Protein AF-A0AAV1YXC9-F1 (afdb_monomer)

Solvent-accessible surface area (backbone atoms only — not comparable to full-atom values): 40290 Å² total; per-residue (Å²): 141,86,80,90,84,81,92,79,85,85,76,87,76,83,91,83,85,81,88,80,83,85,85,86,80,89,83,86,85,90,82,73,91,76,80,86,77,79,91,76,76,95,73,79,88,74,97,60,88,80,79,68,82,55,47,56,93,70,79,67,68,50,72,67,57,46,52,45,28,68,54,31,28,42,50,77,43,78,61,60,42,55,67,70,59,43,52,52,42,51,50,53,51,48,34,41,44,71,62,78,40,84,56,78,81,46,45,76,41,62,84,47,91,71,96,72,81,98,55,52,64,77,33,44,38,33,38,31,47,34,85,58,34,71,75,59,32,44,66,78,66,34,63,71,54,47,55,54,46,30,27,37,32,36,93,47,73,35,86,73,46,35,38,39,39,30,40,45,49,29,97,76,64,65,63,43,42,43,55,50,25,38,64,44,63,79,46,56,55,34,63,61,59,27,30,36,34,41,39,31,28,58,38,80,34,32,75,56,54,25,19,46,34,35,30,64,35,39,39,77,54,72,87,74,57,61,36,76,66,91,70,84,79,61,78,59,88,93,62,50,14,46,73,83,73,49,69,82,56,60,71,58,50,45,75,54,64,39,48,54,16,18,29,37,39,32,36,34,44,25,39,27,29,27,43,54,10,72,39,93,59,65,44,48,32,43,36,38,33,34,30,20,64,85,48,44,68,46,82,38,80,98,42,82,37,30,65,57,50,50,52,53,39,54,52,35,41,76,71,75,41,84,66,97,48,73,81,35,49,57,61,41,62,66,42,62,73,45,53,65,56,54,35,60,79,70,72,56,71,81,65,96,84,64,98,77,86,88,89,87,82,86,83,88,89,85,86,85,89,87,85,90,86,80,90,82,86,88,89,83,89,78,93,76,87,80,84,83,76,93,79,82,87,79,95,65,88,79,81,67,82,52,49,54,94,74,82,68,66,51,72,66,55,46,52,46,28,69,53,31,26,41,48,77,44,76,61,61,44,56,66,70,58,42,53,52,43,50,51,52,50,49,34,42,33,61,63,78,45,86,53,70,84,47,42,76,42,64,49,82,87,43,79,89,50,99,55,35,70,87,20,43,38,32,38,30,46,43,77,66,30,74,73,62,34,42,66,71,55,34,63,69,54,49,55,54,48,28,29,39,33,37,78,21,30,22,43,49,47,36,39,40,38,32,42,46,51,34,96,77,65,64,72,49,45,44,55,51,26,41,62,45,60,79,47,60,53,35,63,60,60,26,32,38,34,41,40,29,30,60,37,77,34,32,76,55,52,26,21,44,33,36,30,67,35,38,38,77,55,72,88,75,55,57,38,78,69,97,61,101,59,72,81,67,85,91,61,50,16,50,72,84,73,50,67,78,58,61,69,59,50,44,75,53,64,39,48,54,17,18,30,38,38,33,36,32,43,24,37,29,30,28,47,53,11,72,38,95,59,65,44,47,33,44,36,39,32,32,30,18,14,80,26,40,74,54,87,40,79,95,43,80,34,30,69,55,40,51,53,53,35,52,55,35,39,76,72,59,45,83,64,95,51,54,63,59,61,48,60,74,49,45,41,82,59,40,74,57,88,59,66,86

Nearest PDB structures (foldseek):
  2a1x-assembly1_A  TM=9.509E-01  e=2.275E-35  Homo sapiens
  3obz-assembly1_A  TM=8.109E-01  e=1.148E-14  Homo sapiens
  5ep9-assembly1_A  TM=8.074E-01  e=1.434E-14  Streptomyces nogalater
  5ep9-assembly2_B  TM=7.914E-01  e=2.003E-14  Streptomyces nogalater
  2rdq-assembly1_A  TM=7.215E-01  e=1.691E-11  Streptomyces avermitilis

pLDDT: mean 76.31, std 25.02, range [21.92, 98.94]

Radius of gyration: 32.12 Å; Cα contacts (8 Å, |Δi|>4): 1220; chains: 1; bounding box: 125×82×90 Å

Structure (mmCIF, N/CA/C/O backbone):
data_AF-A0AAV1YXC9-F1
#
_entry.id   AF-A0AAV1YXC9-F1
#
loop_
_atom_site.group_PDB
_atom_site.id
_atom_site.type_symbol
_atom_site.label_atom_id
_atom_site.label_alt_id
_atom_site.label_comp_id
_atom_site.label_asym_id
_atom_site.label_entity_id
_atom_site.label_seq_id
_atom_site.pdbx_PDB_ins_code
_atom_site.Cartn_x
_atom_site.Cartn_y
_atom_site.Cartn_z
_atom_site.occupancy
_atom_site.B_iso_or_equiv
_atom_site.auth_seq_id
_atom_site.auth_comp_id
_atom_site.auth_asym_id
_atom_site.auth_atom_id
_atom_site.pdbx_PDB_model_num
ATOM 1 N N . MET A 1 1 ? 74.792 -11.830 -0.789 1.00 38.28 1 MET A N 1
ATOM 2 C CA . MET A 1 1 ? 74.998 -11.248 -2.130 1.00 38.28 1 MET A CA 1
ATOM 3 C C . MET A 1 1 ? 74.380 -12.228 -3.098 1.00 38.28 1 MET A C 1
ATOM 5 O O . MET A 1 1 ? 74.903 -13.326 -3.223 1.00 38.28 1 MET A O 1
ATOM 9 N N . ALA A 1 2 ? 73.184 -11.912 -3.584 1.00 28.58 2 ALA A N 1
ATOM 10 C CA . ALA A 1 2 ? 72.322 -12.851 -4.289 1.00 28.58 2 ALA A CA 1
ATOM 11 C C . ALA A 1 2 ? 71.839 -12.239 -5.603 1.00 28.58 2 ALA A C 1
ATOM 13 O O . ALA A 1 2 ? 71.661 -11.029 -5.717 1.00 28.58 2 ALA A O 1
ATOM 14 N N . ASP A 1 3 ? 71.699 -13.148 -6.550 1.00 28.62 3 ASP A N 1
ATOM 15 C CA . ASP A 1 3 ? 71.598 -13.027 -7.991 1.00 28.62 3 ASP A CA 1
ATOM 16 C C . ASP A 1 3 ? 70.153 -13.335 -8.447 1.00 28.62 3 ASP A C 1
ATOM 18 O O . ASP A 1 3 ? 69.369 -13.902 -7.681 1.00 28.62 3 ASP A O 1
ATOM 22 N N . SER A 1 4 ? 69.864 -13.070 -9.724 1.00 30.73 4 SER A N 1
ATOM 23 C CA . SER A 1 4 ? 68.711 -13.519 -10.539 1.00 30.73 4 SER A CA 1
ATOM 24 C C . SER A 1 4 ? 67.318 -12.875 -10.347 1.00 30.73 4 SER A C 1
ATOM 26 O O . SER A 1 4 ? 66.783 -12.771 -9.248 1.00 30.73 4 SER A O 1
ATOM 28 N N . GLY A 1 5 ? 66.681 -12.506 -11.472 1.00 26.11 5 GLY A N 1
ATOM 29 C CA . GLY A 1 5 ? 65.276 -12.075 -11.524 1.00 26.11 5 GLY A CA 1
ATOM 30 C C . GLY A 1 5 ? 64.877 -11.386 -12.833 1.00 26.11 5 GLY A C 1
ATOM 31 O O . GLY A 1 5 ? 64.682 -10.179 -12.874 1.00 26.11 5 GLY A O 1
ATOM 32 N N . SER A 1 6 ? 64.798 -12.159 -13.912 1.00 29.72 6 SER A N 1
ATOM 33 C CA . SER A 1 6 ? 64.455 -11.762 -15.282 1.00 29.72 6 SER A CA 1
ATOM 34 C C . SER A 1 6 ? 63.043 -11.179 -15.466 1.00 29.72 6 SER A C 1
ATOM 36 O O . SER A 1 6 ? 62.068 -11.705 -14.934 1.00 29.72 6 SER A O 1
ATOM 38 N N . ASN A 1 7 ? 62.958 -10.159 -16.330 1.00 31.06 7 ASN A N 1
ATOM 39 C CA . ASN A 1 7 ? 61.752 -9.596 -16.945 1.00 31.06 7 ASN A CA 1
ATOM 40 C C . ASN A 1 7 ? 60.759 -10.667 -17.430 1.00 31.06 7 ASN A C 1
ATOM 42 O O . ASN A 1 7 ? 61.108 -11.465 -18.295 1.00 31.06 7 ASN A O 1
ATOM 46 N N . ASN A 1 8 ? 59.504 -10.595 -16.978 1.00 25.41 8 ASN A N 1
ATOM 47 C CA . ASN A 1 8 ? 58.367 -11.226 -17.650 1.00 25.41 8 ASN A CA 1
ATOM 48 C C . ASN A 1 8 ? 57.171 -10.265 -17.669 1.00 25.41 8 ASN A C 1
ATOM 50 O O . ASN A 1 8 ? 56.487 -10.053 -16.672 1.00 25.41 8 ASN A O 1
ATOM 54 N N . ILE A 1 9 ? 56.951 -9.680 -18.846 1.00 26.52 9 ILE A N 1
ATOM 55 C CA . ILE A 1 9 ? 55.772 -8.900 -19.220 1.00 26.52 9 ILE A CA 1
ATOM 56 C C . ILE A 1 9 ? 54.695 -9.909 -19.632 1.00 26.52 9 ILE A C 1
ATOM 58 O O . ILE A 1 9 ? 54.799 -10.525 -20.693 1.00 26.52 9 ILE A O 1
ATOM 62 N N . TYR A 1 10 ? 53.657 -10.087 -18.816 1.00 24.52 10 TYR A N 1
ATOM 63 C CA . TYR A 1 10 ? 52.496 -10.894 -19.194 1.00 24.52 10 TYR A CA 1
ATOM 64 C C . TYR A 1 10 ? 51.593 -10.088 -20.138 1.00 24.52 10 TYR A C 1
ATOM 66 O O . TYR A 1 10 ? 50.759 -9.293 -19.714 1.00 24.52 10 TYR A O 1
ATOM 74 N N . ARG A 1 11 ? 51.774 -10.292 -21.449 1.00 23.64 11 ARG A N 1
ATOM 75 C CA . ARG A 1 11 ? 50.761 -9.985 -22.468 1.00 23.64 11 ARG A CA 1
ATOM 76 C C . ARG A 1 11 ? 49.676 -11.059 -22.396 1.00 23.64 11 ARG A C 1
ATOM 78 O O . ARG A 1 11 ? 49.941 -12.205 -22.748 1.00 23.64 11 ARG A O 1
ATOM 85 N N . PHE A 1 12 ? 48.462 -10.696 -21.997 1.00 25.00 12 PHE A N 1
ATOM 86 C CA . PHE A 1 12 ? 47.294 -11.547 -22.214 1.00 25.00 12 PHE A CA 1
ATOM 87 C C . PHE A 1 12 ? 46.841 -11.404 -23.673 1.00 25.00 12 PHE A C 1
ATOM 89 O O . PHE A 1 12 ? 46.356 -10.353 -24.088 1.00 25.00 12 PHE A O 1
ATOM 96 N N . GLN A 1 13 ? 47.077 -12.454 -24.461 1.00 25.27 13 GLN A N 1
ATOM 97 C CA . GLN A 1 13 ? 46.478 -12.655 -25.779 1.00 25.27 13 GLN A CA 1
ATOM 98 C C . GLN A 1 13 ? 45.119 -13.341 -25.613 1.00 25.27 13 GLN A C 1
ATOM 100 O O . GLN A 1 13 ? 45.007 -14.362 -24.938 1.00 25.27 13 GLN A O 1
ATOM 105 N N . ASP A 1 14 ? 44.111 -12.757 -26.250 1.00 27.61 14 ASP A N 1
ATOM 106 C CA . ASP A 1 14 ? 42.764 -13.293 -26.444 1.00 27.61 14 ASP A CA 1
ATOM 107 C C . ASP A 1 14 ? 42.839 -14.536 -27.363 1.00 27.61 14 ASP A C 1
ATOM 109 O O . ASP A 1 14 ? 43.364 -14.419 -28.478 1.00 27.61 14 ASP A O 1
ATOM 113 N N . PRO A 1 15 ? 42.401 -15.742 -26.951 1.00 28.28 15 PRO A N 1
ATOM 114 C CA . PRO A 1 15 ? 42.546 -16.932 -27.778 1.00 28.28 15 PRO A CA 1
ATOM 115 C C . PRO A 1 15 ? 41.291 -17.179 -28.627 1.00 28.28 15 PRO A C 1
ATOM 117 O O . PRO A 1 15 ? 40.537 -18.103 -28.356 1.00 28.28 15 PRO A O 1
ATOM 120 N N . GLU A 1 16 ? 41.099 -16.420 -29.709 1.00 31.78 16 GLU A N 1
ATOM 121 C CA . GLU A 1 16 ? 40.197 -16.820 -30.807 1.00 31.78 16 GLU A CA 1
ATOM 122 C C . GLU A 1 16 ? 40.777 -16.455 -32.182 1.00 31.78 16 GLU A C 1
ATOM 124 O O . GLU A 1 16 ? 40.248 -15.632 -32.916 1.00 31.78 16 GLU A O 1
ATOM 129 N N . THR A 1 17 ? 41.879 -17.101 -32.572 1.00 35.53 17 THR A N 1
ATOM 130 C CA . THR A 1 17 ? 42.237 -17.266 -33.994 1.00 35.53 17 THR A CA 1
ATOM 131 C C . THR A 1 17 ? 42.974 -18.588 -34.216 1.00 35.53 17 THR A C 1
ATOM 133 O O . THR A 1 17 ? 44.197 -18.652 -34.237 1.00 35.53 17 THR A O 1
ATOM 136 N N . SER A 1 18 ? 42.242 -19.685 -34.415 1.00 29.17 18 SER A N 1
ATOM 137 C CA . SER A 1 18 ? 42.755 -20.800 -35.225 1.00 29.17 18 SER A CA 1
ATOM 138 C C . SER A 1 18 ? 41.609 -21.651 -35.767 1.00 29.17 18 SER A C 1
ATOM 140 O O . SER A 1 18 ? 40.855 -22.277 -35.031 1.00 29.17 18 SER A O 1
ATOM 142 N N . SER A 1 19 ? 41.470 -21.658 -37.092 1.00 26.23 19 SER A N 1
ATOM 143 C CA . SER A 1 19 ? 40.637 -22.620 -37.807 1.00 26.23 19 SER A CA 1
ATOM 144 C C . SER A 1 19 ? 41.353 -23.969 -37.898 1.00 26.23 19 SER A C 1
ATOM 146 O O . SER A 1 19 ? 42.519 -23.994 -38.309 1.00 26.23 19 SER A O 1
ATOM 148 N N . PRO A 1 20 ? 40.640 -25.087 -37.719 1.00 27.39 20 PRO A N 1
ATOM 149 C CA . PRO A 1 20 ? 40.917 -26.291 -38.487 1.00 27.39 20 PRO A CA 1
ATOM 150 C C . PRO A 1 20 ? 39.785 -26.573 -39.481 1.00 27.39 20 PRO A C 1
ATOM 152 O O . PRO A 1 20 ? 38.606 -26.346 -39.229 1.00 27.39 20 PRO A O 1
ATOM 155 N N . LYS A 1 21 ? 40.208 -27.048 -40.649 1.00 27.53 21 LYS A N 1
ATOM 156 C CA . LYS A 1 21 ? 39.455 -27.291 -41.881 1.00 27.53 21 LYS A CA 1
ATOM 157 C C . LYS A 1 21 ? 38.197 -28.159 -41.709 1.00 27.53 21 LYS A C 1
ATOM 159 O O . LYS A 1 21 ? 38.192 -29.147 -40.983 1.00 27.53 21 LYS A O 1
ATOM 164 N N . MET A 1 22 ? 37.179 -27.796 -42.494 1.00 24.11 22 MET A N 1
ATOM 165 C CA . MET A 1 22 ? 35.937 -28.527 -42.766 1.00 24.11 22 MET A CA 1
ATOM 166 C C . MET A 1 22 ? 36.152 -29.991 -43.188 1.00 24.11 22 MET A C 1
ATOM 168 O O . MET A 1 22 ? 36.938 -30.262 -44.094 1.00 24.11 22 MET A O 1
ATOM 172 N N . HIS A 1 23 ? 35.292 -30.880 -42.684 1.00 25.22 23 HIS A N 1
ATOM 173 C CA . HIS A 1 23 ? 34.609 -31.858 -43.533 1.00 25.22 23 HIS A CA 1
ATOM 174 C C . HIS A 1 23 ? 33.138 -31.441 -43.643 1.00 25.22 23 HIS A C 1
ATOM 176 O O . HIS A 1 23 ? 32.448 -31.255 -42.644 1.00 25.22 23 HIS A O 1
ATOM 182 N N . ALA A 1 24 ? 32.708 -31.207 -44.879 1.00 24.28 24 ALA A N 1
ATOM 183 C CA . ALA A 1 24 ? 31.420 -30.646 -45.241 1.00 24.28 24 ALA A CA 1
ATOM 184 C C . ALA A 1 24 ? 30.301 -31.695 -45.199 1.00 24.28 24 ALA A C 1
ATOM 186 O O . ALA A 1 24 ? 30.458 -32.766 -45.775 1.00 24.28 24 ALA A O 1
ATOM 187 N N . PHE A 1 25 ? 29.141 -31.329 -44.652 1.00 24.20 25 PHE A N 1
ATOM 188 C CA . PHE A 1 25 ? 27.852 -31.681 -45.249 1.00 24.20 25 PHE A CA 1
ATOM 189 C C . PHE A 1 25 ? 26.960 -30.434 -45.228 1.00 24.20 25 PHE A C 1
ATOM 191 O O . PHE A 1 25 ? 26.894 -29.718 -44.232 1.00 24.20 25 PHE A O 1
ATOM 198 N N . GLY A 1 26 ? 26.421 -30.107 -46.402 1.00 25.06 26 GLY A N 1
ATOM 199 C CA . GLY A 1 26 ? 26.014 -28.760 -46.790 1.00 25.06 26 GLY A CA 1
ATOM 200 C C . GLY A 1 26 ? 24.781 -28.189 -46.096 1.00 25.06 26 GLY A C 1
ATOM 201 O O . GLY A 1 26 ? 23.864 -28.907 -45.712 1.00 25.06 26 GLY A O 1
ATOM 202 N N . LEU A 1 27 ? 24.738 -26.857 -46.057 1.00 25.16 27 LEU A N 1
ATOM 203 C CA . LEU A 1 27 ? 23.521 -26.075 -45.871 1.00 25.16 27 LEU A CA 1
ATOM 204 C C . LEU A 1 27 ? 23.536 -24.898 -46.855 1.00 25.16 27 LEU A C 1
ATOM 206 O O . LEU A 1 27 ? 24.333 -23.971 -46.731 1.00 25.16 27 LEU A O 1
ATOM 210 N N . GLN A 1 28 ? 22.644 -24.960 -47.843 1.00 23.95 28 GLN A N 1
ATOM 211 C CA . GLN A 1 28 ? 22.114 -23.784 -48.525 1.00 23.95 28 GLN A CA 1
ATOM 212 C C . GLN A 1 28 ? 20.887 -23.277 -47.741 1.00 23.95 28 GLN A C 1
ATOM 214 O O . GLN A 1 28 ? 20.047 -24.076 -47.332 1.00 23.95 28 GLN A O 1
ATOM 219 N N . ASN A 1 29 ? 20.776 -21.947 -47.652 1.00 26.81 29 ASN A N 1
ATOM 220 C CA . ASN A 1 29 ? 19.623 -21.101 -47.294 1.00 26.81 29 ASN A C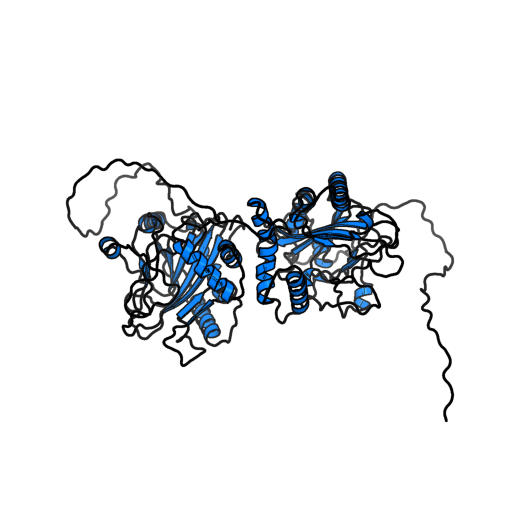A 1
ATOM 221 C C . ASN A 1 29 ? 19.316 -20.728 -45.819 1.00 26.81 29 ASN A C 1
ATOM 223 O O . ASN A 1 29 ? 19.537 -21.514 -44.900 1.00 26.81 29 ASN A O 1
ATOM 227 N N . PRO A 1 30 ? 18.816 -19.484 -45.596 1.00 28.11 30 PRO A N 1
ATOM 228 C CA . PRO A 1 30 ? 18.836 -18.787 -44.308 1.00 28.11 30 PRO A CA 1
ATOM 229 C C . PRO A 1 30 ? 17.620 -19.143 -43.440 1.00 28.11 30 PRO A C 1
ATOM 231 O O . PRO A 1 30 ? 16.480 -19.118 -43.909 1.00 28.11 30 PRO A O 1
ATOM 234 N N . MET A 1 31 ? 17.845 -19.462 -42.160 1.00 25.59 31 MET A N 1
ATOM 235 C CA . MET A 1 31 ? 16.776 -19.820 -41.221 1.00 25.59 31 MET A CA 1
ATOM 236 C C . MET A 1 31 ? 16.293 -18.635 -40.374 1.00 25.59 31 MET A C 1
ATOM 238 O O . MET A 1 31 ? 17.069 -17.862 -39.823 1.00 25.59 31 MET A O 1
ATOM 242 N N . LYS A 1 32 ? 14.961 -18.551 -40.301 1.00 26.06 32 LYS A N 1
ATOM 243 C CA . LYS A 1 32 ? 14.110 -17.623 -39.551 1.00 26.06 32 LYS A CA 1
ATOM 244 C C . LYS A 1 32 ? 14.312 -17.721 -38.031 1.00 26.06 32 LYS A C 1
ATOM 246 O O . LYS A 1 32 ? 14.656 -18.782 -37.520 1.00 26.06 32 LYS A O 1
ATOM 251 N N . ALA A 1 33 ? 13.992 -16.618 -37.345 1.00 30.31 33 ALA A N 1
ATOM 252 C CA . ALA A 1 33 ? 13.934 -16.443 -35.892 1.00 30.31 33 ALA A CA 1
ATOM 253 C C . ALA A 1 33 ? 13.413 -17.690 -35.150 1.00 30.31 33 ALA A C 1
ATOM 255 O O . ALA A 1 33 ? 12.266 -18.112 -35.324 1.00 30.31 33 ALA A O 1
ATOM 256 N N . GLY A 1 34 ? 14.289 -18.291 -34.344 1.00 25.78 34 GLY A N 1
ATOM 257 C CA . GLY A 1 34 ? 14.024 -19.518 -33.606 1.00 25.78 34 GLY A CA 1
ATOM 258 C C . GLY A 1 34 ? 13.244 -19.260 -32.321 1.00 25.78 34 GLY A C 1
ATOM 259 O O . GLY A 1 34 ? 13.749 -18.655 -31.382 1.00 25.78 34 GLY A O 1
ATOM 260 N N . VAL A 1 35 ? 12.033 -19.810 -32.258 1.00 27.66 35 VAL A N 1
ATOM 261 C CA . VAL A 1 35 ? 11.397 -20.217 -31.002 1.00 27.66 35 VAL A CA 1
ATOM 262 C C . VAL A 1 35 ? 12.300 -21.279 -30.367 1.00 27.66 35 VAL A C 1
ATOM 264 O O . VAL A 1 35 ? 12.480 -22.353 -30.944 1.00 27.66 35 VAL A O 1
ATOM 267 N N . TYR A 1 36 ? 12.881 -20.994 -29.200 1.00 31.14 36 TYR A N 1
ATOM 268 C CA . TYR A 1 36 ? 13.608 -21.990 -28.409 1.00 31.14 36 TYR A CA 1
ATOM 269 C C . TYR A 1 36 ? 12.624 -23.089 -27.970 1.00 31.14 36 TYR A C 1
ATOM 271 O O . TYR A 1 36 ? 11.836 -22.901 -27.046 1.00 31.14 36 TYR A O 1
ATOM 279 N N . LYS A 1 37 ? 12.635 -24.239 -28.654 1.00 26.91 37 LYS A N 1
ATOM 280 C CA . LYS A 1 37 ? 11.905 -25.441 -28.229 1.00 26.91 37 LYS A CA 1
ATOM 281 C C . LYS A 1 37 ? 12.734 -26.185 -27.183 1.00 26.91 37 LYS A C 1
ATOM 283 O O . LYS A 1 37 ? 13.867 -26.571 -27.461 1.00 26.91 37 LYS A O 1
ATOM 288 N N . SER A 1 38 ? 12.171 -26.405 -25.996 1.00 29.89 38 SER A N 1
ATOM 289 C CA . SER A 1 38 ? 12.748 -27.310 -25.002 1.00 29.89 38 SER A CA 1
ATOM 290 C C . SER A 1 38 ? 12.470 -28.766 -25.396 1.00 29.89 38 SER A C 1
ATOM 292 O O . SER A 1 38 ? 11.358 -29.126 -25.781 1.00 29.89 38 SER A O 1
ATOM 294 N N . ASN A 1 39 ? 13.492 -29.621 -25.314 1.00 26.80 39 ASN A N 1
ATOM 295 C CA . ASN A 1 39 ? 13.342 -31.066 -25.481 1.00 26.80 39 ASN A CA 1
ATOM 296 C C . ASN A 1 39 ? 12.759 -31.658 -24.189 1.00 26.80 39 ASN A C 1
ATOM 298 O O . ASN A 1 39 ? 13.508 -32.028 -23.286 1.00 26.80 39 ASN A O 1
ATOM 302 N N . TYR A 1 40 ? 11.432 -31.735 -24.082 1.00 32.56 40 TYR A N 1
ATOM 303 C CA . TYR A 1 40 ? 10.770 -32.505 -23.026 1.00 32.56 40 TYR A CA 1
ATOM 304 C C . TYR A 1 40 ? 10.566 -33.945 -23.507 1.00 32.56 40 TYR A C 1
ATOM 306 O O . TYR A 1 40 ? 9.833 -34.181 -24.466 1.00 32.56 40 TYR A O 1
ATOM 314 N N . SER A 1 41 ? 11.212 -34.914 -22.854 1.00 31.39 41 SER A N 1
ATOM 315 C CA . SER A 1 41 ? 10.867 -36.324 -23.024 1.00 31.39 41 SER A CA 1
ATOM 316 C C . SER A 1 41 ? 9.578 -36.622 -22.253 1.00 31.39 41 SER A C 1
ATOM 318 O O . SER A 1 41 ? 9.443 -36.314 -21.066 1.00 31.39 41 SER A O 1
ATOM 320 N N . GLU A 1 42 ? 8.598 -37.211 -22.936 1.00 35.97 42 GLU A N 1
ATOM 321 C CA . GLU A 1 42 ? 7.350 -37.675 -22.334 1.00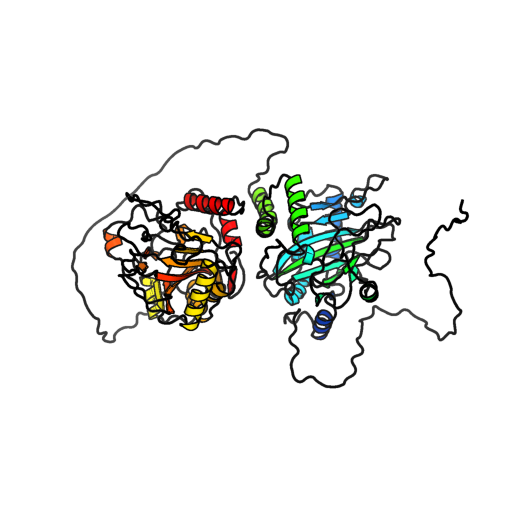 35.97 42 GLU A CA 1
ATOM 322 C C . GLU A 1 42 ? 7.613 -38.867 -21.408 1.00 35.97 42 GLU A C 1
ATOM 324 O O . GLU A 1 42 ? 7.492 -40.021 -21.806 1.00 35.97 42 GLU A O 1
ATOM 329 N N . THR A 1 43 ? 7.931 -38.615 -20.138 1.00 37.72 43 THR A N 1
ATOM 330 C CA . THR A 1 43 ? 7.746 -39.633 -19.098 1.00 37.72 43 THR A CA 1
ATOM 331 C C . THR A 1 43 ? 7.162 -39.025 -17.820 1.00 37.72 43 THR A C 1
ATOM 333 O O . THR A 1 43 ? 7.776 -38.185 -17.174 1.00 37.72 43 THR A O 1
ATOM 336 N N . ARG A 1 44 ? 5.966 -39.527 -17.464 1.00 35.03 44 ARG A N 1
ATOM 337 C CA . ARG A 1 44 ? 5.165 -39.333 -16.233 1.00 35.03 44 ARG A CA 1
ATOM 338 C C . ARG A 1 44 ? 4.445 -37.983 -16.055 1.00 35.03 44 ARG A C 1
ATOM 340 O O . ARG A 1 44 ? 5.031 -36.977 -15.680 1.00 35.03 44 ARG A O 1
ATOM 347 N N . LYS A 1 45 ? 3.109 -38.020 -16.195 1.00 32.47 45 LYS A N 1
ATOM 348 C CA . LYS A 1 45 ? 2.179 -36.980 -15.715 1.00 32.47 45 LYS A CA 1
ATOM 349 C C . LYS A 1 45 ? 2.275 -36.865 -14.179 1.00 32.47 45 LYS A C 1
ATOM 351 O O . LYS A 1 45 ? 1.941 -37.841 -13.507 1.00 32.47 45 LYS A O 1
ATOM 356 N N . PRO A 1 46 ? 2.682 -35.718 -13.604 1.00 37.59 46 PRO A N 1
ATOM 357 C CA . PRO A 1 46 ? 2.598 -35.496 -12.164 1.00 37.59 46 PRO A CA 1
ATOM 358 C C . PRO A 1 46 ? 1.140 -35.239 -11.763 1.00 37.59 46 PRO A C 1
ATOM 360 O O . PRO A 1 46 ? 0.444 -34.442 -12.390 1.00 37.59 46 PRO A O 1
ATOM 363 N N . THR A 1 47 ? 0.685 -35.898 -10.703 1.00 39.97 47 THR A N 1
ATOM 364 C CA . THR A 1 47 ? -0.697 -35.920 -10.195 1.00 39.97 47 THR A CA 1
ATOM 365 C C . THR A 1 47 ? -1.075 -34.714 -9.320 1.00 39.97 47 THR A C 1
ATOM 367 O O . THR A 1 47 ? -1.967 -34.816 -8.486 1.00 39.97 47 THR A O 1
ATOM 370 N N . ASN A 1 48 ? -0.434 -33.554 -9.500 1.00 43.97 48 ASN A N 1
ATOM 371 C CA . ASN A 1 48 ? -0.786 -32.328 -8.773 1.00 43.97 48 ASN A CA 1
ATOM 372 C C . ASN A 1 48 ? -0.555 -31.097 -9.674 1.00 43.97 48 ASN A C 1
ATOM 374 O O . ASN A 1 48 ? 0.536 -30.986 -10.247 1.00 43.97 48 ASN A O 1
ATOM 378 N N . PRO A 1 49 ? -1.521 -30.170 -9.847 1.00 51.12 49 PRO A N 1
ATOM 379 C CA . PRO A 1 49 ? -1.289 -28.963 -10.633 1.00 51.12 49 PRO A CA 1
ATOM 380 C C . PRO A 1 49 ? -0.202 -28.126 -9.948 1.00 51.12 49 PRO A C 1
ATOM 382 O O . PRO A 1 49 ? -0.387 -27.605 -8.851 1.00 51.12 49 PRO A O 1
ATOM 385 N N . ARG A 1 50 ? 0.972 -28.040 -10.581 1.00 56.66 50 ARG A N 1
ATOM 386 C CA . ARG A 1 50 ? 2.114 -27.256 -10.094 1.00 56.66 50 ARG A CA 1
ATOM 387 C C . ARG A 1 50 ? 1.661 -25.800 -9.922 1.00 56.66 50 ARG A C 1
ATOM 389 O O . ARG A 1 50 ? 1.316 -25.152 -10.907 1.00 56.66 50 ARG A O 1
ATOM 396 N N . LYS A 1 51 ? 1.619 -25.307 -8.682 1.00 75.75 51 LYS A N 1
ATOM 397 C CA . LYS A 1 51 ? 1.274 -23.911 -8.380 1.00 75.75 51 LYS A CA 1
ATOM 398 C C . LYS A 1 51 ? 2.424 -23.014 -8.851 1.00 75.75 51 LYS A C 1
ATOM 400 O O . LYS A 1 51 ? 3.555 -23.206 -8.415 1.00 75.75 51 LYS A O 1
ATOM 405 N N . PHE A 1 52 ? 2.134 -22.084 -9.759 1.00 90.50 52 PHE A N 1
ATOM 406 C CA . PHE A 1 52 ? 3.074 -21.061 -10.226 1.00 90.50 52 PHE A CA 1
ATOM 407 C C . PHE A 1 52 ? 3.382 -20.082 -9.083 1.00 90.50 52 PHE A C 1
ATOM 409 O O . PHE A 1 52 ? 2.457 -19.659 -8.383 1.00 90.50 52 PHE A O 1
ATOM 416 N N . LYS A 1 53 ? 4.662 -19.767 -8.856 1.00 94.12 53 LYS A N 1
ATOM 417 C CA . LYS A 1 53 ? 5.111 -18.857 -7.790 1.00 94.12 53 LYS A CA 1
ATOM 418 C C . LYS A 1 53 ? 5.241 -17.424 -8.303 1.00 94.12 53 LYS A C 1
ATOM 420 O O . LYS A 1 53 ? 4.778 -16.498 -7.643 1.00 94.12 53 LYS A O 1
ATOM 425 N N . TYR A 1 54 ? 5.836 -17.259 -9.479 1.00 96.12 54 TYR A N 1
ATOM 426 C CA . TYR A 1 54 ? 6.245 -15.969 -10.034 1.00 96.12 54 TYR A CA 1
ATOM 427 C C . TYR A 1 54 ? 5.239 -15.392 -11.040 1.00 96.12 54 TYR A C 1
ATOM 429 O O . TYR A 1 54 ? 5.403 -14.260 -11.486 1.00 96.12 54 TYR A O 1
ATOM 437 N N . THR A 1 55 ? 4.201 -16.152 -11.414 1.00 95.44 55 THR A N 1
ATOM 438 C CA . THR A 1 55 ? 3.156 -15.698 -12.348 1.00 95.44 55 THR A CA 1
ATOM 439 C C . THR A 1 55 ? 1.734 -15.996 -11.861 1.00 95.44 55 THR A C 1
ATOM 441 O O . THR A 1 55 ? 1.412 -17.107 -11.433 1.00 95.44 55 THR A O 1
ATOM 444 N N . ASN A 1 56 ? 0.853 -15.007 -11.989 1.00 89.50 56 ASN A N 1
ATOM 445 C CA . ASN A 1 56 ? -0.588 -15.078 -11.765 1.00 89.50 56 ASN A CA 1
ATOM 446 C C . ASN A 1 56 ? -1.324 -15.606 -13.009 1.00 89.50 56 ASN A C 1
ATOM 448 O O . ASN A 1 56 ? -0.768 -15.678 -14.104 1.00 89.50 56 ASN A O 1
ATOM 452 N N . ASP A 1 57 ? -2.593 -15.970 -12.835 1.00 84.31 57 ASP A N 1
ATOM 453 C CA . ASP A 1 57 ? -3.424 -16.547 -13.891 1.00 84.31 57 ASP A CA 1
ATOM 454 C C . ASP A 1 57 ? -4.347 -15.492 -14.525 1.00 84.31 57 ASP A C 1
ATOM 456 O O . ASP A 1 57 ? -5.439 -15.240 -14.025 1.00 84.31 57 ASP A O 1
ATOM 460 N N . PHE A 1 58 ? -3.878 -14.837 -15.595 1.00 82.19 58 PHE A N 1
ATOM 461 C CA . PHE A 1 58 ? -4.609 -13.786 -16.333 1.00 82.19 58 PHE A CA 1
ATOM 462 C C . PHE A 1 58 ? -4.804 -14.102 -17.827 1.00 82.19 58 PHE A C 1
ATOM 464 O O . PHE A 1 58 ? -5.217 -13.238 -18.590 1.00 82.19 58 PHE A O 1
ATOM 471 N N . ASN A 1 59 ? -4.519 -15.334 -18.264 1.00 79.06 59 ASN A N 1
ATOM 472 C CA . ASN A 1 59 ? -4.633 -15.805 -19.656 1.00 79.06 59 ASN A CA 1
ATOM 473 C C . ASN A 1 59 ? -3.782 -15.077 -20.724 1.00 79.06 59 ASN A C 1
ATOM 475 O O . ASN A 1 59 ? -3.775 -15.531 -21.865 1.00 79.06 59 ASN A O 1
ATOM 479 N N . THR A 1 60 ? -3.025 -14.023 -20.392 1.00 92.69 60 THR A N 1
ATOM 480 C CA . THR A 1 60 ? -2.092 -13.370 -21.336 1.00 92.69 60 THR A CA 1
ATOM 481 C C . THR A 1 60 ? -0.862 -14.235 -21.616 1.00 92.69 60 THR A C 1
ATOM 483 O O . THR A 1 60 ? -0.486 -14.445 -22.767 1.00 92.69 60 THR A O 1
ATOM 486 N N . LEU A 1 61 ? -0.230 -14.771 -20.564 1.00 92.75 61 LEU A N 1
ATOM 487 C CA . LEU A 1 61 ? 0.861 -15.735 -20.703 1.00 92.75 61 LEU A CA 1
ATOM 488 C C . LEU A 1 61 ? 0.296 -17.149 -20.840 1.00 92.75 61 LEU A C 1
ATOM 490 O O . LEU A 1 61 ? -0.418 -17.635 -19.957 1.00 92.75 61 LEU A O 1
ATOM 494 N N . SER A 1 62 ? 0.696 -17.851 -21.898 1.00 93.81 62 SER A N 1
ATOM 495 C CA . SER A 1 62 ? 0.435 -19.286 -22.021 1.00 93.81 62 SER A CA 1
ATOM 496 C C . SER A 1 62 ? 1.107 -20.070 -20.889 1.00 93.81 62 SER A C 1
ATOM 498 O O . SER A 1 62 ? 2.091 -19.640 -20.279 1.00 93.81 62 SER A O 1
ATOM 500 N N . ARG A 1 63 ? 0.615 -21.282 -20.624 1.00 92.62 63 ARG A N 1
ATOM 501 C CA . ARG A 1 63 ? 1.193 -22.164 -19.601 1.00 92.62 63 ARG A CA 1
ATOM 502 C C . ARG A 1 63 ? 2.681 -22.450 -19.838 1.00 92.62 63 ARG A C 1
ATOM 504 O O . ARG A 1 63 ? 3.442 -22.524 -18.879 1.00 92.62 63 ARG A O 1
ATOM 511 N N . GLU A 1 64 ? 3.093 -22.609 -21.092 1.00 95.31 64 GLU A N 1
ATOM 512 C CA . GLU A 1 64 ? 4.489 -22.856 -21.483 1.00 95.31 64 GLU A CA 1
ATOM 513 C C . GLU A 1 64 ? 5.374 -21.642 -21.205 1.00 95.31 64 GLU A C 1
ATOM 515 O O . GLU A 1 64 ? 6.442 -21.780 -20.616 1.00 95.31 64 GLU A O 1
ATOM 520 N N . GLN A 1 65 ? 4.891 -20.444 -21.535 1.00 97.00 65 GLN A N 1
ATOM 521 C CA . GLN A 1 65 ? 5.574 -19.189 -21.220 1.00 97.00 65 GLN A CA 1
ATOM 522 C C . GLN A 1 65 ? 5.704 -18.970 -19.708 1.00 97.00 65 GLN A C 1
ATOM 524 O O . GLN A 1 65 ? 6.763 -18.565 -19.232 1.00 97.00 65 GLN A O 1
ATOM 529 N N . ARG A 1 66 ? 4.665 -19.300 -18.929 1.00 96.44 66 ARG A N 1
ATOM 530 C CA . ARG A 1 66 ? 4.736 -19.266 -17.460 1.00 96.44 66 ARG A CA 1
ATOM 531 C C . ARG A 1 66 ? 5.770 -20.252 -16.933 1.00 96.44 66 ARG A C 1
ATOM 533 O O . ARG A 1 66 ? 6.588 -19.871 -16.109 1.00 96.44 66 ARG A O 1
ATOM 540 N N . LEU A 1 67 ? 5.783 -21.492 -17.429 1.00 97.00 67 LEU A N 1
ATOM 541 C CA . LEU A 1 67 ? 6.793 -22.486 -17.046 1.00 97.00 67 LEU A CA 1
ATOM 542 C C . LEU A 1 67 ? 8.212 -22.016 -17.385 1.00 97.00 67 LEU A C 1
ATOM 544 O O . LEU A 1 67 ? 9.105 -22.163 -16.555 1.00 97.00 67 LEU A O 1
ATOM 548 N N . PHE A 1 68 ? 8.402 -21.406 -18.557 1.00 97.81 68 PHE A N 1
ATOM 549 C CA . PHE A 1 68 ? 9.677 -20.807 -18.938 1.00 97.81 68 PHE A CA 1
ATOM 550 C C . PHE A 1 68 ? 10.090 -19.706 -17.958 1.00 97.81 68 PHE A C 1
ATOM 552 O O . PHE A 1 68 ? 11.229 -19.708 -17.493 1.00 97.81 68 PHE A O 1
ATOM 559 N N . TYR A 1 69 ? 9.176 -18.805 -17.593 1.00 98.25 69 TYR A N 1
ATOM 560 C CA . TYR A 1 69 ? 9.466 -17.739 -16.635 1.00 98.25 69 TYR A CA 1
ATOM 561 C C . TYR A 1 69 ? 9.782 -18.287 -15.238 1.00 98.25 69 TYR A C 1
ATOM 563 O O . TYR A 1 69 ? 10.764 -17.871 -14.635 1.00 98.25 69 TYR A O 1
ATOM 571 N N . GLU A 1 70 ? 9.027 -19.270 -14.737 1.00 97.50 70 GLU A N 1
ATOM 572 C CA . GLU A 1 70 ? 9.328 -19.938 -13.459 1.00 97.50 70 GLU A CA 1
ATOM 573 C C . GLU A 1 70 ? 10.697 -20.621 -13.467 1.00 97.50 70 GLU A C 1
ATOM 575 O O . GLU A 1 70 ? 11.336 -20.773 -12.429 1.00 97.50 70 GLU A O 1
ATOM 580 N N . GLU A 1 71 ? 11.147 -21.115 -14.618 1.00 98.00 71 GLU A N 1
ATOM 581 C CA . GLU A 1 71 ? 12.448 -21.755 -14.735 1.00 98.00 71 GLU A CA 1
ATOM 582 C C . GLU A 1 71 ? 13.577 -20.725 -14.797 1.00 98.00 71 GLU A C 1
ATOM 584 O O . GLU A 1 71 ? 14.548 -20.851 -14.044 1.00 98.00 71 GLU A O 1
ATOM 589 N N . ASN A 1 72 ? 13.405 -19.686 -15.616 1.00 98.44 72 ASN A N 1
ATOM 590 C CA . ASN A 1 72 ? 14.479 -18.811 -16.077 1.00 98.44 72 ASN A CA 1
ATOM 591 C C . ASN A 1 72 ? 14.471 -17.413 -15.436 1.00 98.44 72 ASN A C 1
ATOM 593 O O . ASN A 1 72 ? 15.538 -16.825 -15.279 1.00 98.44 72 ASN A O 1
ATOM 597 N N . GLY A 1 73 ? 13.319 -16.902 -15.001 1.00 98.19 73 GLY A N 1
ATOM 598 C CA . GLY A 1 73 ? 13.158 -15.586 -14.363 1.00 98.19 73 GLY A CA 1
ATOM 599 C C . GLY A 1 73 ? 13.031 -14.412 -15.324 1.00 98.19 73 GLY A C 1
ATOM 600 O O . GLY A 1 73 ? 13.025 -13.265 -14.880 1.00 98.19 73 GLY A O 1
ATOM 601 N N . PHE A 1 74 ? 12.956 -14.692 -16.623 1.00 98.81 74 PHE A N 1
ATOM 602 C CA . PHE A 1 74 ? 12.683 -13.717 -17.668 1.00 98.81 74 PHE A CA 1
ATOM 603 C C . PHE A 1 74 ? 11.863 -14.344 -18.793 1.00 98.81 74 PHE A C 1
ATOM 605 O O . PHE A 1 74 ? 11.777 -15.569 -18.903 1.00 98.81 74 PHE A O 1
ATOM 612 N N . ILE A 1 75 ? 11.282 -13.504 -19.645 1.00 98.69 75 ILE A N 1
ATOM 613 C CA . ILE A 1 75 ? 10.643 -13.901 -20.898 1.00 98.69 75 ILE A CA 1
ATOM 614 C C . ILE A 1 75 ? 10.673 -12.749 -21.906 1.00 98.69 75 ILE A C 1
ATOM 616 O O . ILE A 1 75 ? 10.405 -11.610 -21.539 1.00 98.69 75 ILE A O 1
ATOM 620 N N . ILE A 1 76 ? 10.981 -13.045 -23.171 1.00 98.75 76 ILE A N 1
ATOM 621 C CA . ILE A 1 76 ? 10.913 -12.077 -24.274 1.00 98.75 76 ILE A CA 1
ATOM 622 C C . ILE A 1 76 ? 9.586 -12.254 -25.009 1.00 98.75 76 ILE A C 1
ATOM 624 O O . ILE A 1 76 ? 9.244 -13.364 -25.423 1.00 98.75 76 ILE A O 1
ATOM 628 N N . ILE A 1 77 ? 8.863 -11.153 -25.188 1.00 98.50 77 ILE A N 1
ATOM 629 C CA . ILE A 1 77 ? 7.645 -11.061 -25.986 1.00 98.50 77 ILE A CA 1
ATOM 630 C C . ILE A 1 77 ? 7.970 -10.266 -27.256 1.00 98.50 77 ILE A C 1
ATOM 632 O O . ILE A 1 77 ? 8.256 -9.068 -27.163 1.00 98.50 77 ILE A O 1
ATOM 636 N N . PRO A 1 78 ? 7.958 -10.912 -28.436 1.00 98.06 78 PRO A N 1
ATOM 637 C CA . PRO A 1 78 ? 8.316 -10.241 -29.676 1.00 98.06 78 PRO A CA 1
ATOM 638 C C . PRO A 1 78 ? 7.300 -9.172 -30.084 1.00 98.06 78 PRO A C 1
ATOM 640 O O . PRO A 1 78 ? 6.094 -9.409 -29.986 1.00 98.06 78 PRO A O 1
ATOM 643 N N . LYS A 1 79 ? 7.785 -8.048 -30.623 1.00 97.19 79 LYS A N 1
ATOM 644 C CA . LYS A 1 79 ? 6.980 -6.977 -31.245 1.00 97.19 79 LYS A CA 1
ATOM 645 C C . LYS A 1 79 ? 5.807 -6.496 -30.381 1.00 97.19 79 LYS A C 1
ATOM 647 O O . LYS A 1 79 ? 4.723 -6.222 -30.900 1.00 97.19 79 LYS A O 1
ATOM 652 N N . LEU A 1 80 ? 6.007 -6.426 -29.067 1.00 97.81 80 LEU A N 1
ATOM 653 C CA . LEU A 1 80 ? 4.968 -6.031 -28.122 1.00 97.81 80 LEU A CA 1
ATOM 654 C C . LEU A 1 80 ? 4.653 -4.532 -28.211 1.00 97.81 80 LEU A C 1
ATOM 656 O O . LEU A 1 80 ? 3.494 -4.133 -28.090 1.00 97.81 80 LEU A O 1
ATOM 660 N N . VAL A 1 81 ? 5.675 -3.710 -28.456 1.00 98.19 81 VAL A N 1
ATOM 661 C CA . VAL A 1 81 ? 5.534 -2.261 -28.640 1.00 98.19 81 VAL A CA 1
ATOM 662 C C . VAL A 1 81 ? 5.645 -1.914 -30.121 1.00 98.19 81 VAL A C 1
ATOM 664 O O . VAL A 1 81 ? 6.579 -2.327 -30.805 1.00 98.19 81 VAL A O 1
ATOM 667 N N . SER A 1 82 ? 4.678 -1.142 -30.622 1.00 97.81 82 SER A N 1
ATOM 668 C CA . SER A 1 82 ? 4.639 -0.737 -32.031 1.00 97.81 82 SER A CA 1
ATOM 669 C C . SER A 1 82 ? 5.808 0.179 -32.401 1.00 97.81 82 SER A C 1
ATOM 671 O O . SER A 1 82 ? 6.242 0.999 -31.590 1.00 97.81 82 SER A O 1
ATOM 673 N N . LEU A 1 83 ? 6.272 0.091 -33.651 1.00 97.75 83 LEU A N 1
ATOM 674 C CA . LEU A 1 83 ? 7.329 0.967 -34.162 1.00 97.75 83 LEU A CA 1
ATOM 675 C C . LEU A 1 83 ? 6.938 2.451 -34.076 1.00 97.75 83 LEU A C 1
ATOM 677 O O . LEU A 1 83 ? 7.782 3.268 -33.727 1.00 97.75 83 LEU A O 1
ATOM 681 N N . ASP A 1 84 ? 5.661 2.785 -34.284 1.00 97.50 84 ASP A N 1
ATOM 682 C CA . ASP A 1 84 ? 5.157 4.159 -34.161 1.00 97.50 84 ASP A CA 1
ATOM 683 C C . ASP A 1 84 ? 5.340 4.711 -32.740 1.00 97.50 84 ASP A C 1
ATOM 685 O O . ASP A 1 84 ? 5.771 5.850 -32.560 1.00 97.50 84 ASP A O 1
ATOM 689 N N . CYS A 1 85 ? 5.071 3.901 -31.707 1.00 97.19 85 CYS A N 1
ATOM 690 C CA . CYS A 1 85 ? 5.376 4.281 -30.326 1.00 97.19 85 CYS A CA 1
ATOM 691 C C . CYS A 1 85 ? 6.879 4.508 -30.127 1.00 97.19 85 CYS A C 1
ATOM 693 O O . CYS A 1 85 ? 7.267 5.516 -29.540 1.00 97.19 85 CYS A O 1
ATOM 695 N N . LEU A 1 86 ? 7.727 3.605 -30.632 1.00 98.00 86 LEU A N 1
ATOM 696 C CA . LEU A 1 86 ? 9.180 3.727 -30.481 1.00 98.00 86 LEU A CA 1
ATOM 697 C C . LEU A 1 86 ? 9.720 4.994 -31.147 1.00 98.00 86 LEU A C 1
ATOM 699 O O . LEU A 1 86 ? 10.555 5.670 -30.550 1.00 98.00 86 LEU A O 1
ATOM 703 N N . GLU A 1 87 ? 9.246 5.337 -32.345 1.00 97.75 87 GLU A N 1
ATOM 704 C CA . GLU A 1 87 ? 9.663 6.555 -33.044 1.00 97.75 87 GLU A CA 1
ATOM 705 C C . GLU A 1 87 ? 9.242 7.818 -32.290 1.00 97.75 87 GLU A C 1
ATOM 707 O O . GLU A 1 87 ? 10.056 8.733 -32.141 1.00 97.75 87 GLU A O 1
ATOM 712 N N . ARG A 1 88 ? 8.036 7.848 -31.706 1.00 98.12 88 ARG A N 1
ATOM 713 C CA . ARG A 1 88 ? 7.636 8.957 -30.826 1.00 98.12 88 ARG A CA 1
ATOM 714 C C . ARG A 1 88 ? 8.555 9.094 -29.614 1.00 98.12 88 ARG A C 1
ATOM 716 O O . ARG A 1 88 ? 9.031 10.192 -29.335 1.00 98.12 88 ARG A O 1
ATOM 723 N N . TYR A 1 89 ? 8.873 7.992 -28.932 1.00 98.06 89 TYR A N 1
ATOM 724 C CA . TYR A 1 89 ? 9.760 8.021 -27.763 1.00 98.06 89 TYR A CA 1
ATOM 725 C C . TYR A 1 89 ? 11.188 8.443 -28.131 1.00 98.06 89 TYR A C 1
ATOM 727 O O . TYR A 1 89 ? 11.807 9.220 -27.403 1.00 98.06 89 TYR A O 1
ATOM 735 N N . LYS A 1 90 ? 11.712 7.985 -29.278 1.00 96.81 90 LYS A N 1
ATOM 736 C CA . LYS A 1 90 ? 13.015 8.429 -29.806 1.00 96.81 90 LYS A CA 1
ATOM 737 C C . LYS A 1 90 ? 13.013 9.919 -30.109 1.00 96.81 90 LYS A C 1
ATOM 739 O O . LYS A 1 90 ? 13.955 10.610 -29.723 1.00 96.81 90 LYS A O 1
ATOM 744 N N . GLN A 1 91 ? 11.973 10.411 -30.779 1.00 97.25 91 GLN A N 1
ATOM 745 C CA . GLN A 1 91 ? 11.862 11.821 -31.129 1.00 97.25 91 GLN A CA 1
ATOM 746 C C . GLN A 1 91 ? 11.745 12.686 -29.870 1.00 97.25 91 GLN A C 1
ATOM 748 O O . GLN A 1 91 ? 12.483 13.658 -29.737 1.00 97.25 91 GLN A O 1
ATOM 753 N N . ARG A 1 92 ? 10.924 12.279 -28.893 1.00 97.00 92 ARG A N 1
ATOM 754 C CA . ARG A 1 92 ? 10.805 12.968 -27.603 1.00 97.00 92 ARG A CA 1
ATOM 755 C C . ARG A 1 92 ? 12.129 13.009 -26.845 1.00 97.00 92 ARG A C 1
ATOM 757 O O . ARG A 1 92 ? 12.519 14.065 -26.357 1.00 97.00 92 ARG A O 1
ATOM 764 N N . PHE A 1 93 ? 12.849 11.887 -26.787 1.00 95.38 93 PHE A N 1
ATOM 765 C CA . PHE A 1 93 ? 14.184 11.828 -26.189 1.00 95.38 93 PHE A CA 1
ATOM 766 C C . PHE A 1 93 ? 15.165 12.772 -26.893 1.00 95.38 93 PHE A C 1
ATOM 768 O O . PHE A 1 93 ? 15.871 13.530 -26.231 1.00 95.38 93 PHE A O 1
ATOM 775 N N . LYS A 1 94 ? 15.168 12.781 -28.229 1.00 93.19 94 LYS A N 1
ATOM 776 C CA . LYS A 1 94 ? 15.991 13.693 -29.028 1.00 93.19 94 LYS A CA 1
ATOM 777 C C . LYS A 1 94 ? 15.659 15.158 -28.742 1.00 93.19 94 LYS A C 1
ATOM 779 O O . LYS A 1 94 ? 16.576 15.948 -28.542 1.00 93.19 94 LYS A O 1
ATOM 784 N N . ASP A 1 95 ? 14.380 15.515 -28.662 1.00 93.88 95 ASP A N 1
ATOM 785 C CA . ASP A 1 95 ? 13.951 16.882 -28.351 1.00 93.88 95 ASP A CA 1
ATOM 786 C C . ASP A 1 95 ? 14.383 17.317 -26.939 1.00 93.88 95 ASP A C 1
ATOM 788 O O . ASP A 1 95 ? 14.772 18.472 -26.748 1.00 93.88 95 ASP A O 1
ATOM 792 N N . ILE A 1 96 ? 14.394 16.397 -25.965 1.00 90.62 96 ILE A N 1
ATOM 793 C CA . ILE A 1 96 ? 14.968 16.631 -24.628 1.00 90.62 96 ILE A CA 1
ATOM 794 C C . ILE A 1 96 ? 16.483 16.844 -24.725 1.00 90.62 96 ILE A C 1
ATOM 796 O O . ILE A 1 96 ? 17.011 17.804 -24.161 1.00 90.62 96 ILE A O 1
ATOM 800 N N . CYS A 1 97 ? 17.200 15.992 -25.464 1.00 87.62 97 CYS A N 1
ATOM 801 C CA . CYS A 1 97 ? 18.643 16.142 -25.656 1.00 87.62 97 CYS A CA 1
ATOM 802 C C . CYS A 1 97 ? 19.008 17.468 -26.334 1.00 87.62 97 CYS A C 1
ATOM 804 O O . CYS A 1 97 ? 19.999 18.096 -25.969 1.00 87.62 97 CYS A O 1
ATOM 806 N N . GLU A 1 98 ? 18.231 17.908 -27.318 1.00 87.50 98 GLU A N 1
ATOM 807 C CA . GLU A 1 98 ? 18.435 19.167 -28.045 1.00 87.50 98 GLU A CA 1
ATOM 808 C C . GLU A 1 98 ? 17.958 20.401 -27.258 1.00 87.50 98 GLU A C 1
ATOM 810 O O . GLU A 1 98 ? 18.137 21.525 -27.722 1.00 87.50 98 GLU A O 1
ATOM 815 N N . GLY A 1 99 ? 17.366 20.215 -26.072 1.00 87.31 99 GLY A N 1
ATOM 816 C CA . GLY A 1 99 ? 16.836 21.299 -25.242 1.00 87.31 99 GLY A CA 1
ATOM 817 C C . GLY A 1 99 ? 15.559 21.941 -25.793 1.00 87.31 99 GLY A C 1
ATOM 818 O O . GLY A 1 99 ? 15.125 22.967 -25.278 1.00 87.31 99 GLY A O 1
ATOM 819 N N . LYS A 1 100 ? 14.940 21.345 -26.821 1.00 91.00 100 LYS A N 1
ATOM 820 C CA . LYS A 1 100 ? 13.640 21.770 -27.370 1.00 91.00 100 LYS A CA 1
ATOM 821 C C . LYS A 1 100 ? 12.498 21.482 -26.404 1.00 91.00 100 LYS A C 1
ATOM 823 O O . LYS A 1 100 ? 11.491 22.183 -26.404 1.00 91.00 100 LYS A O 1
ATOM 828 N N . VAL A 1 101 ? 12.661 20.440 -25.594 1.00 89.56 101 VAL A N 1
ATOM 829 C CA . VAL A 1 101 ? 11.741 20.058 -24.529 1.00 89.56 101 VAL A CA 1
ATOM 830 C C . VAL A 1 101 ? 12.495 20.120 -23.211 1.00 89.56 101 VAL A C 1
ATOM 832 O O . VAL A 1 101 ? 13.484 19.417 -23.013 1.00 89.56 101 VAL A O 1
ATOM 835 N N . HIS A 1 102 ? 11.999 20.939 -22.290 1.00 87.69 102 HIS A N 1
ATOM 836 C CA . HIS A 1 102 ? 12.458 20.946 -20.910 1.00 87.69 102 HIS A CA 1
ATOM 837 C C . HIS A 1 102 ? 11.427 20.236 -20.035 1.00 87.69 102 HIS A C 1
ATOM 839 O O . HIS A 1 102 ? 10.256 20.609 -20.037 1.00 87.69 102 HIS A O 1
ATOM 845 N N . VAL A 1 103 ? 11.869 19.218 -19.295 1.00 78.56 103 VAL A N 1
ATOM 846 C CA . VAL A 1 103 ? 11.021 18.448 -18.378 1.00 78.56 103 VAL A CA 1
ATOM 847 C C . VAL A 1 103 ? 11.531 18.655 -16.953 1.00 78.56 103 VAL A C 1
ATOM 849 O O . VAL A 1 103 ? 12.492 17.994 -16.544 1.00 78.56 103 VAL A O 1
ATOM 852 N N . PRO A 1 104 ? 10.926 19.573 -16.181 1.00 71.00 104 PRO A N 1
ATOM 853 C CA . PRO A 1 104 ? 11.261 19.741 -14.777 1.00 71.00 104 PRO A CA 1
ATOM 854 C C . PRO A 1 104 ? 11.080 18.428 -14.012 1.00 71.00 104 PRO A C 1
ATOM 856 O O . PRO A 1 104 ? 10.051 17.768 -14.115 1.00 71.00 104 PRO A O 1
ATOM 859 N N . GLY A 1 105 ? 12.085 18.051 -13.225 1.00 68.50 105 GLY A N 1
ATOM 860 C CA . GLY A 1 105 ? 12.031 16.858 -12.384 1.00 68.50 105 GLY A CA 1
ATOM 861 C C . GLY A 1 105 ? 12.601 15.585 -13.007 1.00 68.50 105 GLY A C 1
ATOM 862 O O . GLY A 1 105 ? 12.894 14.673 -12.234 1.00 68.50 105 GLY A O 1
ATOM 863 N N . LEU A 1 106 ? 12.837 15.555 -14.322 1.00 78.06 106 LEU A N 1
ATOM 864 C CA . LEU A 1 106 ? 13.539 14.468 -15.004 1.00 78.06 106 LEU A CA 1
ATOM 865 C C . LEU A 1 106 ? 15.000 14.393 -14.532 1.00 78.06 106 LEU A C 1
ATOM 867 O O . LEU A 1 106 ? 15.714 15.400 -14.530 1.00 78.06 106 LEU A O 1
ATOM 871 N N . THR A 1 107 ? 15.468 13.200 -14.173 1.00 79.38 107 THR A N 1
ATOM 872 C CA . THR A 1 107 ? 16.877 12.984 -13.823 1.00 79.38 107 THR A CA 1
ATOM 873 C C . THR A 1 107 ? 17.670 12.703 -15.098 1.00 79.38 107 THR A C 1
ATOM 875 O O . THR A 1 107 ? 17.427 11.708 -15.778 1.00 79.38 107 THR A O 1
ATOM 878 N N . ILE A 1 108 ? 18.618 13.582 -15.440 1.00 82.25 108 ILE A N 1
ATOM 879 C CA . ILE A 1 108 ? 19.440 13.481 -16.656 1.00 82.25 108 ILE A CA 1
ATOM 880 C C . ILE A 1 108 ? 20.868 13.096 -16.272 1.00 82.25 108 ILE A C 1
ATOM 882 O O . ILE A 1 108 ? 21.571 13.876 -15.630 1.00 82.25 108 ILE A O 1
ATOM 886 N N . MET A 1 109 ? 21.311 11.919 -16.713 1.00 78.38 109 MET A N 1
ATOM 887 C CA . MET A 1 109 ? 22.680 11.444 -16.516 1.00 78.38 109 MET A CA 1
ATOM 888 C C . MET A 1 109 ? 23.544 11.804 -17.730 1.00 78.38 109 MET A C 1
ATOM 890 O O . MET A 1 109 ? 23.097 11.693 -18.878 1.00 78.38 109 MET A O 1
ATOM 894 N N . LYS A 1 110 ? 24.769 12.272 -17.465 1.00 76.88 110 LYS A N 1
ATOM 895 C CA . LYS A 1 110 ? 25.738 12.758 -18.464 1.00 76.88 110 LYS A CA 1
ATOM 896 C C . LYS A 1 110 ? 27.128 12.189 -18.191 1.00 76.88 110 LYS A C 1
ATOM 898 O O . LYS A 1 110 ? 28.114 12.919 -18.129 1.00 76.88 110 LYS A O 1
ATOM 903 N N . ASP A 1 111 ? 27.200 10.886 -17.971 1.00 62.47 111 ASP A N 1
ATOM 904 C CA . ASP A 1 111 ? 28.385 10.264 -17.373 1.00 62.47 111 ASP A CA 1
ATOM 905 C C . ASP A 1 111 ? 29.482 9.931 -18.401 1.00 62.47 111 ASP A C 1
ATOM 907 O O . ASP A 1 111 ? 30.419 9.194 -18.107 1.00 62.47 111 ASP A O 1
ATOM 911 N N . VAL A 1 112 ? 29.382 10.453 -19.630 1.00 60.03 112 VAL A N 1
ATOM 912 C CA . VAL A 1 112 ? 30.359 10.191 -20.692 1.00 60.03 112 VAL A CA 1
ATOM 913 C C . VAL A 1 112 ? 30.905 11.495 -21.255 1.00 60.03 112 VAL A C 1
ATOM 915 O O . VAL A 1 112 ? 30.201 12.262 -21.912 1.00 60.03 112 VAL A O 1
ATOM 918 N N . THR A 1 113 ? 32.196 11.728 -21.031 1.00 51.84 113 THR A N 1
ATOM 919 C CA . THR A 1 113 ? 32.917 12.875 -21.585 1.00 51.84 113 THR A CA 1
ATOM 920 C C . THR A 1 113 ? 33.495 12.499 -22.949 1.00 51.84 113 THR A C 1
ATOM 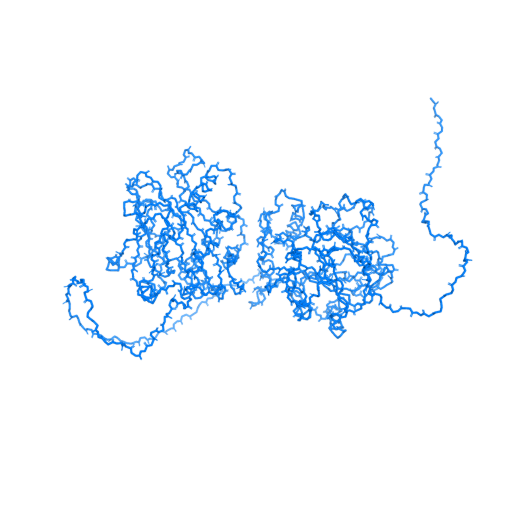922 O O . THR A 1 113 ? 34.549 11.871 -23.031 1.00 51.84 113 THR A O 1
ATOM 925 N N . PHE A 1 114 ? 32.829 12.882 -24.041 1.00 52.69 114 PHE A N 1
ATOM 926 C CA . PHE A 1 114 ? 33.390 12.754 -25.390 1.00 52.69 114 PHE A CA 1
ATOM 927 C C . PHE A 1 114 ? 34.046 14.069 -25.827 1.00 52.69 114 PHE A C 1
ATOM 929 O O . PHE A 1 114 ? 33.374 15.075 -26.046 1.00 52.69 114 PHE A O 1
ATOM 936 N N . ASN A 1 115 ? 35.368 14.057 -26.018 1.00 47.38 115 ASN A N 1
ATOM 937 C CA . ASN A 1 115 ? 36.086 15.148 -26.680 1.00 47.38 115 ASN A CA 1
ATOM 938 C C . ASN A 1 115 ? 35.896 15.041 -28.204 1.00 47.38 115 ASN A C 1
ATOM 940 O O . ASN A 1 115 ? 36.752 14.470 -28.878 1.00 47.38 115 ASN A O 1
ATOM 944 N N . LYS A 1 116 ? 34.761 15.537 -28.730 1.00 40.03 116 LYS A N 1
ATOM 945 C CA . LYS A 1 116 ? 34.585 16.081 -30.102 1.00 40.03 116 LYS A CA 1
ATOM 946 C C . LYS A 1 116 ? 33.126 16.495 -30.395 1.00 40.03 116 LYS A C 1
ATOM 948 O O . LYS A 1 116 ? 32.211 15.685 -30.302 1.00 40.03 116 LYS A O 1
ATOM 953 N N . ASP A 1 117 ? 32.976 17.757 -30.804 1.00 44.19 117 ASP A N 1
ATOM 954 C CA . ASP A 1 117 ? 31.881 18.425 -31.536 1.00 44.19 117 ASP A CA 1
ATOM 955 C C . ASP A 1 117 ? 30.394 18.182 -31.158 1.00 44.19 117 ASP A C 1
ATOM 957 O O . ASP A 1 117 ? 29.777 17.173 -31.494 1.00 44.19 117 ASP A O 1
ATOM 961 N N . LYS A 1 118 ? 29.815 19.232 -30.544 1.00 42.31 118 LYS A N 1
ATOM 962 C CA . LYS A 1 118 ? 28.467 19.855 -30.674 1.00 42.31 118 LYS A CA 1
ATOM 963 C C . LYS A 1 118 ? 27.160 19.031 -30.786 1.00 42.31 118 LYS A C 1
ATOM 965 O O . LYS A 1 118 ? 26.111 19.658 -30.903 1.00 42.31 118 LYS A O 1
ATOM 970 N N . HIS A 1 119 ? 27.136 17.703 -30.675 1.00 56.19 119 HIS A N 1
ATOM 971 C CA . HIS A 1 119 ? 25.870 16.941 -30.625 1.00 56.19 119 HIS A CA 1
ATOM 972 C C . HIS A 1 119 ? 25.487 16.541 -29.192 1.00 56.19 119 HIS A C 1
ATOM 974 O O . HIS A 1 119 ? 26.123 15.679 -28.592 1.00 56.19 119 HIS A O 1
ATOM 980 N N . THR A 1 120 ? 24.425 17.140 -28.648 1.00 54.19 120 THR A N 1
ATOM 981 C CA . THR A 1 120 ? 23.973 16.945 -27.256 1.00 54.19 120 THR A CA 1
ATOM 982 C C . THR A 1 120 ? 23.484 15.526 -26.940 1.00 54.19 120 THR A C 1
ATOM 984 O O . THR A 1 120 ? 23.686 15.055 -25.821 1.00 54.19 120 THR A O 1
ATOM 987 N N . GLU A 1 121 ? 22.925 14.802 -27.919 1.00 55.41 121 GLU A N 1
ATOM 988 C CA . GLU A 1 121 ? 22.537 13.384 -27.773 1.00 55.41 121 GLU A CA 1
ATOM 989 C C . GLU A 1 121 ? 23.737 12.482 -27.419 1.00 55.41 121 GLU A C 1
ATOM 991 O O . GLU A 1 121 ? 23.569 11.471 -26.741 1.00 55.41 121 GLU A O 1
ATOM 996 N N . ARG A 1 122 ? 24.965 12.872 -27.802 1.00 59.00 122 ARG A N 1
ATOM 997 C CA . ARG A 1 122 ? 26.197 12.111 -27.516 1.00 59.00 122 ARG A CA 1
ATOM 998 C C . ARG A 1 122 ? 26.651 12.192 -26.054 1.00 59.00 122 ARG A C 1
ATOM 1000 O O . ARG A 1 122 ? 27.603 11.515 -25.687 1.00 59.00 122 ARG A O 1
ATOM 1007 N N . VAL A 1 123 ? 26.018 13.029 -25.232 1.00 68.75 123 VAL A N 1
ATOM 1008 C CA . VAL A 1 123 ? 26.437 13.272 -23.840 1.00 68.75 123 VAL A CA 1
ATOM 1009 C C . VAL A 1 123 ? 25.467 12.647 -22.838 1.00 68.75 123 VAL A C 1
ATOM 1011 O O . VAL A 1 123 ? 25.882 12.255 -21.753 1.00 68.75 123 VAL A O 1
ATOM 1014 N N . ILE A 1 124 ? 24.181 12.527 -23.185 1.00 84.12 124 ILE A N 1
ATOM 1015 C CA . ILE A 1 124 ? 23.159 11.984 -22.282 1.00 84.12 124 ILE A CA 1
ATOM 1016 C C . ILE A 1 124 ? 23.105 10.466 -22.441 1.00 84.12 124 ILE A C 1
ATOM 1018 O O . ILE A 1 124 ? 22.627 9.962 -23.455 1.00 84.12 124 ILE A O 1
ATOM 1022 N N . ASN A 1 125 ? 23.577 9.729 -21.437 1.00 85.38 125 ASN A N 1
ATOM 1023 C CA . ASN A 1 125 ? 23.636 8.262 -21.450 1.00 85.38 125 ASN A CA 1
ATOM 1024 C C . ASN A 1 125 ? 22.401 7.594 -20.819 1.00 85.38 125 ASN A C 1
ATOM 1026 O O . ASN A 1 125 ? 22.131 6.415 -21.067 1.00 85.38 125 ASN A O 1
ATOM 1030 N N . LYS A 1 126 ? 21.641 8.323 -19.998 1.00 88.06 126 LYS A N 1
ATOM 1031 C CA . LYS A 1 126 ? 20.398 7.837 -19.387 1.00 88.06 126 LYS A CA 1
ATOM 1032 C C . LYS A 1 126 ? 19.524 9.010 -18.955 1.00 88.06 126 LYS A C 1
ATOM 1034 O O . LYS A 1 126 ? 20.038 10.028 -18.494 1.00 88.06 126 LYS A O 1
ATOM 1039 N N . ILE A 1 127 ? 18.212 8.836 -19.049 1.00 90.50 127 ILE A N 1
ATOM 1040 C CA . ILE A 1 127 ? 17.242 9.643 -18.306 1.00 90.50 127 ILE A CA 1
ATOM 1041 C C . ILE A 1 127 ? 16.391 8.734 -17.420 1.00 90.50 127 ILE A C 1
ATOM 1043 O O . ILE A 1 127 ? 16.089 7.597 -17.797 1.00 90.50 127 ILE A O 1
ATOM 1047 N N . GLN A 1 128 ? 16.034 9.224 -16.239 1.00 87.31 128 GLN A N 1
ATOM 1048 C CA . GLN A 1 128 ? 15.159 8.549 -15.281 1.00 87.31 128 GLN A CA 1
ATOM 1049 C C . GLN A 1 128 ? 14.019 9.481 -14.868 1.00 87.31 128 GLN A C 1
ATOM 1051 O O . GLN A 1 128 ? 14.048 10.673 -15.174 1.00 87.31 128 GLN A O 1
ATOM 1056 N N . ASP A 1 129 ? 13.035 8.931 -14.161 1.00 81.62 129 ASP A N 1
ATOM 1057 C CA . ASP A 1 129 ? 11.845 9.649 -13.694 1.00 81.62 129 ASP A CA 1
ATOM 1058 C C . ASP A 1 129 ? 10.973 10.145 -14.857 1.00 81.62 129 ASP A C 1
ATOM 1060 O O . ASP A 1 129 ? 10.474 11.270 -14.880 1.00 81.62 129 ASP A O 1
ATOM 1064 N N . LEU A 1 130 ? 10.754 9.260 -15.834 1.00 89.81 130 LEU A N 1
ATOM 1065 C CA . LEU A 1 130 ? 9.908 9.511 -17.005 1.00 89.81 130 LEU A CA 1
ATOM 1066 C C . LEU A 1 130 ? 8.464 9.866 -16.625 1.00 89.81 130 LEU A C 1
ATOM 1068 O O . LEU A 1 130 ? 7.747 10.392 -17.459 1.00 89.81 130 LEU A O 1
ATOM 1072 N N . ILE A 1 131 ? 8.044 9.626 -15.376 1.00 83.31 131 ILE A N 1
ATOM 1073 C CA . ILE A 1 131 ? 6.745 10.040 -14.820 1.00 83.31 131 ILE A CA 1
ATOM 1074 C C . ILE A 1 131 ? 6.459 11.547 -14.948 1.00 83.31 131 ILE A C 1
ATOM 1076 O O . ILE A 1 131 ? 5.296 11.950 -14.862 1.00 83.31 131 ILE A O 1
ATOM 1080 N N . TYR A 1 132 ? 7.494 12.369 -15.142 1.00 78.62 132 TYR A N 1
ATOM 1081 C CA . TYR A 1 132 ? 7.368 13.811 -15.372 1.00 78.62 132 TYR A CA 1
ATOM 1082 C C . TYR A 1 132 ? 7.194 14.192 -16.851 1.00 78.62 132 TYR A C 1
ATOM 1084 O O . TYR A 1 132 ? 6.901 15.350 -17.137 1.00 78.62 132 TYR A O 1
ATOM 1092 N N . ASP A 1 133 ? 7.348 13.252 -17.787 1.00 88.25 133 ASP A N 1
ATOM 1093 C CA . ASP A 1 133 ? 7.155 13.474 -19.220 1.00 88.25 133 ASP A CA 1
ATOM 1094 C C . ASP A 1 133 ? 5.990 12.628 -19.742 1.00 88.25 133 ASP A C 1
ATOM 1096 O O . ASP A 1 133 ? 6.107 11.410 -19.839 1.00 88.25 133 ASP A O 1
ATOM 1100 N N . ASP A 1 134 ? 4.868 13.258 -20.099 1.00 85.56 134 ASP A N 1
ATOM 1101 C CA . ASP A 1 134 ? 3.656 12.533 -20.507 1.00 85.56 134 ASP A CA 1
ATOM 1102 C C . ASP A 1 134 ? 3.897 11.580 -21.688 1.00 85.56 134 ASP A C 1
ATOM 1104 O O . ASP A 1 134 ? 3.423 10.445 -21.664 1.00 85.56 134 ASP A O 1
ATOM 1108 N N . GLU A 1 135 ? 4.676 12.008 -22.688 1.00 92.69 1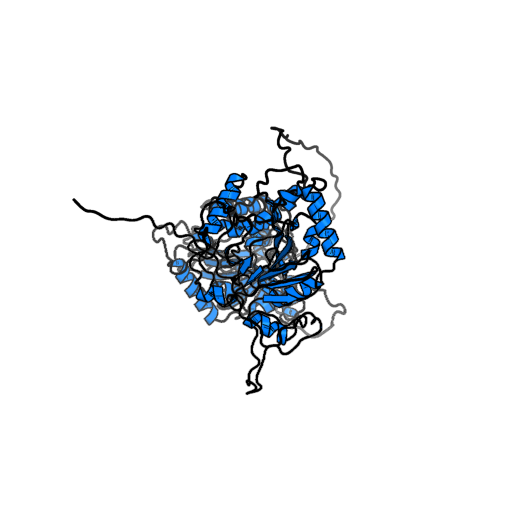35 GLU A N 1
ATOM 1109 C CA . GLU A 1 135 ? 4.947 11.240 -23.907 1.00 92.69 135 GLU A CA 1
ATOM 1110 C C . GLU A 1 135 ? 5.796 9.995 -23.613 1.00 92.69 135 GLU A C 1
ATOM 1112 O O . GLU A 1 135 ? 5.461 8.902 -24.066 1.00 92.69 135 GLU A O 1
ATOM 1117 N N . LEU A 1 136 ? 6.862 10.115 -22.817 1.00 95.50 136 LEU A N 1
ATOM 1118 C CA . LEU A 1 136 ? 7.667 8.961 -22.403 1.00 95.50 136 LEU A CA 1
ATOM 1119 C C . LEU A 1 136 ? 6.938 8.089 -21.369 1.00 95.50 136 LEU A C 1
ATOM 1121 O O . LEU A 1 136 ? 7.087 6.865 -21.387 1.00 95.50 136 LEU A O 1
ATOM 1125 N N . PHE A 1 137 ? 6.117 8.679 -20.494 1.00 94.88 137 PHE A N 1
ATOM 1126 C CA . PHE A 1 137 ? 5.321 7.937 -19.515 1.00 94.88 137 PHE A CA 1
ATOM 1127 C C . PHE A 1 137 ? 4.179 7.138 -20.154 1.00 94.88 137 PHE A C 1
ATOM 1129 O O . PHE A 1 137 ? 3.714 6.171 -19.546 1.00 94.88 137 PHE A O 1
ATOM 1136 N N . GLU A 1 138 ? 3.755 7.454 -21.385 1.00 94.75 138 GLU A N 1
ATOM 1137 C CA . GLU A 1 138 ? 2.815 6.613 -22.143 1.00 94.75 138 GLU A CA 1
ATOM 1138 C C . GLU A 1 138 ? 3.283 5.159 -22.234 1.00 94.75 138 GLU A C 1
ATOM 1140 O O . GLU A 1 138 ? 2.454 4.259 -22.118 1.00 94.75 138 GLU A O 1
ATOM 1145 N N . TYR A 1 139 ? 4.596 4.905 -22.345 1.00 97.50 139 TYR A N 1
ATOM 1146 C CA . TYR A 1 139 ? 5.149 3.545 -22.304 1.00 97.50 139 TYR A CA 1
ATOM 1147 C C . TYR A 1 139 ? 4.632 2.756 -21.095 1.00 97.50 139 TYR A C 1
ATOM 1149 O O . TYR A 1 139 ? 4.244 1.595 -21.218 1.00 97.50 139 TYR A O 1
ATOM 1157 N N . CYS A 1 140 ? 4.559 3.417 -19.935 1.00 94.31 140 CYS A N 1
ATOM 1158 C CA . CYS A 1 140 ? 4.165 2.790 -18.682 1.00 94.31 140 CYS A CA 1
ATOM 1159 C C . CYS A 1 140 ? 2.671 2.427 -18.640 1.00 94.31 140 CYS A C 1
ATOM 1161 O O . CYS A 1 140 ? 2.272 1.594 -17.824 1.00 94.31 140 CYS A O 1
ATOM 1163 N N . LYS A 1 141 ? 1.861 3.060 -19.499 1.00 91.38 141 LYS A N 1
ATOM 1164 C CA . LYS A 1 141 ? 0.397 2.956 -19.563 1.00 91.38 141 LYS A CA 1
ATOM 1165 C C . LYS A 1 141 ? -0.099 2.135 -20.759 1.00 91.38 141 LYS A C 1
ATOM 1167 O O . LYS A 1 141 ? -1.305 1.925 -20.872 1.00 91.38 141 LYS A O 1
ATOM 1172 N N . LEU A 1 142 ? 0.796 1.677 -21.642 1.00 92.25 142 LEU A N 1
ATOM 1173 C CA . LEU A 1 142 ? 0.425 0.895 -22.822 1.00 92.25 142 LEU A CA 1
ATOM 1174 C C . LEU A 1 142 ? -0.349 -0.370 -22.411 1.00 92.25 142 LEU A C 1
ATOM 1176 O O . LEU A 1 142 ? 0.212 -1.195 -21.682 1.00 92.25 142 LEU A O 1
ATOM 1180 N N . PRO A 1 143 ? -1.588 -0.581 -22.905 1.00 91.12 143 PRO A N 1
ATOM 1181 C CA . PRO A 1 143 ? -2.374 -1.769 -22.574 1.00 91.12 143 PRO A CA 1
ATOM 1182 C C . PRO A 1 143 ? -1.625 -3.071 -22.865 1.00 91.12 143 PRO A C 1
ATOM 1184 O O . PRO A 1 143 ? -1.617 -3.974 -22.038 1.00 91.12 143 PRO A O 1
ATOM 1187 N N . GLN A 1 144 ? -0.889 -3.122 -23.980 1.00 93.31 144 GLN A N 1
ATOM 1188 C CA . GLN A 1 144 ? -0.099 -4.288 -24.372 1.00 93.31 144 GLN A CA 1
ATOM 1189 C C . GLN A 1 144 ? 1.003 -4.615 -23.359 1.00 93.31 144 GLN A C 1
ATOM 1191 O O . GLN A 1 144 ? 1.298 -5.782 -23.147 1.00 93.31 144 GLN A O 1
ATOM 1196 N N . ILE A 1 145 ? 1.612 -3.614 -22.713 1.00 97.19 145 ILE A N 1
ATOM 1197 C CA . ILE A 1 145 ? 2.581 -3.847 -21.634 1.00 97.19 145 ILE A CA 1
ATOM 1198 C C . ILE A 1 145 ? 1.841 -4.287 -20.369 1.00 97.19 145 ILE A C 1
ATOM 1200 O O . ILE A 1 145 ? 2.207 -5.295 -19.760 1.00 97.19 145 ILE A O 1
ATOM 1204 N N . LEU A 1 146 ? 0.779 -3.569 -19.991 1.00 95.19 146 LEU A N 1
ATOM 1205 C CA . LEU A 1 146 ? 0.030 -3.819 -18.759 1.00 95.19 146 LEU A CA 1
ATOM 1206 C C . LEU A 1 146 ? -0.621 -5.211 -18.722 1.00 95.19 146 LEU A C 1
ATOM 1208 O O . LEU A 1 146 ? -0.621 -5.839 -17.663 1.00 95.19 146 LEU A O 1
ATOM 1212 N N . ASP A 1 147 ? -1.072 -5.739 -19.861 1.00 93.50 147 ASP A N 1
ATOM 1213 C CA . ASP A 1 147 ? -1.623 -7.097 -19.981 1.00 93.50 147 ASP A CA 1
ATOM 1214 C C . ASP A 1 147 ? -0.627 -8.179 -19.539 1.00 93.50 147 ASP A C 1
ATOM 1216 O O . ASP A 1 147 ? -1.004 -9.164 -18.891 1.00 93.50 147 ASP A O 1
ATOM 1220 N N . TYR A 1 148 ? 0.661 -7.993 -19.844 1.00 98.19 148 TYR A N 1
ATOM 1221 C CA . TYR A 1 148 ? 1.726 -8.877 -19.374 1.00 98.19 148 TYR A CA 1
ATOM 1222 C C . TYR A 1 148 ? 2.144 -8.541 -17.941 1.00 98.19 148 TYR A C 1
ATOM 1224 O O . TYR A 1 148 ? 2.326 -9.458 -17.143 1.00 98.19 148 TYR A O 1
ATOM 1232 N N . VAL A 1 149 ? 2.233 -7.261 -17.565 1.00 97.75 149 VAL A N 1
ATOM 1233 C CA . VAL A 1 149 ? 2.578 -6.844 -16.189 1.00 97.75 149 VAL A CA 1
ATOM 1234 C C . VAL A 1 149 ? 1.599 -7.420 -15.160 1.00 97.75 149 VAL A C 1
ATOM 1236 O O . VAL A 1 149 ? 2.034 -7.901 -14.109 1.00 97.75 149 VAL A O 1
ATOM 1239 N N . MET A 1 150 ? 0.296 -7.464 -15.465 1.00 93.00 150 MET A N 1
ATOM 1240 C CA . MET A 1 150 ? -0.721 -8.083 -14.601 1.00 93.00 150 MET A CA 1
ATOM 1241 C C . MET A 1 150 ? -0.413 -9.554 -14.289 1.00 93.00 150 MET A C 1
ATOM 1243 O O . MET A 1 150 ? -0.661 -10.024 -13.171 1.00 93.00 150 MET A O 1
ATOM 1247 N N . CYS A 1 151 ? 0.206 -10.280 -15.225 1.00 96.12 151 CYS A N 1
ATOM 1248 C CA . CYS A 1 151 ? 0.623 -11.662 -14.999 1.00 96.12 151 CYS A CA 1
ATOM 1249 C C . CYS A 1 151 ? 1.681 -11.794 -13.897 1.00 96.12 151 CYS A C 1
ATOM 1251 O O . CYS A 1 151 ? 1.835 -12.887 -13.369 1.00 96.12 151 CYS A O 1
ATOM 1253 N N . PHE A 1 152 ? 2.359 -10.723 -13.488 1.00 96.88 152 PHE A N 1
ATOM 1254 C CA . PHE A 1 152 ? 3.359 -10.742 -12.414 1.00 96.88 152 PHE A CA 1
ATOM 1255 C C . PHE A 1 152 ? 2.852 -9.994 -11.170 1.00 96.88 152 PHE A C 1
ATOM 1257 O O . PHE A 1 152 ? 2.756 -10.561 -10.076 1.00 96.88 152 PHE A O 1
ATOM 1264 N N . CYS A 1 153 ? 2.405 -8.749 -11.342 1.00 89.19 153 CYS A N 1
ATOM 1265 C CA . CYS A 1 153 ? 1.984 -7.866 -10.250 1.00 89.19 153 CYS A CA 1
ATOM 1266 C C . CYS A 1 153 ? 0.542 -8.120 -9.771 1.00 89.19 153 CYS A C 1
ATOM 1268 O O . CYS A 1 153 ? 0.202 -7.826 -8.627 1.00 89.19 153 CYS A O 1
ATOM 1270 N N . GLY A 1 154 ? -0.315 -8.702 -10.608 1.00 86.06 154 GLY A N 1
ATOM 1271 C CA . GLY A 1 154 ? -1.761 -8.710 -10.385 1.00 86.06 154 GLY A CA 1
ATOM 1272 C C . GLY A 1 154 ? -2.423 -7.436 -10.926 1.00 86.06 154 GLY A C 1
ATOM 1273 O O . GLY A 1 154 ? -1.773 -6.656 -11.619 1.00 86.06 154 GLY A O 1
ATOM 1274 N N . PRO A 1 155 ? -3.713 -7.207 -10.634 1.00 82.19 155 PRO A N 1
ATOM 1275 C CA . PRO A 1 155 ? -4.507 -6.188 -11.325 1.00 82.19 155 PRO A CA 1
ATOM 1276 C C . PRO A 1 155 ? -4.198 -4.757 -10.862 1.00 82.19 155 PRO A C 1
ATOM 1278 O O . PRO A 1 155 ? -4.521 -3.798 -11.554 1.00 82.19 155 PRO A O 1
ATOM 1281 N N . ASN A 1 156 ? -3.570 -4.603 -9.693 1.00 79.88 156 ASN A N 1
ATOM 1282 C CA . ASN A 1 156 ? -3.285 -3.304 -9.095 1.00 79.88 156 ASN A CA 1
ATOM 1283 C C . ASN A 1 156 ? -1.797 -3.017 -9.267 1.00 79.88 156 ASN A C 1
ATOM 1285 O O . ASN A 1 156 ? -0.976 -3.606 -8.564 1.00 79.88 156 ASN A O 1
ATOM 1289 N N . ILE A 1 157 ? -1.455 -2.140 -10.204 1.00 82.56 157 ILE A N 1
ATOM 1290 C CA . ILE A 1 157 ? -0.083 -1.940 -10.674 1.00 82.56 157 ILE A CA 1
ATOM 1291 C C . ILE A 1 157 ? 0.389 -0.531 -10.308 1.00 82.56 157 ILE A C 1
ATOM 1293 O O . ILE A 1 157 ? -0.327 0.446 -10.522 1.00 82.56 157 ILE A O 1
ATOM 1297 N N . LYS A 1 158 ? 1.615 -0.421 -9.794 1.00 82.25 158 LYS A N 1
ATOM 1298 C CA . LYS A 1 158 ? 2.356 0.837 -9.642 1.00 82.25 158 LYS A CA 1
ATOM 1299 C C . LYS A 1 158 ? 3.575 0.810 -10.560 1.00 82.25 158 LYS A C 1
ATOM 1301 O O . LYS A 1 158 ? 4.326 -0.161 -10.533 1.00 82.25 158 LYS A O 1
ATOM 1306 N N . ALA A 1 159 ? 3.778 1.862 -11.351 1.00 88.69 159 ALA A N 1
ATOM 1307 C CA . ALA A 1 159 ? 5.053 2.117 -12.021 1.00 88.69 159 ALA A CA 1
ATOM 1308 C C . ALA A 1 159 ? 6.007 2.733 -10.988 1.00 88.69 159 ALA A C 1
ATOM 1310 O O . ALA A 1 159 ? 5.727 3.814 -10.480 1.00 88.69 159 ALA A O 1
ATOM 1311 N N . MET A 1 160 ? 7.072 2.017 -10.632 1.00 87.06 160 MET A N 1
ATOM 1312 C CA . MET A 1 160 ? 7.947 2.351 -9.499 1.00 87.06 160 MET A CA 1
ATOM 1313 C C . MET A 1 160 ? 9.244 3.028 -9.926 1.00 87.06 160 MET A C 1
ATOM 1315 O O . MET A 1 160 ? 9.758 3.889 -9.224 1.00 87.06 160 MET A O 1
ATOM 1319 N N . HIS A 1 161 ? 9.808 2.606 -11.055 1.00 86.62 161 HIS A N 1
ATOM 1320 C CA . HIS A 1 161 ? 11.041 3.173 -11.583 1.00 86.62 161 HIS A CA 1
ATOM 1321 C C . HIS A 1 161 ? 10.974 3.189 -13.103 1.00 86.62 161 HIS A C 1
ATOM 1323 O O . HIS A 1 161 ? 10.498 2.233 -13.715 1.00 86.62 161 HIS A O 1
ATOM 1329 N N . THR A 1 162 ? 11.400 4.286 -13.722 1.00 90.56 162 THR A N 1
ATOM 1330 C CA . THR A 1 162 ? 11.278 4.496 -15.169 1.00 90.56 162 THR A CA 1
ATOM 1331 C C . THR A 1 162 ? 12.590 5.011 -15.726 1.00 90.56 162 THR A C 1
ATOM 1333 O O . THR A 1 162 ? 13.216 5.894 -15.138 1.00 90.56 162 THR A O 1
ATOM 1336 N N . MET A 1 163 ? 13.027 4.440 -16.848 1.00 93.50 163 MET A N 1
ATOM 1337 C CA . MET A 1 163 ? 14.307 4.785 -17.460 1.00 93.50 163 MET A CA 1
ATOM 1338 C C . MET A 1 163 ? 14.227 4.738 -18.980 1.00 93.50 163 MET A C 1
ATOM 1340 O O . MET A 1 163 ? 13.638 3.816 -19.547 1.00 93.50 163 MET A O 1
ATOM 1344 N N . LEU A 1 164 ? 14.927 5.662 -19.632 1.00 97.00 164 LEU A N 1
ATOM 1345 C CA . LEU A 1 164 ? 15.360 5.514 -21.017 1.00 97.00 164 LEU A CA 1
ATOM 1346 C C . LEU A 1 164 ? 16.889 5.506 -21.031 1.00 97.00 164 LEU A C 1
ATOM 1348 O O . LEU A 1 164 ? 17.552 6.428 -20.557 1.00 97.00 164 LEU A O 1
ATOM 1352 N N . ILE A 1 165 ? 17.444 4.410 -21.533 1.00 93.62 165 ILE A N 1
ATOM 1353 C CA . ILE A 1 165 ? 18.870 4.102 -21.531 1.00 93.62 165 ILE A CA 1
ATOM 1354 C C . ILE A 1 165 ? 19.412 4.388 -22.928 1.00 93.62 165 ILE A C 1
ATOM 1356 O O . ILE A 1 165 ? 18.979 3.749 -23.883 1.00 93.62 165 ILE A O 1
ATOM 1360 N N . ASN A 1 166 ? 20.374 5.303 -23.037 1.00 92.88 166 ASN A N 1
ATOM 1361 C CA . ASN A 1 166 ? 21.060 5.674 -24.275 1.00 92.88 166 ASN A CA 1
ATOM 1362 C C . ASN A 1 166 ? 22.527 5.229 -24.175 1.00 92.88 166 ASN A C 1
ATOM 1364 O O . ASN A 1 166 ? 23.421 6.000 -23.832 1.00 92.88 166 ASN A O 1
ATOM 1368 N N . LYS A 1 167 ? 22.772 3.935 -24.383 1.00 89.19 167 LYS A N 1
ATOM 1369 C CA . LYS A 1 167 ? 24.061 3.306 -24.083 1.00 89.19 167 LYS A CA 1
ATOM 1370 C C . LYS A 1 167 ? 25.153 3.799 -25.047 1.00 89.19 167 LYS A C 1
ATOM 1372 O O . LYS A 1 167 ? 25.034 3.531 -26.243 1.00 89.19 167 LYS A O 1
ATOM 1377 N N . PRO A 1 168 ? 26.231 4.437 -24.559 1.00 87.44 168 PRO A N 1
ATOM 1378 C CA . PRO A 1 168 ? 27.289 4.995 -25.403 1.00 87.44 168 PRO A CA 1
ATOM 1379 C C . PRO A 1 168 ? 28.153 3.903 -26.056 1.00 87.44 168 PRO A C 1
ATOM 1381 O O . PRO A 1 168 ? 28.209 2.788 -25.522 1.00 87.44 168 PRO A O 1
ATOM 1384 N N . PRO A 1 169 ? 28.855 4.218 -27.160 1.00 86.12 169 PRO A N 1
ATOM 1385 C CA . PRO A 1 169 ? 30.003 3.453 -27.646 1.00 86.12 169 PRO A CA 1
ATOM 1386 C C . PRO A 1 169 ? 31.069 3.234 -26.567 1.00 86.12 169 PRO A C 1
ATOM 1388 O O . PRO A 1 169 ? 31.293 4.093 -25.712 1.00 86.12 169 PRO A O 1
ATOM 1391 N N . ASP A 1 170 ? 31.751 2.096 -26.631 1.00 78.81 170 ASP A N 1
ATOM 1392 C CA . ASP A 1 170 ? 32.816 1.678 -25.720 1.00 78.81 170 ASP A CA 1
ATOM 1393 C C . ASP A 1 170 ? 34.121 1.491 -26.501 1.00 78.81 170 ASP A C 1
ATOM 1395 O O . ASP A 1 170 ? 34.349 0.418 -27.071 1.00 78.81 170 ASP A O 1
ATOM 1399 N N . PRO A 1 171 ? 35.003 2.503 -26.544 1.00 67.19 171 PRO A N 1
ATOM 1400 C CA . PRO A 1 171 ? 36.265 2.429 -27.281 1.00 67.19 171 PRO A CA 1
ATOM 1401 C C . PRO A 1 171 ? 37.309 1.510 -26.613 1.00 67.19 171 PRO A C 1
ATOM 1403 O O . PRO A 1 171 ? 38.494 1.602 -26.922 1.00 67.19 171 PRO A O 1
ATOM 1406 N N . GLY A 1 172 ? 36.898 0.629 -25.694 1.00 63.91 172 GLY A N 1
ATOM 1407 C CA . GLY A 1 172 ? 37.781 -0.243 -24.917 1.00 63.91 172 GLY A CA 1
ATOM 1408 C C . GLY A 1 172 ? 38.055 0.262 -23.502 1.00 63.91 172 GLY A C 1
ATOM 1409 O O . GLY A 1 172 ? 38.883 -0.318 -22.808 1.00 63.91 172 GLY A O 1
ATOM 1410 N N . THR A 1 173 ? 37.351 1.308 -23.063 1.00 62.50 173 THR A N 1
ATOM 1411 C CA . THR A 1 173 ? 37.460 1.891 -21.718 1.00 62.50 173 THR A CA 1
ATOM 1412 C C . THR A 1 173 ? 36.558 1.203 -20.694 1.00 62.50 173 THR A C 1
ATOM 1414 O O . THR A 1 173 ? 36.587 1.568 -19.527 1.00 62.50 173 THR A O 1
ATOM 1417 N N . LEU A 1 174 ? 35.731 0.233 -21.111 1.00 61.78 174 LEU A N 1
ATOM 1418 C CA . LEU A 1 174 ? 34.785 -0.519 -20.268 1.00 61.78 174 LEU A CA 1
ATOM 1419 C C . LEU A 1 174 ? 33.699 0.344 -19.598 1.00 61.78 174 LEU A C 1
ATOM 1421 O O . LEU A 1 174 ? 32.864 -0.175 -18.860 1.00 61.78 174 LEU A O 1
ATOM 1425 N N . THR A 1 175 ? 33.645 1.636 -19.919 1.00 59.34 175 THR A N 1
ATOM 1426 C CA . THR A 1 175 ? 32.756 2.651 -19.329 1.00 59.34 175 THR A CA 1
ATOM 1427 C C . THR A 1 175 ? 31.285 2.469 -19.701 1.00 59.34 175 THR A C 1
ATOM 1429 O O . THR A 1 175 ? 30.407 3.054 -19.070 1.00 59.34 175 THR A O 1
ATOM 1432 N N . SER A 1 176 ? 30.984 1.661 -20.723 1.00 58.59 176 SER A N 1
ATOM 1433 C CA . SER A 1 176 ? 29.607 1.400 -21.157 1.00 58.59 176 SER A CA 1
ATOM 1434 C C . SER A 1 176 ? 29.001 0.133 -20.545 1.00 58.59 176 SER A C 1
ATOM 1436 O O . SER A 1 176 ? 27.825 -0.153 -20.793 1.00 58.59 176 SER A O 1
ATOM 1438 N N . ARG A 1 177 ? 29.791 -0.696 -19.850 1.00 68.38 177 ARG A N 1
ATOM 1439 C CA . ARG A 1 177 ? 29.309 -1.968 -19.298 1.00 68.38 177 ARG A CA 1
ATOM 1440 C C . ARG A 1 177 ? 28.460 -1.700 -18.064 1.00 68.38 177 ARG A C 1
ATOM 1442 O O . ARG A 1 177 ? 28.862 -0.951 -17.183 1.00 68.38 177 ARG A O 1
ATOM 1449 N N . HIS A 1 178 ? 27.312 -2.364 -17.983 1.00 77.12 178 HIS A N 1
ATOM 1450 C CA . HIS A 1 178 ? 26.589 -2.456 -16.719 1.00 77.12 178 HIS A CA 1
ATOM 1451 C C . HIS A 1 178 ? 27.037 -3.762 -16.055 1.00 77.12 178 HIS A C 1
ATOM 1453 O O . HIS A 1 178 ? 26.804 -4.817 -16.664 1.00 77.12 178 HIS A O 1
ATOM 1459 N N . PRO A 1 179 ? 27.711 -3.727 -14.887 1.00 86.00 179 PRO A N 1
ATOM 1460 C CA . PRO A 1 179 ? 28.095 -4.944 -14.185 1.00 86.00 179 PRO A CA 1
ATOM 1461 C C . PRO A 1 179 ? 26.892 -5.854 -13.914 1.00 86.00 179 PRO A C 1
ATOM 1463 O O . PRO A 1 179 ? 25.732 -5.435 -13.942 1.00 86.00 179 PRO A O 1
ATOM 1466 N N . MET A 1 180 ? 27.188 -7.128 -13.674 1.00 91.19 180 MET A N 1
ATOM 1467 C CA . MET A 1 180 ? 26.168 -8.104 -13.314 1.00 91.19 180 MET A CA 1
ATOM 1468 C C . MET A 1 180 ? 25.614 -7.751 -11.931 1.00 91.19 180 MET A C 1
ATOM 1470 O O . MET A 1 180 ? 26.371 -7.669 -10.965 1.00 91.19 180 MET A O 1
ATOM 1474 N N . HIS A 1 181 ? 24.310 -7.522 -11.846 1.00 92.75 181 HIS A N 1
ATOM 1475 C CA . HIS A 1 181 ? 23.621 -7.014 -10.666 1.00 92.75 181 HIS A CA 1
ATOM 1476 C C . HIS A 1 181 ? 22.207 -7.603 -10.557 1.00 92.75 181 HIS A C 1
ATOM 1478 O O . HIS A 1 181 ? 21.773 -8.405 -11.387 1.00 92.75 181 HIS A O 1
ATOM 1484 N N . GLN A 1 182 ? 21.501 -7.209 -9.497 1.00 95.31 182 GLN A N 1
ATOM 1485 C CA . GLN A 1 182 ? 20.087 -7.492 -9.270 1.00 95.31 182 GLN A CA 1
ATOM 1486 C C . GLN A 1 182 ? 19.414 -6.148 -9.009 1.00 95.31 182 GLN A C 1
ATOM 1488 O O . GLN A 1 182 ? 19.829 -5.433 -8.097 1.00 95.31 182 GLN A O 1
ATOM 1493 N N . ASP A 1 183 ? 18.369 -5.812 -9.765 1.00 93.88 183 ASP A N 1
ATOM 1494 C CA . ASP A 1 183 ? 17.640 -4.547 -9.581 1.00 93.88 183 ASP A CA 1
ATOM 1495 C C . ASP A 1 183 ? 17.083 -4.412 -8.163 1.00 93.88 183 ASP A C 1
ATOM 1497 O O . ASP A 1 183 ? 17.004 -3.315 -7.613 1.00 93.88 183 ASP A O 1
ATOM 1501 N N . MET A 1 184 ? 16.749 -5.545 -7.535 1.00 94.06 184 MET A N 1
ATOM 1502 C CA . MET A 1 184 ? 16.231 -5.582 -6.172 1.00 94.06 184 MET A CA 1
ATOM 1503 C C . MET A 1 184 ? 17.152 -4.902 -5.153 1.00 94.06 184 MET A C 1
ATOM 1505 O O . MET A 1 184 ? 16.651 -4.436 -4.133 1.00 94.06 184 MET A O 1
ATOM 1509 N N . HIS A 1 185 ? 18.459 -4.808 -5.426 1.00 89.19 185 HIS A N 1
ATOM 1510 C CA . HIS A 1 185 ? 19.417 -4.089 -4.584 1.00 89.19 185 HIS A CA 1
ATOM 1511 C C . HIS A 1 185 ? 19.017 -2.620 -4.377 1.00 89.19 185 HIS A C 1
ATOM 1513 O O . HIS A 1 185 ? 19.162 -2.082 -3.280 1.00 89.19 185 HIS A O 1
ATOM 1519 N N . TYR A 1 186 ? 18.403 -2.007 -5.388 1.00 83.19 186 TYR A N 1
ATOM 1520 C CA . TYR A 1 186 ? 17.945 -0.619 -5.361 1.00 83.19 186 TYR A CA 1
ATOM 1521 C C . TYR A 1 186 ? 16.516 -0.455 -4.822 1.00 83.19 186 TYR A C 1
ATOM 1523 O O . TYR A 1 186 ? 16.073 0.669 -4.593 1.00 83.19 186 TYR A O 1
ATOM 1531 N N . PHE A 1 187 ? 15.767 -1.546 -4.621 1.00 87.56 187 PHE A N 1
ATOM 1532 C CA . PHE A 1 187 ? 14.345 -1.493 -4.271 1.00 87.56 187 PHE A CA 1
ATOM 1533 C C . PHE A 1 187 ? 14.101 -1.855 -2.798 1.00 87.56 187 PHE A C 1
ATOM 1535 O O . PHE A 1 187 ? 14.188 -3.032 -2.425 1.00 87.56 187 PHE A O 1
ATOM 1542 N N . PRO A 1 188 ? 13.714 -0.887 -1.943 1.00 85.50 188 PRO A N 1
ATOM 1543 C CA . PRO A 1 188 ? 13.372 -1.143 -0.546 1.00 85.50 188 PRO A CA 1
ATOM 1544 C C . PRO A 1 188 ? 11.889 -1.511 -0.377 1.00 85.50 188 PRO A C 1
ATOM 1546 O O . PRO A 1 188 ? 11.253 -1.098 0.586 1.00 85.50 188 PRO A O 1
ATOM 1549 N N . PHE A 1 189 ? 11.304 -2.264 -1.316 1.00 82.94 189 PHE A N 1
ATOM 1550 C CA . PHE A 1 189 ? 9.917 -2.741 -1.246 1.00 82.94 189 PHE A CA 1
ATOM 1551 C C . PHE A 1 189 ? 9.792 -4.221 -1.618 1.00 82.94 189 PHE A C 1
ATOM 1553 O O . PHE A 1 189 ? 10.657 -4.787 -2.286 1.00 82.94 189 PHE A O 1
ATOM 1560 N N . ARG A 1 190 ? 8.759 -4.888 -1.096 1.00 89.19 190 ARG A N 1
ATOM 1561 C CA . ARG A 1 190 ? 8.556 -6.348 -1.105 1.00 89.19 190 ARG A CA 1
ATOM 1562 C C . ARG A 1 190 ? 7.069 -6.705 -1.271 1.00 89.19 190 ARG A C 1
ATOM 1564 O O . ARG A 1 190 ? 6.224 -5.849 -1.022 1.00 89.19 190 ARG A O 1
ATOM 1571 N N . PRO A 1 191 ? 6.718 -7.952 -1.650 1.00 93.38 191 PRO A N 1
ATOM 1572 C CA . PRO A 1 191 ? 7.608 -9.066 -2.013 1.00 93.38 191 PRO A CA 1
ATOM 1573 C C . PRO A 1 191 ? 8.187 -8.937 -3.433 1.00 93.38 191 PRO A C 1
ATOM 1575 O O . PRO A 1 191 ? 7.538 -8.389 -4.319 1.00 93.38 191 PRO A O 1
ATOM 1578 N N . ALA A 1 192 ? 9.395 -9.476 -3.649 1.00 95.31 192 ALA A N 1
ATOM 1579 C CA . ALA A 1 192 ? 10.094 -9.434 -4.943 1.00 95.31 192 ALA A CA 1
ATOM 1580 C C . ALA A 1 192 ? 9.292 -10.099 -6.076 1.00 95.31 192 ALA A C 1
ATOM 1582 O O . ALA A 1 192 ? 9.199 -9.549 -7.168 1.00 95.31 192 ALA A O 1
ATOM 1583 N N . ASP A 1 193 ? 8.615 -11.210 -5.771 1.00 96.88 193 ASP A N 1
ATOM 1584 C CA . ASP A 1 193 ? 7.799 -11.987 -6.716 1.00 96.88 193 ASP A CA 1
ATOM 1585 C C . ASP A 1 193 ? 6.596 -11.209 -7.290 1.00 96.88 193 ASP A C 1
ATOM 1587 O O . ASP A 1 193 ? 5.909 -11.691 -8.189 1.00 96.88 193 ASP A O 1
ATOM 1591 N N . LYS A 1 194 ? 6.301 -10.019 -6.750 1.00 95.50 194 LYS A N 1
ATOM 1592 C CA . LYS A 1 194 ? 5.233 -9.116 -7.206 1.00 95.50 194 LYS A CA 1
ATOM 1593 C C . LYS A 1 194 ? 5.766 -7.879 -7.929 1.00 95.50 194 LYS A C 1
ATOM 1595 O O . LYS A 1 194 ? 5.022 -6.918 -8.127 1.00 95.50 194 LYS A O 1
ATOM 1600 N N . ILE A 1 195 ? 7.031 -7.917 -8.332 1.00 97.31 195 ILE A N 1
ATOM 1601 C CA . ILE A 1 195 ? 7.733 -6.858 -9.049 1.00 97.31 195 ILE A CA 1
ATOM 1602 C C . ILE A 1 195 ? 8.239 -7.432 -10.374 1.00 97.31 195 ILE A C 1
ATOM 1604 O O . ILE A 1 195 ? 8.728 -8.562 -10.428 1.00 97.31 195 ILE A O 1
ATOM 1608 N N . VAL A 1 196 ? 8.135 -6.656 -11.448 1.00 98.69 196 VAL A N 1
ATOM 1609 C CA . VAL A 1 196 ? 8.640 -7.046 -12.767 1.00 98.69 196 VAL A CA 1
ATOM 1610 C C . VAL A 1 196 ? 9.223 -5.842 -13.493 1.00 98.69 196 VAL A C 1
ATOM 1612 O O . VAL A 1 196 ? 8.627 -4.765 -13.509 1.00 98.69 196 VAL A O 1
ATOM 1615 N N . CYS A 1 197 ? 10.388 -6.015 -14.106 1.00 98.75 197 CYS A N 1
ATOM 1616 C CA . CYS A 1 197 ? 10.906 -5.063 -15.077 1.00 98.75 197 CYS A CA 1
ATOM 1617 C C . CYS A 1 197 ? 10.293 -5.356 -16.443 1.00 98.75 197 CYS A C 1
ATOM 1619 O O . CYS A 1 197 ? 10.294 -6.507 -16.869 1.00 98.75 197 CYS A O 1
ATOM 1621 N N . SER A 1 198 ? 9.810 -4.328 -17.132 1.00 98.69 198 SER A N 1
ATOM 1622 C CA . SER A 1 198 ? 9.588 -4.342 -18.576 1.00 98.69 198 SER A CA 1
ATOM 1623 C C . SER A 1 198 ? 10.716 -3.557 -19.233 1.00 98.69 198 SER A C 1
ATOM 1625 O O . SER A 1 198 ? 10.951 -2.397 -18.892 1.00 98.69 198 SER A O 1
ATOM 1627 N N . TRP A 1 199 ? 11.416 -4.166 -20.178 1.00 98.81 199 TRP A N 1
ATOM 1628 C CA . TRP A 1 199 ? 12.493 -3.517 -20.913 1.00 98.81 199 TRP A CA 1
ATOM 1629 C C . TRP A 1 199 ? 12.284 -3.752 -22.400 1.00 98.81 199 TRP A C 1
ATOM 1631 O O . TRP A 1 199 ? 12.195 -4.897 -22.839 1.00 98.81 199 TRP A O 1
ATOM 1641 N N . THR A 1 200 ? 12.176 -2.675 -23.170 1.00 98.88 200 THR A N 1
ATOM 1642 C CA . THR A 1 200 ? 11.840 -2.723 -24.594 1.00 98.88 200 THR A CA 1
ATOM 1643 C C . THR A 1 200 ? 12.990 -2.197 -25.437 1.00 98.88 200 THR A C 1
ATOM 1645 O O . THR A 1 200 ? 13.485 -1.083 -25.223 1.00 98.88 200 THR A O 1
ATOM 1648 N N . ALA A 1 201 ? 13.386 -2.993 -26.428 1.00 98.69 201 ALA A N 1
ATOM 1649 C CA . ALA A 1 201 ? 14.370 -2.607 -27.426 1.00 98.69 201 ALA A CA 1
ATOM 1650 C C . ALA A 1 201 ? 13.782 -1.521 -28.342 1.00 98.69 201 ALA A C 1
ATOM 1652 O O . ALA A 1 201 ? 12.753 -1.727 -28.986 1.00 98.69 201 ALA A O 1
ATOM 1653 N N . MET A 1 202 ? 14.420 -0.348 -28.408 1.00 98.50 202 MET A N 1
ATOM 1654 C CA . MET A 1 202 ? 13.975 0.745 -29.292 1.00 98.50 202 MET A CA 1
ATOM 1655 C C . MET A 1 202 ? 14.597 0.648 -30.695 1.00 98.50 202 MET A C 1
ATOM 1657 O O . MET A 1 202 ? 14.183 1.337 -31.622 1.00 98.50 202 MET A O 1
ATOM 1661 N N . GLU A 1 203 ? 15.587 -0.216 -30.859 1.00 97.19 203 GLU A N 1
ATOM 1662 C CA . GLU A 1 203 ? 16.330 -0.505 -32.083 1.00 97.19 203 GLU A CA 1
ATOM 1663 C C . GLU A 1 203 ? 16.770 -1.978 -32.052 1.00 97.19 203 GLU A C 1
ATOM 1665 O O . GLU A 1 203 ? 16.479 -2.672 -31.080 1.00 97.19 203 GLU A O 1
ATOM 1670 N N . THR A 1 204 ? 17.458 -2.478 -33.079 1.00 98.12 204 THR A N 1
ATOM 1671 C CA . THR A 1 204 ? 18.030 -3.830 -33.023 1.00 98.12 204 THR A CA 1
ATOM 1672 C C . THR A 1 204 ? 19.128 -3.878 -31.961 1.00 98.12 204 THR A C 1
ATOM 1674 O O . THR A 1 204 ? 20.102 -3.126 -32.019 1.00 98.12 204 THR A O 1
ATOM 1677 N N . VAL A 1 205 ? 18.984 -4.768 -30.982 1.00 97.56 205 VAL A N 1
ATOM 1678 C CA . VAL A 1 205 ? 19.900 -4.939 -29.851 1.00 97.56 205 VAL A CA 1
ATOM 1679 C C . VAL A 1 205 ? 20.539 -6.316 -29.928 1.00 97.56 205 VAL A C 1
ATOM 1681 O O . VAL A 1 205 ? 19.862 -7.335 -29.854 1.00 97.56 205 VAL A O 1
ATOM 1684 N N . ASN A 1 206 ? 21.861 -6.359 -30.043 1.00 96.56 206 ASN A N 1
ATOM 1685 C CA . ASN A 1 206 ? 22.630 -7.586 -30.217 1.00 96.56 206 ASN A CA 1
ATOM 1686 C C . ASN A 1 206 ? 23.908 -7.565 -29.366 1.00 96.56 206 ASN A C 1
ATOM 1688 O O . ASN A 1 206 ? 24.193 -6.616 -28.625 1.00 96.56 206 ASN A O 1
ATOM 1692 N N . ARG A 1 207 ? 24.709 -8.626 -29.449 1.00 94.50 207 ARG A N 1
ATOM 1693 C CA . ARG A 1 207 ? 25.971 -8.710 -28.697 1.00 94.50 207 ARG A CA 1
ATOM 1694 C C . ARG A 1 207 ? 26.972 -7.613 -29.067 1.00 94.50 207 ARG A C 1
ATOM 1696 O O . ARG A 1 207 ? 27.760 -7.225 -28.206 1.00 94.50 207 ARG A O 1
ATOM 1703 N N . ALA A 1 208 ? 26.948 -7.108 -30.302 1.00 93.62 208 ALA A N 1
ATOM 1704 C CA . ALA A 1 208 ? 27.878 -6.077 -30.755 1.00 93.62 208 ALA A CA 1
ATOM 1705 C C . ALA A 1 208 ? 27.577 -4.709 -30.128 1.00 93.62 208 ALA A C 1
ATOM 1707 O O . ALA A 1 208 ? 28.512 -4.028 -29.713 1.00 93.62 208 ALA A O 1
ATOM 1708 N N . ASN A 1 209 ? 26.302 -4.323 -29.990 1.00 93.06 209 ASN A N 1
ATOM 1709 C CA . ASN A 1 209 ? 25.907 -3.039 -29.386 1.00 93.06 209 ASN A CA 1
ATOM 1710 C C . ASN A 1 209 ? 25.517 -3.122 -27.893 1.00 93.06 209 ASN A C 1
ATOM 1712 O O . ASN A 1 209 ? 24.993 -2.167 -27.313 1.00 93.06 209 ASN A O 1
ATOM 1716 N N . GLY A 1 210 ? 25.839 -4.238 -27.234 1.00 92.31 210 GLY A N 1
ATOM 1717 C CA . GLY A 1 210 ? 25.700 -4.397 -25.787 1.00 92.31 210 GLY A CA 1
ATOM 1718 C C . GLY A 1 210 ? 24.276 -4.725 -25.343 1.00 92.31 210 GLY A C 1
ATOM 1719 O O . GLY A 1 210 ? 23.665 -3.969 -24.575 1.00 92.31 210 GLY A O 1
ATOM 1720 N N . CYS A 1 211 ? 23.750 -5.863 -25.799 1.00 95.56 211 CYS A N 1
ATOM 1721 C CA . CYS A 1 211 ? 22.502 -6.437 -25.301 1.00 95.56 211 CYS A CA 1
ATOM 1722 C C . CYS A 1 211 ? 22.535 -6.741 -23.793 1.00 95.56 211 CYS A C 1
ATOM 1724 O O . CYS A 1 211 ? 23.591 -6.701 -23.143 1.00 95.56 211 CYS A O 1
ATOM 1726 N N . LEU A 1 212 ? 21.359 -7.041 -23.233 1.00 96.88 212 LEU A N 1
ATOM 1727 C CA . LEU A 1 212 ? 21.273 -7.585 -21.882 1.00 96.88 212 LEU A CA 1
ATOM 1728 C C . LEU A 1 212 ? 21.885 -8.990 -21.841 1.00 96.88 212 LEU A C 1
ATOM 1730 O O . LEU A 1 212 ? 21.834 -9.756 -22.808 1.00 96.88 212 LEU A O 1
ATOM 1734 N N . VAL A 1 213 ? 22.471 -9.308 -20.698 1.00 95.75 213 VAL A N 1
ATOM 1735 C CA . VAL A 1 213 ? 23.016 -10.617 -20.350 1.00 95.75 213 VAL A CA 1
ATOM 1736 C C . VAL A 1 213 ? 22.324 -11.052 -19.071 1.00 95.75 213 VAL A C 1
ATOM 1738 O O . VAL A 1 213 ? 22.254 -10.258 -18.142 1.00 95.75 213 VAL A O 1
ATOM 1741 N N . ALA A 1 214 ? 21.827 -12.283 -18.999 1.00 97.38 214 ALA A N 1
ATOM 1742 C CA . ALA A 1 214 ? 21.128 -12.800 -17.822 1.00 97.38 214 ALA A CA 1
ATOM 1743 C C . ALA A 1 214 ? 21.646 -14.185 -17.432 1.00 97.38 214 ALA A C 1
ATOM 1745 O O . ALA A 1 214 ? 22.062 -14.950 -18.300 1.00 97.38 214 ALA A O 1
ATOM 1746 N N . ILE A 1 215 ? 21.588 -14.535 -16.147 1.00 98.00 215 ILE A N 1
ATOM 1747 C CA . ILE A 1 215 ? 21.840 -15.900 -15.661 1.00 98.00 215 ILE A CA 1
ATOM 1748 C C . ILE A 1 215 ? 20.485 -16.569 -15.400 1.00 98.00 215 ILE A C 1
ATOM 1750 O O . ILE A 1 215 ? 19.844 -16.254 -14.388 1.00 98.00 215 ILE A O 1
ATOM 1754 N N . PRO A 1 216 ? 20.020 -17.484 -16.272 1.00 98.44 216 PRO A N 1
ATOM 1755 C CA . PRO A 1 216 ? 18.713 -18.108 -16.112 1.00 98.44 216 PRO A CA 1
ATOM 1756 C C . PRO A 1 216 ? 18.578 -18.833 -14.768 1.00 98.44 216 PRO A C 1
ATOM 1758 O O . PRO A 1 216 ? 19.488 -19.527 -14.314 1.00 98.44 216 PRO A O 1
ATOM 1761 N N . GLY A 1 217 ? 17.432 -18.652 -14.115 1.00 97.75 217 GLY A N 1
ATOM 1762 C CA . GLY A 1 217 ? 17.094 -19.296 -12.843 1.00 97.75 217 GLY A CA 1
ATOM 1763 C C . GLY A 1 217 ? 17.671 -18.622 -11.597 1.00 97.75 217 GLY A C 1
ATOM 1764 O O . GLY A 1 217 ? 17.246 -18.960 -10.494 1.00 97.75 217 GLY A O 1
ATOM 1765 N N . SER A 1 218 ? 18.558 -17.633 -11.746 1.00 97.88 218 SER A N 1
ATOM 1766 C CA . SER A 1 218 ? 19.165 -16.914 -10.610 1.00 97.88 218 SER A CA 1
ATOM 1767 C C . SER A 1 218 ? 18.156 -16.147 -9.747 1.00 97.88 218 SER A C 1
ATOM 1769 O O . SER A 1 218 ? 18.363 -16.017 -8.549 1.00 97.88 218 SER A O 1
ATOM 1771 N N . HIS A 1 219 ? 17.008 -15.756 -10.312 1.00 98.25 219 HIS A N 1
ATOM 1772 C CA . HIS A 1 219 ? 15.891 -15.128 -9.591 1.00 98.25 219 HIS A CA 1
ATOM 1773 C C . HIS A 1 219 ? 15.313 -15.952 -8.422 1.00 98.25 219 HIS A C 1
ATOM 1775 O O . HIS A 1 219 ? 14.520 -15.433 -7.640 1.00 98.25 219 HIS A O 1
ATOM 1781 N N . LYS A 1 220 ? 15.658 -17.243 -8.332 1.00 97.44 220 LYS A N 1
ATOM 1782 C CA . LYS A 1 220 ? 15.262 -18.143 -7.238 1.00 97.44 220 LYS A CA 1
ATOM 1783 C C . LYS A 1 220 ? 16.164 -18.041 -6.013 1.00 97.44 220 LYS A C 1
ATOM 1785 O O . LYS A 1 220 ? 15.787 -18.573 -4.973 1.00 97.44 220 LYS A O 1
ATOM 1790 N N . GLY A 1 221 ? 17.351 -17.462 -6.175 1.00 94.62 221 GLY A N 1
ATOM 1791 C CA . GLY A 1 221 ? 18.293 -17.230 -5.090 1.00 94.62 221 GLY A CA 1
ATOM 1792 C C . GLY A 1 221 ? 17.951 -15.979 -4.291 1.00 94.62 221 GLY A C 1
ATOM 1793 O O . GLY A 1 221 ? 16.965 -15.292 -4.563 1.00 94.62 221 GLY A O 1
ATOM 1794 N N . ASP A 1 222 ? 18.800 -15.692 -3.313 1.00 94.88 222 ASP A N 1
ATOM 1795 C CA . ASP A 1 222 ? 18.679 -14.514 -2.466 1.00 94.88 222 ASP A CA 1
ATOM 1796 C C . ASP A 1 222 ? 19.171 -13.243 -3.178 1.00 94.88 222 ASP A C 1
ATOM 1798 O O . ASP A 1 222 ? 19.752 -13.276 -4.271 1.00 94.88 222 ASP A O 1
ATOM 1802 N N . LEU A 1 223 ? 18.919 -12.095 -2.549 1.00 94.50 223 LEU A N 1
ATOM 1803 C CA . LEU A 1 223 ? 19.600 -10.857 -2.910 1.00 94.50 223 LEU A CA 1
ATOM 1804 C C . LEU A 1 223 ? 21.062 -10.969 -2.458 1.00 94.50 223 LEU A C 1
ATOM 1806 O O . LEU A 1 223 ? 21.323 -11.241 -1.288 1.00 94.50 223 LEU A O 1
ATOM 1810 N N . LEU A 1 224 ? 21.991 -10.799 -3.394 1.00 93.50 224 LEU A N 1
ATOM 1811 C CA . LEU A 1 224 ? 23.429 -10.880 -3.147 1.00 93.50 224 LEU A CA 1
ATOM 1812 C C . LEU A 1 224 ? 23.993 -9.522 -2.722 1.00 93.50 224 LEU A C 1
ATOM 1814 O O . LEU A 1 224 ? 23.330 -8.497 -2.860 1.00 93.50 224 LEU A O 1
ATOM 1818 N N . GLU A 1 225 ? 25.213 -9.524 -2.191 1.00 90.69 225 GLU A N 1
ATOM 1819 C CA . GLU A 1 225 ? 25.926 -8.300 -1.834 1.00 90.69 225 GLU A CA 1
ATOM 1820 C C . GLU A 1 225 ? 26.457 -7.595 -3.088 1.00 90.69 225 GLU A C 1
ATOM 1822 O O . GLU A 1 225 ? 27.069 -8.223 -3.963 1.00 90.69 225 GLU A O 1
ATOM 1827 N N . HIS A 1 226 ? 26.228 -6.282 -3.161 1.00 88.69 226 HIS A N 1
ATOM 1828 C CA . HIS A 1 226 ? 26.699 -5.436 -4.251 1.00 88.69 226 HIS A CA 1
ATOM 1829 C C . HIS A 1 226 ? 27.709 -4.411 -3.748 1.00 88.69 226 HIS A C 1
ATOM 1831 O O . HIS A 1 226 ? 27.599 -3.893 -2.639 1.00 88.69 226 HIS A O 1
ATOM 1837 N N . GLY A 1 227 ? 28.649 -4.056 -4.613 1.00 81.62 227 GLY A N 1
ATOM 1838 C CA . GLY A 1 227 ? 29.599 -2.978 -4.387 1.00 81.62 227 GLY A CA 1
ATOM 1839 C C . GLY A 1 227 ? 30.137 -2.432 -5.702 1.00 81.62 227 GLY A C 1
ATOM 1840 O O . GLY A 1 227 ? 29.708 -2.827 -6.791 1.00 81.62 227 GLY A O 1
ATOM 1841 N N . TYR A 1 228 ? 31.081 -1.502 -5.612 1.00 73.94 228 TYR A N 1
ATOM 1842 C CA . TYR A 1 228 ? 31.797 -1.028 -6.790 1.00 73.94 228 TYR A CA 1
ATOM 1843 C C . TYR A 1 228 ? 32.756 -2.129 -7.268 1.00 73.94 228 TYR A C 1
ATOM 1845 O O . TYR A 1 228 ? 33.540 -2.614 -6.457 1.00 73.94 228 TYR A O 1
ATOM 1853 N N . PRO A 1 229 ? 32.709 -2.557 -8.544 1.00 63.44 229 PRO A N 1
ATOM 1854 C CA . PRO A 1 229 ? 33.617 -3.593 -9.026 1.00 63.44 229 PRO A CA 1
ATOM 1855 C C . PRO A 1 229 ? 35.074 -3.098 -9.021 1.00 63.44 229 PRO A C 1
ATOM 1857 O O . PRO A 1 229 ? 35.329 -1.960 -9.415 1.00 63.44 229 PRO A O 1
ATOM 1860 N N . ASP A 1 230 ? 36.023 -3.972 -8.670 1.00 55.00 230 ASP A N 1
ATOM 1861 C CA . ASP A 1 230 ? 37.466 -3.678 -8.520 1.00 55.00 230 ASP A CA 1
ATOM 1862 C C . ASP A 1 230 ? 38.235 -3.413 -9.837 1.00 55.00 230 ASP A C 1
ATOM 1864 O O . ASP A 1 230 ? 39.466 -3.400 -9.863 1.00 55.00 230 ASP A O 1
ATOM 1868 N N . TRP A 1 231 ? 37.555 -3.204 -10.967 1.00 53.50 231 TRP A N 1
ATOM 1869 C CA . TRP A 1 231 ? 38.235 -2.877 -12.225 1.00 53.50 231 TRP A CA 1
ATOM 1870 C C . TRP A 1 231 ? 38.823 -1.454 -12.234 1.00 53.50 231 TRP A C 1
ATOM 1872 O O . TRP A 1 231 ? 38.182 -0.471 -11.856 1.00 53.50 231 TRP A O 1
ATOM 1882 N N . GLU A 1 232 ? 40.072 -1.367 -12.695 1.00 39.41 232 GLU A N 1
ATOM 1883 C CA . GLU A 1 232 ? 40.861 -0.143 -12.801 1.00 39.41 232 GLU A CA 1
ATOM 1884 C C . GLU A 1 232 ? 40.152 0.927 -13.657 1.00 39.41 232 GLU A C 1
ATOM 1886 O O . GLU A 1 232 ? 39.716 0.669 -14.776 1.00 39.41 232 GLU A O 1
ATOM 1891 N N . SER A 1 233 ? 40.065 2.137 -13.090 1.00 40.88 233 SER A N 1
ATOM 1892 C CA . SER A 1 233 ? 39.853 3.432 -13.759 1.00 40.88 233 SER A CA 1
ATOM 1893 C C . SER A 1 233 ? 38.673 3.561 -14.745 1.00 40.88 233 SER A C 1
ATOM 1895 O O . SER A 1 233 ? 38.833 3.512 -15.960 1.00 40.88 233 SER A O 1
ATOM 1897 N N . GLY A 1 234 ? 37.495 3.943 -14.223 1.00 47.34 234 GLY A N 1
ATOM 1898 C CA . GLY A 1 234 ? 36.486 4.642 -15.043 1.00 47.34 234 GLY A CA 1
ATOM 1899 C C . GLY A 1 234 ? 35.008 4.389 -14.746 1.00 47.34 234 GLY A C 1
ATOM 1900 O O . GLY A 1 234 ? 34.179 4.689 -15.599 1.00 47.34 234 GLY A O 1
ATOM 1901 N N . VAL A 1 235 ? 34.637 3.831 -13.592 1.00 47.00 235 VAL A N 1
ATOM 1902 C CA . VAL A 1 235 ? 33.226 3.497 -13.334 1.00 47.00 235 VAL A CA 1
ATOM 1903 C C . VAL A 1 235 ? 32.401 4.745 -13.018 1.00 47.00 235 VAL A C 1
ATOM 1905 O O . VAL A 1 235 ? 32.757 5.548 -12.152 1.00 47.00 235 VAL A O 1
ATOM 1908 N N . ASN A 1 236 ? 31.257 4.869 -13.690 1.00 52.72 236 ASN A N 1
ATOM 1909 C CA . ASN A 1 236 ? 30.206 5.811 -13.329 1.00 52.72 236 ASN A CA 1
ATOM 1910 C C . ASN A 1 236 ? 29.730 5.506 -11.902 1.00 52.72 236 ASN A C 1
ATOM 1912 O O . ASN A 1 236 ? 29.427 4.358 -11.572 1.00 52.72 236 ASN A O 1
ATOM 1916 N N . LYS A 1 237 ? 29.670 6.526 -11.040 1.00 53.09 237 LYS A N 1
ATOM 1917 C CA . LYS A 1 237 ? 29.110 6.394 -9.684 1.00 53.09 237 LYS A CA 1
ATOM 1918 C C . LYS A 1 237 ? 27.700 5.773 -9.767 1.00 53.09 237 LYS A C 1
ATOM 1920 O O . LYS A 1 237 ? 26.981 6.064 -10.718 1.00 53.09 237 LYS A O 1
ATOM 1925 N N . MET A 1 238 ? 27.316 4.946 -8.786 1.00 58.41 238 MET A N 1
ATOM 1926 C CA . MET A 1 238 ? 26.025 4.221 -8.693 1.00 58.41 238 MET A CA 1
ATOM 1927 C C . MET A 1 238 ? 25.821 2.972 -9.581 1.00 58.41 238 MET A C 1
ATOM 1929 O O . MET A 1 238 ? 24.702 2.462 -9.654 1.00 58.41 238 MET A O 1
ATOM 1933 N N . PHE A 1 239 ? 26.861 2.437 -10.230 1.00 70.38 239 PHE A N 1
ATOM 1934 C CA . PHE A 1 239 ? 26.794 1.150 -10.945 1.00 70.38 239 PHE A CA 1
ATOM 1935 C C . PHE A 1 239 ? 27.381 0.011 -10.097 1.00 70.38 239 PHE A C 1
ATOM 1937 O O . PHE A 1 239 ? 28.549 -0.355 -10.261 1.00 70.38 239 PHE A O 1
ATOM 1944 N N . HIS A 1 240 ? 26.573 -0.555 -9.199 1.00 76.25 240 HIS A N 1
ATOM 1945 C CA . HIS A 1 240 ? 27.014 -1.592 -8.264 1.00 76.25 240 HIS A CA 1
ATOM 1946 C C . HIS A 1 240 ? 26.870 -2.989 -8.873 1.00 76.25 240 HIS A C 1
ATOM 1948 O O . HIS A 1 240 ? 25.806 -3.374 -9.356 1.00 76.25 240 HIS A O 1
ATOM 1954 N N . GLY A 1 241 ? 27.956 -3.758 -8.851 1.00 84.19 241 GLY A N 1
ATOM 1955 C CA . GLY A 1 241 ? 27.989 -5.156 -9.275 1.00 84.19 241 GLY A CA 1
ATOM 1956 C C . GLY A 1 241 ? 27.965 -6.107 -8.086 1.00 84.19 241 GLY A C 1
ATOM 1957 O O . GLY A 1 241 ? 28.320 -5.722 -6.977 1.00 84.19 241 GLY A O 1
ATOM 1958 N N . ILE A 1 242 ? 27.574 -7.357 -8.322 1.00 87.88 242 ILE A N 1
ATOM 1959 C CA . ILE A 1 242 ? 27.690 -8.427 -7.322 1.00 87.88 242 ILE A CA 1
ATOM 1960 C C . ILE A 1 242 ? 29.174 -8.709 -7.062 1.00 87.88 242 ILE A C 1
ATOM 1962 O O . ILE A 1 242 ? 29.907 -8.986 -8.014 1.00 87.88 242 ILE A O 1
ATOM 1966 N N . LEU A 1 243 ? 29.598 -8.665 -5.796 1.00 84.00 243 LEU A N 1
ATOM 1967 C CA . LEU A 1 243 ? 31.012 -8.789 -5.413 1.00 84.00 243 LEU A CA 1
ATOM 1968 C C . LEU A 1 243 ? 31.574 -10.205 -5.634 1.00 84.00 243 LEU A C 1
ATOM 1970 O O . LEU A 1 243 ? 32.649 -10.360 -6.204 1.00 84.00 243 LEU A O 1
ATOM 1974 N N . ASP A 1 244 ? 30.808 -11.239 -5.280 1.00 82.44 244 ASP A N 1
ATOM 1975 C CA . ASP A 1 244 ? 31.281 -12.635 -5.251 1.00 82.44 244 ASP A CA 1
ATOM 1976 C C . ASP A 1 244 ? 30.671 -13.525 -6.350 1.00 82.44 244 ASP A C 1
ATOM 1978 O O . ASP A 1 244 ? 30.373 -14.707 -6.139 1.00 82.44 244 ASP A O 1
ATOM 1982 N N . LEU A 1 245 ? 30.459 -12.979 -7.551 1.00 84.31 245 LEU A N 1
ATOM 1983 C CA . LEU A 1 245 ? 29.861 -13.740 -8.651 1.00 84.31 245 LEU A CA 1
ATOM 1984 C C . LEU A 1 245 ? 30.880 -14.694 -9.292 1.00 84.31 245 LEU A C 1
ATOM 1986 O O . LEU A 1 245 ? 31.836 -14.269 -9.943 1.00 84.31 245 LEU A O 1
ATOM 1990 N N . LYS A 1 246 ? 30.678 -16.007 -9.142 1.00 84.38 246 LYS A N 1
ATOM 1991 C CA . LYS A 1 246 ? 31.678 -17.014 -9.534 1.00 84.38 246 LYS A CA 1
ATOM 1992 C C . LYS A 1 246 ? 31.663 -17.272 -11.040 1.00 84.38 246 LYS A C 1
ATOM 1994 O O . LYS A 1 246 ? 30.607 -17.330 -11.667 1.00 84.38 246 LYS A O 1
ATOM 1999 N N . GLU A 1 247 ? 32.822 -17.601 -11.613 1.00 82.31 247 GLU A N 1
ATOM 2000 C CA . GLU A 1 247 ? 32.946 -17.917 -13.051 1.00 82.31 247 GLU A CA 1
ATOM 2001 C C . GLU A 1 247 ? 32.020 -19.066 -13.495 1.00 82.31 247 GLU A C 1
ATOM 2003 O O . GLU A 1 247 ? 31.435 -19.044 -14.575 1.00 82.31 247 GLU A O 1
ATOM 2008 N N . LYS A 1 248 ? 31.799 -20.058 -12.621 1.00 83.38 248 LYS A N 1
ATOM 2009 C CA . LYS A 1 248 ? 30.855 -21.164 -12.867 1.00 83.38 248 LYS A CA 1
ATOM 2010 C C . LYS A 1 248 ? 29.398 -20.699 -13.011 1.00 83.38 248 LYS A C 1
ATOM 2012 O O . LYS A 1 248 ? 28.595 -21.380 -13.647 1.00 83.38 248 LYS A O 1
ATOM 2017 N N . GLU A 1 249 ? 29.024 -19.600 -12.371 1.00 85.88 249 GLU A N 1
ATOM 2018 C CA . GLU A 1 249 ? 27.698 -18.994 -12.520 1.00 85.88 249 GLU A CA 1
ATOM 2019 C C . GLU A 1 249 ? 27.666 -18.157 -13.795 1.00 85.88 249 GLU A C 1
ATOM 2021 O O . GLU A 1 249 ? 26.739 -18.281 -14.597 1.00 85.88 249 GLU A O 1
ATOM 2026 N N . MET A 1 250 ? 28.737 -17.400 -14.035 1.00 86.12 250 MET A N 1
ATOM 2027 C CA . MET A 1 250 ? 28.914 -16.569 -15.220 1.00 86.12 250 MET A CA 1
ATOM 2028 C C . MET A 1 250 ? 28.912 -17.362 -16.531 1.00 86.12 250 MET A C 1
ATOM 2030 O O . MET A 1 250 ? 28.450 -16.856 -17.555 1.00 86.12 250 MET A O 1
ATOM 2034 N N . SER A 1 251 ? 29.372 -18.614 -16.522 1.00 87.75 251 SER A N 1
ATOM 2035 C CA . SER A 1 251 ? 29.371 -19.494 -17.698 1.00 87.75 251 SER A CA 1
ATOM 2036 C C . SER A 1 251 ? 27.972 -19.933 -18.148 1.00 87.75 251 SER A C 1
ATOM 2038 O O . SER A 1 251 ? 27.809 -20.371 -19.284 1.00 87.75 251 SER A O 1
ATOM 2040 N N . LYS A 1 252 ? 26.945 -19.772 -17.302 1.00 91.81 252 LYS A N 1
ATOM 2041 C CA . LYS A 1 252 ? 25.540 -20.090 -17.624 1.00 91.81 252 LYS A CA 1
ATOM 2042 C C . LYS A 1 252 ? 24.784 -18.930 -18.270 1.00 91.81 252 LYS A C 1
ATOM 2044 O O . LYS A 1 252 ? 23.586 -19.048 -18.523 1.00 91.81 252 LYS A O 1
ATOM 2049 N N . ARG A 1 253 ? 25.445 -17.788 -18.467 1.00 94.75 253 ARG A N 1
ATOM 2050 C CA . ARG A 1 253 ? 24.804 -16.573 -18.965 1.00 94.75 253 ARG A CA 1
ATOM 2051 C C . ARG A 1 253 ? 24.241 -16.758 -20.374 1.00 94.75 253 ARG A C 1
ATOM 2053 O O . ARG A 1 253 ? 24.859 -17.393 -21.226 1.00 94.75 253 ARG A O 1
ATOM 2060 N N . VAL A 1 254 ? 23.110 -16.119 -20.635 1.00 96.94 254 VAL A N 1
ATOM 2061 C CA . VAL A 1 254 ? 22.502 -16.008 -21.963 1.00 96.94 254 VAL A CA 1
ATOM 2062 C C . VAL A 1 254 ? 22.494 -14.552 -22.408 1.00 96.94 254 VAL A C 1
ATOM 2064 O O . VAL A 1 254 ? 22.375 -13.642 -21.587 1.00 96.94 254 VAL A O 1
ATOM 2067 N N . TYR A 1 255 ? 22.636 -14.338 -23.713 1.00 97.31 255 TYR A N 1
ATOM 2068 C CA . TYR A 1 255 ? 22.557 -13.022 -24.339 1.00 97.31 255 TYR A CA 1
ATOM 2069 C C . TYR A 1 255 ? 21.140 -12.813 -24.869 1.00 97.31 255 TYR A C 1
ATOM 2071 O O . TYR A 1 255 ? 20.619 -13.663 -25.589 1.00 97.31 255 TYR A O 1
ATOM 2079 N N . LEU A 1 256 ? 20.518 -11.700 -24.493 1.00 97.62 256 LEU A N 1
ATOM 2080 C CA . LEU A 1 256 ? 19.151 -11.359 -24.875 1.00 97.62 256 LEU A CA 1
ATOM 2081 C C . LEU A 1 256 ? 19.185 -10.425 -26.089 1.00 97.62 256 LEU A C 1
ATOM 2083 O O . LEU A 1 256 ? 19.088 -9.207 -25.944 1.00 97.62 256 LEU A O 1
ATOM 2087 N N . GLU A 1 257 ? 19.404 -10.995 -27.275 1.00 98.06 257 GLU A N 1
ATOM 2088 C CA . GLU A 1 257 ? 19.298 -10.256 -28.539 1.00 98.06 257 GLU A CA 1
ATOM 2089 C C . GLU A 1 257 ? 17.823 -10.043 -28.900 1.00 98.06 257 GLU A C 1
ATOM 2091 O O . GLU A 1 257 ? 17.004 -10.949 -28.741 1.00 98.06 257 GLU A O 1
ATOM 2096 N N . MET A 1 258 ? 17.477 -8.828 -29.321 1.00 98.56 258 MET A N 1
ATOM 2097 C CA . MET A 1 258 ? 16.099 -8.349 -29.439 1.00 98.56 258 MET A CA 1
ATOM 2098 C C . MET A 1 258 ? 15.962 -7.411 -30.641 1.00 98.56 258 MET A C 1
ATOM 2100 O O . MET A 1 258 ? 16.849 -6.595 -30.900 1.00 98.56 258 MET A O 1
ATOM 2104 N N . GLU A 1 259 ? 14.842 -7.496 -31.352 1.00 98.69 259 GLU A N 1
ATOM 2105 C CA . GLU A 1 259 ? 14.488 -6.571 -32.432 1.00 98.69 259 GLU A CA 1
ATOM 2106 C C . GLU A 1 259 ? 13.673 -5.375 -31.905 1.00 98.69 259 GLU A C 1
ATOM 2108 O O . GLU A 1 259 ? 13.118 -5.444 -30.803 1.00 98.69 259 GLU A O 1
ATOM 2113 N N . PRO A 1 260 ? 13.567 -4.262 -32.662 1.00 98.75 260 PRO A N 1
ATOM 2114 C CA . PRO A 1 260 ? 12.773 -3.116 -32.238 1.00 98.75 260 PRO A CA 1
ATOM 2115 C C . PRO A 1 260 ? 11.333 -3.520 -31.888 1.00 98.75 260 PRO A C 1
ATOM 2117 O O . PRO A 1 260 ? 10.626 -4.127 -32.697 1.00 98.75 260 PRO A O 1
ATOM 2120 N N . GLY A 1 261 ? 10.898 -3.150 -30.686 1.00 98.38 261 GLY A N 1
ATOM 2121 C CA . GLY A 1 261 ? 9.558 -3.432 -30.169 1.00 98.38 261 GLY A CA 1
ATOM 2122 C C . GLY A 1 261 ? 9.446 -4.738 -29.390 1.00 98.38 261 GLY A C 1
ATOM 2123 O O . GLY A 1 261 ? 8.427 -4.952 -28.735 1.00 98.38 261 GLY A O 1
ATOM 2124 N N . ASP A 1 262 ? 10.472 -5.590 -29.408 1.00 98.88 262 ASP A N 1
ATOM 2125 C CA . ASP A 1 262 ? 10.549 -6.723 -28.493 1.00 98.88 262 ASP A CA 1
ATOM 2126 C C . ASP A 1 262 ? 10.677 -6.210 -27.052 1.00 98.88 262 ASP A C 1
ATOM 2128 O O . ASP A 1 262 ? 11.434 -5.274 -26.768 1.00 98.88 262 ASP A O 1
ATOM 2132 N N . THR A 1 263 ? 9.965 -6.857 -26.130 1.00 98.88 263 THR A N 1
ATOM 2133 C CA . THR A 1 263 ? 9.988 -6.521 -24.703 1.00 98.88 263 THR A CA 1
ATOM 2134 C C . THR A 1 263 ? 10.392 -7.739 -23.892 1.00 98.88 263 THR A C 1
ATOM 2136 O O . THR A 1 263 ? 9.762 -8.791 -23.988 1.00 98.88 263 THR A O 1
ATOM 2139 N N . VAL A 1 264 ? 11.420 -7.603 -23.057 1.00 98.88 264 VAL A N 1
ATOM 2140 C CA . VAL A 1 264 ? 11.745 -8.593 -22.033 1.00 98.88 264 VAL A CA 1
ATOM 2141 C C . VAL A 1 264 ? 11.085 -8.202 -20.717 1.00 98.88 264 VAL A C 1
ATOM 2143 O O . VAL A 1 264 ? 11.212 -7.067 -20.256 1.00 98.88 264 VAL A O 1
ATOM 2146 N N . PHE A 1 265 ? 10.390 -9.160 -20.113 1.00 98.88 265 PHE A N 1
ATOM 2147 C CA . PHE A 1 265 ? 9.937 -9.086 -18.732 1.00 98.88 265 PHE A CA 1
ATOM 2148 C C . PHE A 1 265 ? 10.878 -9.899 -17.861 1.00 98.88 265 PHE A C 1
ATOM 2150 O O . PHE A 1 265 ? 11.179 -11.039 -18.220 1.00 98.88 265 PHE A O 1
ATOM 2157 N N . PHE A 1 266 ? 11.343 -9.358 -16.737 1.00 98.88 266 PHE A N 1
ATOM 2158 C CA . PHE A 1 266 ? 12.219 -10.107 -15.837 1.00 98.88 266 PHE A CA 1
ATOM 2159 C C . PHE A 1 266 ? 12.073 -9.735 -14.361 1.00 98.88 266 PHE A C 1
ATOM 2161 O O . PHE A 1 266 ? 11.668 -8.629 -13.997 1.00 98.88 266 PHE A O 1
ATOM 2168 N N . HIS A 1 267 ? 12.395 -10.708 -13.511 1.00 98.81 267 HIS A N 1
ATOM 2169 C CA . HIS A 1 267 ? 12.282 -10.628 -12.060 1.00 98.81 267 HIS A CA 1
ATOM 2170 C C . HIS A 1 267 ? 13.416 -9.774 -11.462 1.00 98.81 267 HIS A C 1
ATOM 2172 O O . HIS A 1 267 ? 14.556 -9.914 -11.906 1.00 98.81 267 HIS A O 1
ATOM 2178 N N . PRO A 1 268 ? 13.188 -8.963 -10.411 1.00 97.94 268 PRO A N 1
ATOM 2179 C CA . PRO A 1 268 ? 14.218 -8.061 -9.874 1.00 97.94 268 PRO A CA 1
ATOM 2180 C C . PRO A 1 268 ? 15.411 -8.775 -9.209 1.00 97.94 268 PRO A C 1
ATOM 2182 O O . PRO A 1 268 ? 16.471 -8.177 -9.053 1.00 97.94 268 PRO A O 1
ATOM 2185 N N . LEU A 1 269 ? 15.260 -10.049 -8.819 1.00 98.25 269 LEU A N 1
ATOM 2186 C CA . LEU A 1 269 ? 16.368 -10.906 -8.351 1.00 98.25 269 LEU A CA 1
ATOM 2187 C C . LEU A 1 269 ? 17.111 -11.631 -9.484 1.00 98.25 269 LEU A C 1
ATOM 2189 O O . LEU A 1 269 ? 18.044 -12.383 -9.207 1.00 98.25 269 LEU A O 1
ATOM 2193 N N . LEU A 1 270 ? 16.713 -11.472 -10.748 1.00 98.50 270 LEU A N 1
ATOM 2194 C CA . LEU A 1 270 ? 17.465 -12.054 -11.854 1.00 98.50 270 LEU A CA 1
ATOM 2195 C C . LEU A 1 270 ? 18.832 -11.368 -11.952 1.00 98.50 270 LEU A C 1
ATOM 2197 O O . LEU A 1 270 ? 18.912 -10.155 -12.151 1.00 98.50 270 LEU A O 1
ATOM 2201 N N . ILE A 1 271 ? 19.900 -12.156 -11.845 1.00 97.69 271 ILE A N 1
ATOM 2202 C CA . ILE A 1 271 ? 21.261 -11.671 -12.057 1.00 97.69 271 ILE A CA 1
ATOM 2203 C C . ILE A 1 271 ? 21.418 -11.347 -13.539 1.00 97.69 271 ILE A C 1
ATOM 2205 O O . ILE A 1 271 ? 21.359 -12.243 -14.391 1.00 97.69 271 ILE A O 1
ATOM 2209 N N . HIS A 1 272 ? 21.611 -10.069 -13.843 1.00 96.38 272 HIS A N 1
ATOM 2210 C CA . HIS A 1 272 ? 21.708 -9.580 -15.208 1.00 96.38 272 HIS A CA 1
ATOM 2211 C C . HIS A 1 272 ? 22.656 -8.381 -15.321 1.00 96.38 272 HIS A C 1
ATOM 2213 O O . HIS A 1 272 ? 23.042 -7.775 -14.329 1.00 96.38 272 HIS A O 1
ATOM 2219 N N . GLY A 1 273 ? 23.070 -8.055 -16.537 1.00 91.94 273 GLY A N 1
ATOM 2220 C CA . GLY A 1 273 ? 23.957 -6.935 -16.837 1.00 91.94 273 GLY A CA 1
ATOM 2221 C C . GLY A 1 273 ? 23.872 -6.562 -18.310 1.00 91.94 273 GLY A C 1
ATOM 2222 O O . GLY A 1 273 ? 23.011 -7.054 -19.042 1.00 91.94 273 GLY A O 1
ATOM 2223 N N . SER A 1 274 ? 24.772 -5.699 -18.776 1.00 87.75 274 SER A N 1
ATOM 2224 C CA . SER A 1 274 ? 24.824 -5.302 -20.186 1.00 87.75 274 SER A CA 1
ATOM 2225 C C . SER A 1 274 ? 26.257 -5.313 -20.703 1.00 87.75 274 SER A C 1
ATOM 2227 O O . SER A 1 274 ? 27.157 -4.735 -20.088 1.00 87.75 274 SER A O 1
ATOM 2229 N N . GLY A 1 275 ? 26.462 -5.984 -21.841 1.00 83.75 275 GLY A N 1
ATOM 2230 C CA . GLY A 1 275 ? 27.774 -6.104 -22.481 1.00 83.75 275 GLY A CA 1
ATOM 2231 C C . GLY A 1 275 ? 28.323 -4.770 -23.001 1.00 83.75 275 GLY A C 1
ATOM 2232 O O . GLY A 1 275 ? 27.607 -3.774 -23.084 1.00 83.75 275 GLY A O 1
ATOM 2233 N N . ALA A 1 276 ? 29.602 -4.743 -23.390 1.00 84.94 276 ALA A N 1
ATOM 2234 C CA . ALA A 1 276 ? 30.203 -3.565 -24.025 1.00 84.94 276 ALA A CA 1
ATOM 2235 C C . ALA A 1 276 ? 29.486 -3.225 -25.341 1.00 84.94 276 ALA A C 1
ATOM 2237 O O . ALA A 1 276 ? 29.135 -4.126 -26.099 1.00 84.94 276 ALA A O 1
ATOM 2238 N N . ASN A 1 277 ? 29.283 -1.935 -25.612 1.00 89.50 277 ASN A N 1
ATOM 2239 C CA . ASN A 1 277 ? 28.797 -1.485 -26.914 1.00 89.50 277 ASN A CA 1
ATOM 2240 C C . ASN A 1 277 ? 30.012 -1.227 -27.808 1.00 89.50 277 ASN A C 1
ATOM 2242 O O . ASN A 1 277 ? 30.675 -0.210 -27.670 1.00 89.50 277 ASN A O 1
ATOM 2246 N N . ARG A 1 278 ? 30.319 -2.164 -28.699 1.00 88.38 278 ARG A N 1
ATOM 2247 C CA . ARG A 1 278 ? 31.479 -2.110 -29.598 1.00 88.38 278 ARG A CA 1
ATOM 2248 C C . ARG A 1 278 ? 31.161 -1.432 -30.936 1.00 88.38 278 ARG A C 1
ATOM 2250 O O . ARG A 1 278 ? 31.946 -1.552 -31.870 1.00 88.38 278 ARG A O 1
ATOM 2257 N N . THR A 1 279 ? 30.001 -0.789 -31.050 1.00 90.06 279 THR A N 1
ATOM 2258 C CA . THR A 1 279 ? 29.576 -0.054 -32.249 1.00 90.06 279 THR A CA 1
ATOM 2259 C C . THR A 1 279 ? 29.766 1.449 -32.063 1.00 90.06 279 THR A C 1
ATOM 2261 O O . THR A 1 279 ? 29.888 1.920 -30.935 1.00 90.06 279 THR A O 1
ATOM 2264 N N . ASP A 1 280 ? 29.730 2.205 -33.161 1.00 86.25 280 ASP A N 1
ATOM 2265 C CA . ASP A 1 280 ? 29.855 3.672 -33.140 1.00 86.25 280 ASP A CA 1
ATOM 2266 C C . ASP A 1 280 ? 28.557 4.391 -32.721 1.00 86.25 280 ASP A C 1
ATOM 2268 O O . ASP A 1 280 ? 28.554 5.598 -32.470 1.00 86.25 280 ASP A O 1
ATOM 2272 N N . GLY A 1 281 ? 27.436 3.663 -32.665 1.00 85.69 281 GLY A N 1
ATOM 2273 C CA . GLY A 1 281 ? 26.114 4.197 -32.344 1.00 85.69 281 GLY A CA 1
ATOM 2274 C C . GLY A 1 281 ? 25.765 4.101 -30.860 1.00 85.69 281 GLY A C 1
ATOM 2275 O O . GLY A 1 281 ? 26.263 3.240 -30.134 1.00 85.69 281 GLY A O 1
ATOM 2276 N N . PHE A 1 282 ? 24.857 4.967 -30.408 1.00 90.12 282 PHE A N 1
ATOM 2277 C CA . PHE A 1 282 ? 24.248 4.845 -29.085 1.00 90.12 282 PHE A CA 1
ATOM 2278 C C . PHE A 1 282 ? 23.052 3.898 -29.140 1.00 90.12 282 PHE A C 1
ATOM 2280 O O . PHE A 1 282 ? 22.129 4.151 -29.910 1.00 90.12 282 PHE A O 1
ATOM 2287 N N . ARG A 1 283 ? 23.034 2.873 -28.281 1.00 93.75 283 ARG A N 1
ATOM 2288 C CA . ARG A 1 283 ? 21.948 1.884 -28.236 1.00 93.75 283 ARG A CA 1
ATOM 2289 C C . ARG A 1 283 ? 20.851 2.315 -27.271 1.00 93.75 283 ARG A C 1
ATOM 2291 O O . ARG A 1 283 ? 21.092 2.413 -26.062 1.00 93.75 283 ARG A O 1
ATOM 2298 N N . LYS A 1 284 ? 19.628 2.475 -27.773 1.00 96.00 284 LYS A N 1
ATOM 2299 C CA . LYS A 1 284 ? 18.465 2.920 -26.995 1.00 96.00 284 LYS A CA 1
ATOM 2300 C C . LYS A 1 284 ? 17.579 1.781 -26.505 1.00 96.00 284 LYS A C 1
ATOM 2302 O O . LYS A 1 284 ? 17.324 0.804 -27.208 1.00 96.00 284 LYS A O 1
ATOM 2307 N N . ALA A 1 285 ? 17.082 1.934 -25.285 1.00 98.19 285 ALA A N 1
ATOM 2308 C CA . ALA A 1 285 ? 16.011 1.116 -24.735 1.00 98.19 285 ALA A CA 1
ATOM 2309 C C . ALA A 1 285 ? 15.187 1.909 -23.723 1.00 98.19 285 ALA A C 1
ATOM 2311 O O . ALA A 1 285 ? 15.732 2.766 -23.025 1.00 98.19 285 ALA A O 1
ATOM 2312 N N . ILE A 1 286 ? 13.903 1.588 -23.611 1.00 98.56 286 ILE A N 1
ATOM 2313 C CA . ILE A 1 286 ? 12.993 2.170 -22.620 1.00 98.56 286 ILE A CA 1
ATOM 2314 C C . ILE A 1 286 ? 12.533 1.080 -21.657 1.00 98.56 286 ILE A C 1
ATOM 2316 O O . ILE A 1 286 ? 12.354 -0.073 -22.053 1.00 98.56 286 ILE A O 1
ATOM 2320 N N . SER A 1 287 ? 12.389 1.420 -20.380 1.00 98.38 287 SER A N 1
ATOM 2321 C CA . SER A 1 287 ? 12.035 0.447 -19.353 1.00 98.38 287 SER A CA 1
ATOM 2322 C C . SER A 1 287 ? 11.227 1.039 -18.209 1.00 98.38 287 SER A C 1
ATOM 2324 O O . SER A 1 287 ? 11.338 2.226 -17.889 1.00 98.38 287 SER A O 1
ATOM 2326 N N . CYS A 1 288 ? 10.439 0.173 -17.580 1.00 98.12 288 CYS A N 1
ATOM 2327 C CA . CYS A 1 288 ? 9.716 0.464 -16.355 1.00 98.12 288 CYS A CA 1
ATOM 2328 C C . CYS A 1 288 ? 9.718 -0.761 -15.442 1.00 98.12 288 CYS A C 1
ATOM 2330 O O . CYS A 1 288 ? 9.376 -1.863 -15.881 1.00 98.12 288 CYS A O 1
ATOM 2332 N N . HIS A 1 289 ? 10.054 -0.550 -14.172 1.00 97.75 289 HIS A N 1
ATOM 2333 C CA . HIS A 1 289 ? 9.813 -1.505 -13.100 1.00 97.75 289 HIS A CA 1
ATOM 2334 C C . HIS A 1 289 ? 8.439 -1.263 -12.503 1.00 97.75 289 HIS A C 1
ATOM 2336 O O . HIS A 1 289 ? 8.151 -0.180 -11.991 1.00 97.75 289 HIS A O 1
ATOM 2342 N N . TYR A 1 290 ? 7.614 -2.298 -12.533 1.00 96.69 290 TYR A N 1
ATOM 2343 C CA . TYR A 1 290 ? 6.289 -2.302 -11.944 1.00 96.69 290 TYR A CA 1
ATOM 2344 C C . TYR A 1 290 ? 6.275 -3.107 -10.654 1.00 96.69 290 TYR A C 1
ATOM 2346 O O . TYR A 1 290 ? 6.983 -4.105 -10.535 1.00 96.69 290 TYR A O 1
ATOM 2354 N N . ALA A 1 291 ? 5.424 -2.710 -9.715 1.00 90.44 291 ALA A N 1
ATOM 2355 C CA . ALA A 1 291 ? 5.133 -3.469 -8.508 1.00 90.44 291 ALA A CA 1
ATOM 2356 C C . ALA A 1 291 ? 3.624 -3.593 -8.299 1.00 90.44 291 ALA A C 1
ATOM 2358 O O . ALA A 1 291 ? 2.848 -2.719 -8.697 1.00 90.44 291 ALA A O 1
ATOM 2359 N N . ALA A 1 292 ? 3.201 -4.662 -7.632 1.00 84.75 292 ALA A N 1
ATOM 2360 C CA . ALA A 1 292 ? 1.841 -4.746 -7.126 1.00 84.75 292 ALA A CA 1
ATOM 2361 C C . ALA A 1 292 ? 1.573 -3.604 -6.135 1.00 84.75 292 ALA A C 1
ATOM 2363 O O . ALA A 1 292 ? 2.413 -3.277 -5.297 1.00 84.75 292 ALA A O 1
ATOM 2364 N N . ALA A 1 293 ? 0.383 -3.007 -6.182 1.00 76.44 293 ALA A N 1
ATOM 2365 C CA . ALA A 1 293 ? 0.047 -1.868 -5.328 1.00 76.44 293 ALA A CA 1
ATOM 2366 C C . ALA A 1 293 ? 0.101 -2.196 -3.825 1.00 76.44 293 ALA A C 1
ATOM 2368 O O . ALA A 1 293 ? 0.321 -1.289 -3.023 1.00 76.44 293 ALA A O 1
ATOM 2369 N N . ASN A 1 294 ? -0.074 -3.477 -3.475 1.00 76.06 294 ASN A N 1
ATOM 2370 C CA . ASN A 1 294 ? 0.008 -4.022 -2.121 1.00 76.06 294 ASN A CA 1
ATOM 2371 C C . ASN A 1 294 ? 1.428 -4.450 -1.703 1.00 76.06 294 ASN A C 1
ATOM 2373 O O . ASN A 1 294 ? 1.583 -5.043 -0.632 1.00 76.06 294 ASN A O 1
ATOM 2377 N N . CYS A 1 295 ? 2.453 -4.178 -2.519 1.00 79.25 295 CYS A N 1
ATOM 2378 C CA . CYS A 1 295 ? 3.828 -4.211 -2.043 1.00 79.25 295 CYS A CA 1
ATOM 2379 C C . CYS A 1 295 ? 4.001 -3.215 -0.888 1.00 79.25 295 CYS A C 1
ATOM 2381 O O . CYS A 1 295 ? 3.385 -2.148 -0.864 1.00 79.25 295 CYS A O 1
ATOM 2383 N N . TYR A 1 296 ? 4.848 -3.570 0.068 1.00 70.81 296 TYR A N 1
ATOM 2384 C CA . TYR A 1 296 ? 5.164 -2.763 1.240 1.00 70.81 296 TYR A CA 1
ATOM 2385 C C . TYR A 1 296 ? 6.655 -2.460 1.261 1.00 70.81 296 TYR A C 1
ATOM 2387 O O . TYR A 1 296 ? 7.466 -3.246 0.769 1.00 70.81 296 TYR A O 1
ATOM 2395 N N . TYR A 1 297 ? 7.017 -1.315 1.822 1.00 74.56 297 TYR A N 1
ATOM 2396 C CA . TYR A 1 297 ? 8.414 -0.956 1.992 1.00 74.56 297 TYR A CA 1
ATOM 2397 C C . TYR A 1 297 ? 9.024 -1.661 3.207 1.00 74.56 297 TYR A C 1
ATOM 2399 O O . TYR A 1 297 ? 8.314 -1.988 4.159 1.00 74.56 297 TYR A O 1
ATOM 2407 N N . ILE A 1 298 ? 10.332 -1.899 3.168 1.00 71.25 298 ILE A N 1
ATOM 2408 C CA . ILE A 1 298 ? 11.095 -2.532 4.248 1.00 71.25 298 ILE A CA 1
ATOM 2409 C C . ILE A 1 298 ? 12.133 -1.566 4.803 1.00 71.25 298 ILE A C 1
ATOM 2411 O O . ILE A 1 298 ? 12.746 -0.828 4.040 1.00 71.25 298 ILE A O 1
ATOM 2415 N N . ASP A 1 299 ? 12.364 -1.611 6.113 1.00 72.75 299 ASP A N 1
ATOM 2416 C CA . ASP A 1 299 ? 13.554 -0.995 6.698 1.00 72.75 299 ASP A CA 1
ATOM 2417 C C . ASP A 1 299 ? 14.800 -1.746 6.204 1.00 72.75 299 ASP A C 1
ATOM 2419 O O . ASP A 1 299 ? 14.849 -2.978 6.251 1.00 72.75 299 ASP A O 1
ATOM 2423 N N . VAL A 1 300 ? 15.770 -1.003 5.676 1.00 76.88 300 VAL A N 1
ATOM 2424 C CA . VAL A 1 300 ? 17.004 -1.548 5.094 1.00 76.88 300 VAL A CA 1
ATOM 2425 C C . VAL A 1 300 ? 18.202 -1.434 6.034 1.00 76.88 300 VAL A C 1
ATOM 2427 O O . VAL A 1 300 ? 19.262 -1.963 5.700 1.00 76.88 300 VAL A O 1
ATOM 2430 N N . THR A 1 301 ? 18.058 -0.797 7.201 1.00 76.19 301 THR A N 1
ATOM 2431 C CA . THR A 1 301 ? 19.115 -0.732 8.222 1.00 76.19 301 THR A CA 1
ATOM 2432 C C . THR A 1 301 ? 19.542 -2.135 8.662 1.00 76.19 301 THR A C 1
ATOM 2434 O O . THR A 1 301 ? 18.705 -2.990 8.957 1.00 76.19 301 THR A O 1
ATOM 2437 N N . GLY A 1 302 ? 20.851 -2.389 8.705 1.00 78.19 302 GLY A N 1
ATOM 2438 C CA . GLY A 1 302 ? 21.425 -3.697 9.025 1.00 78.19 302 GLY A CA 1
ATOM 2439 C C . GLY A 1 302 ? 21.247 -4.758 7.934 1.00 78.19 302 GLY A C 1
ATOM 2440 O O . GLY A 1 302 ? 21.527 -5.932 8.179 1.00 78.19 302 GLY A O 1
ATOM 2441 N N . THR A 1 303 ? 20.770 -4.382 6.743 1.00 85.44 303 THR A N 1
ATOM 2442 C CA . THR A 1 303 ? 20.650 -5.279 5.584 1.00 85.44 303 THR A CA 1
ATOM 2443 C C . THR A 1 303 ? 21.722 -4.966 4.541 1.00 85.44 303 THR A C 1
ATOM 2445 O O . THR A 1 303 ? 22.303 -3.885 4.527 1.00 85.44 303 THR A O 1
ATOM 2448 N N . ILE A 1 304 ? 21.913 -5.866 3.576 1.00 87.25 304 ILE A N 1
ATOM 2449 C CA . ILE A 1 304 ? 22.800 -5.657 2.415 1.00 87.25 304 ILE A CA 1
ATOM 2450 C C . ILE A 1 304 ? 22.438 -4.436 1.545 1.00 87.25 304 ILE A C 1
ATOM 2452 O O . ILE A 1 304 ? 23.229 -4.029 0.700 1.00 87.25 304 ILE A O 1
ATOM 2456 N N . GLN A 1 305 ? 21.251 -3.845 1.726 1.00 86.12 305 GLN A N 1
ATOM 2457 C CA . GLN A 1 305 ? 20.816 -2.637 1.016 1.00 86.12 305 GLN A CA 1
ATOM 2458 C C . GLN A 1 305 ? 21.131 -1.337 1.780 1.00 86.12 305 GLN A C 1
ATOM 2460 O O . GLN A 1 305 ? 20.891 -0.253 1.250 1.00 86.12 305 GLN A O 1
ATOM 2465 N N . GLU A 1 306 ? 21.666 -1.414 3.005 1.00 83.38 306 GLU A N 1
ATOM 2466 C CA . GLU A 1 306 ? 21.955 -0.242 3.844 1.00 83.38 306 GLU A CA 1
ATOM 2467 C C . GLU A 1 306 ? 22.947 0.725 3.181 1.00 83.38 306 GLU A C 1
ATOM 2469 O O . GLU A 1 306 ? 22.705 1.931 3.139 1.00 83.38 306 GLU A O 1
ATOM 2474 N N . ASN A 1 307 ? 24.023 0.199 2.589 1.00 80.44 307 ASN A N 1
ATOM 2475 C CA . ASN A 1 307 ? 25.043 1.016 1.926 1.00 80.44 307 ASN A CA 1
ATOM 2476 C C . ASN A 1 307 ? 24.458 1.823 0.758 1.00 80.44 307 ASN A C 1
ATOM 2478 O O . ASN A 1 307 ? 24.692 3.025 0.646 1.00 80.44 307 ASN A O 1
ATOM 2482 N N . MET A 1 308 ? 23.628 1.182 -0.070 1.00 77.81 308 MET A N 1
ATOM 2483 C CA . MET A 1 308 ? 22.933 1.847 -1.173 1.00 77.81 308 MET A CA 1
ATOM 2484 C C . MET A 1 308 ? 21.988 2.939 -0.666 1.00 77.81 308 MET A C 1
ATOM 2486 O O . MET A 1 308 ? 21.933 4.037 -1.221 1.00 77.81 308 MET A O 1
ATOM 2490 N N . ALA A 1 309 ? 21.264 2.662 0.419 1.00 74.81 309 ALA A N 1
ATOM 2491 C CA . ALA A 1 309 ? 20.392 3.646 1.038 1.00 74.81 309 ALA A CA 1
ATOM 2492 C C . ALA A 1 309 ? 21.171 4.887 1.504 1.00 74.81 309 ALA A C 1
ATOM 2494 O O . ALA A 1 309 ? 20.738 6.015 1.255 1.00 74.81 309 ALA A O 1
ATOM 2495 N N . GLN A 1 310 ? 22.343 4.692 2.111 1.00 73.38 310 GLN A N 1
ATOM 2496 C CA . GLN A 1 310 ? 23.213 5.790 2.526 1.00 73.38 310 GLN A CA 1
ATOM 2497 C C . GLN A 1 310 ? 23.735 6.603 1.331 1.00 73.38 310 GLN A C 1
ATOM 2499 O O . GLN A 1 310 ? 23.706 7.833 1.373 1.00 73.38 310 GLN A O 1
ATOM 2504 N N . GLU A 1 311 ? 24.137 5.950 0.237 1.00 73.06 311 GLU A N 1
ATOM 2505 C CA . GLU A 1 311 ? 24.584 6.643 -0.980 1.00 73.06 311 GLU A CA 1
ATOM 2506 C C . GLU A 1 311 ? 23.483 7.522 -1.589 1.00 73.06 311 GLU A C 1
ATOM 2508 O O . GLU A 1 311 ? 23.737 8.669 -1.973 1.00 73.06 311 GLU A O 1
ATOM 2513 N N . ILE A 1 312 ? 22.243 7.023 -1.641 1.00 69.31 312 ILE A N 1
ATOM 2514 C CA . ILE A 1 312 ? 21.091 7.803 -2.116 1.00 69.31 312 ILE A CA 1
ATOM 2515 C C . ILE A 1 312 ? 20.870 9.022 -1.212 1.00 69.31 312 ILE A C 1
ATOM 2517 O O . ILE A 1 312 ? 20.679 10.132 -1.716 1.00 69.31 312 ILE A O 1
ATOM 2521 N N . ILE A 1 313 ? 20.937 8.850 0.111 1.00 67.56 313 ILE A N 1
ATOM 2522 C CA . ILE A 1 313 ? 20.815 9.954 1.077 1.00 67.56 313 ILE A CA 1
ATOM 2523 C C . ILE A 1 313 ? 21.887 11.014 0.842 1.00 67.56 313 ILE A C 1
ATOM 2525 O O . ILE A 1 313 ? 21.584 12.208 0.854 1.00 67.56 313 ILE A O 1
ATOM 2529 N N . ASP A 1 314 ? 23.125 10.604 0.597 1.00 68.00 314 ASP A N 1
ATOM 2530 C CA . ASP A 1 314 ? 24.228 11.534 0.379 1.00 68.00 314 ASP A CA 1
ATOM 2531 C C . ASP A 1 314 ? 24.060 12.327 -0.924 1.00 68.00 314 ASP A C 1
ATOM 2533 O O . ASP A 1 314 ? 24.387 13.518 -0.976 1.00 68.00 314 ASP A O 1
ATOM 2537 N N . VAL A 1 315 ? 23.509 11.708 -1.975 1.00 63.81 315 VAL A N 1
ATOM 2538 C CA . VAL A 1 315 ? 23.146 12.407 -3.219 1.00 63.81 315 VAL A CA 1
ATOM 2539 C C . VAL A 1 315 ? 22.004 13.393 -2.989 1.00 63.81 315 VAL A C 1
ATOM 2541 O O . VAL A 1 315 ? 22.087 14.535 -3.443 1.00 63.81 315 VAL A O 1
ATOM 2544 N N . LEU A 1 316 ? 20.968 12.996 -2.250 1.00 60.84 316 LEU A N 1
ATOM 2545 C CA . LEU A 1 316 ? 19.867 13.889 -1.886 1.00 60.84 316 LEU A CA 1
ATOM 2546 C C . LEU A 1 316 ? 20.382 15.106 -1.105 1.00 60.84 316 LEU A C 1
ATOM 2548 O O . LEU A 1 316 ? 20.082 16.240 -1.483 1.00 60.84 316 LEU A O 1
ATOM 2552 N N . LYS A 1 317 ? 21.247 14.894 -0.104 1.00 63.72 317 LYS A N 1
ATOM 2553 C CA . LYS A 1 317 ? 21.862 15.972 0.690 1.00 63.72 317 LYS A CA 1
ATOM 2554 C C . LYS A 1 317 ? 22.641 16.957 -0.175 1.00 63.72 317 LYS A C 1
ATOM 2556 O O . LYS A 1 317 ? 22.496 18.164 -0.002 1.00 63.72 317 LYS A O 1
ATOM 2561 N N . LYS A 1 318 ? 23.429 16.465 -1.138 1.00 62.12 318 LYS A N 1
ATOM 2562 C CA . LYS A 1 318 ? 24.168 17.321 -2.087 1.00 62.12 318 LYS A CA 1
ATOM 2563 C C . LYS A 1 318 ? 23.252 18.178 -2.957 1.00 62.12 318 LYS A C 1
ATOM 2565 O O . LYS A 1 318 ? 23.641 19.278 -3.329 1.00 62.12 318 LYS A O 1
ATOM 2570 N N . ASN A 1 319 ? 22.044 17.701 -3.235 1.00 52.25 319 ASN A N 1
ATOM 2571 C CA . ASN A 1 319 ? 21.030 18.419 -4.003 1.00 52.25 319 ASN A CA 1
ATOM 2572 C C . ASN A 1 319 ? 20.088 19.260 -3.117 1.00 52.25 319 ASN A C 1
ATOM 2574 O O . ASN A 1 319 ? 18.988 19.604 -3.542 1.00 52.25 319 ASN A O 1
ATOM 2578 N N . GLY A 1 320 ? 20.497 19.578 -1.882 1.00 48.22 320 GLY A N 1
ATOM 2579 C CA . GLY A 1 320 ? 19.729 20.413 -0.951 1.00 48.22 320 GLY A CA 1
ATOM 2580 C C . GLY A 1 320 ? 18.574 19.689 -0.253 1.00 48.22 320 GLY A C 1
ATOM 2581 O O . GLY A 1 320 ? 17.764 20.327 0.417 1.00 48.22 320 GLY A O 1
ATOM 2582 N N . VAL A 1 321 ? 18.485 18.363 -0.383 1.00 46.62 321 VAL A N 1
ATOM 2583 C CA . VAL A 1 321 ? 17.442 17.537 0.234 1.00 46.62 321 VAL A CA 1
ATOM 2584 C C . VAL A 1 321 ? 18.021 16.819 1.448 1.00 46.62 321 VAL A C 1
ATOM 2586 O O . VAL A 1 321 ? 18.675 15.785 1.338 1.00 46.62 321 VAL A O 1
ATOM 2589 N N . TYR A 1 322 ? 17.763 17.357 2.636 1.00 49.25 322 TYR A N 1
ATOM 2590 C CA . TYR A 1 322 ? 18.273 16.790 3.882 1.00 49.25 322 TYR A CA 1
ATOM 2591 C C . TYR A 1 322 ? 17.410 15.603 4.352 1.00 49.25 322 TYR A C 1
ATOM 2593 O O . TYR A 1 322 ? 16.179 15.683 4.476 1.00 49.25 322 TYR A O 1
ATOM 2601 N N . VAL A 1 323 ? 18.072 14.463 4.566 1.00 50.16 323 VAL A N 1
ATOM 2602 C CA . VAL A 1 323 ? 17.492 13.222 5.097 1.00 50.16 323 VAL A CA 1
ATOM 2603 C C . VAL A 1 323 ? 18.409 12.731 6.214 1.00 50.16 323 VAL A C 1
ATOM 2605 O O . VAL A 1 323 ? 19.541 12.325 5.955 1.00 50.16 323 VAL A O 1
ATOM 2608 N N . ASP A 1 324 ? 17.940 12.817 7.456 1.00 44.88 324 ASP A N 1
ATOM 2609 C CA . ASP A 1 324 ? 18.784 12.598 8.639 1.00 44.88 324 ASP A CA 1
ATOM 2610 C C . ASP A 1 324 ? 18.799 11.140 9.133 1.00 44.88 324 ASP A C 1
ATOM 2612 O O . ASP A 1 324 ? 19.566 10.819 10.034 1.00 44.88 324 ASP A O 1
ATOM 2616 N N . ASP A 1 325 ? 18.009 10.239 8.532 1.00 50.19 325 ASP A N 1
ATOM 2617 C CA . ASP A 1 325 ? 17.924 8.831 8.949 1.00 50.19 325 ASP A CA 1
ATOM 2618 C C . ASP A 1 325 ? 17.595 7.896 7.761 1.00 50.19 325 ASP A C 1
ATOM 2620 O O . ASP A 1 325 ? 16.659 8.156 6.998 1.00 50.19 325 ASP A O 1
ATOM 2624 N N . ILE A 1 326 ? 18.339 6.787 7.622 1.00 45.78 326 ILE A N 1
ATOM 2625 C CA . ILE A 1 326 ? 18.086 5.703 6.647 1.00 45.78 326 ILE A CA 1
ATOM 2626 C C . ILE A 1 326 ? 16.685 5.113 6.816 1.00 45.78 326 ILE A C 1
ATOM 2628 O O . ILE A 1 326 ? 16.034 4.791 5.816 1.00 45.78 326 ILE A O 1
ATOM 2632 N N . LYS A 1 327 ? 16.161 5.085 8.049 1.00 41.94 327 LYS A N 1
ATOM 2633 C CA . LYS A 1 327 ? 14.799 4.618 8.365 1.00 41.94 327 LYS A CA 1
ATOM 2634 C C . LYS A 1 327 ? 13.707 5.385 7.613 1.00 41.94 327 LYS A C 1
ATOM 2636 O O . LYS A 1 327 ? 12.582 4.911 7.478 1.00 41.94 327 LYS A O 1
ATOM 2641 N N . LEU A 1 328 ? 14.031 6.574 7.102 1.00 42.88 328 LEU A N 1
ATOM 2642 C CA . LEU A 1 328 ? 13.124 7.467 6.383 1.00 42.88 328 LEU A CA 1
ATOM 2643 C C . LEU A 1 328 ? 13.270 7.408 4.875 1.00 42.88 328 LEU A C 1
ATOM 2645 O O . LEU A 1 328 ? 12.458 8.014 4.176 1.00 42.88 328 LEU A O 1
ATOM 2649 N N . LEU A 1 329 ? 14.275 6.709 4.352 1.00 43.78 329 LEU A N 1
ATOM 2650 C CA . LEU A 1 329 ? 14.446 6.581 2.910 1.00 43.78 329 LEU A CA 1
ATOM 2651 C C . LEU A 1 329 ? 13.259 5.826 2.294 1.00 43.78 329 LEU A C 1
ATOM 2653 O O . LEU A 1 329 ? 12.712 6.241 1.277 1.00 43.78 329 LEU A O 1
ATOM 2657 N N . VAL A 1 330 ? 12.781 4.803 3.004 1.00 39.94 330 VAL A N 1
ATOM 2658 C CA . VAL A 1 330 ? 11.511 4.093 2.776 1.00 39.94 330 VAL A CA 1
ATOM 2659 C C . VAL A 1 330 ? 10.329 5.054 2.635 1.00 39.94 330 VAL A C 1
ATOM 2661 O O . VAL A 1 330 ? 9.498 4.917 1.742 1.00 39.94 330 VAL A O 1
ATOM 2664 N N . ILE A 1 331 ? 10.293 6.056 3.509 1.00 36.00 331 ILE A N 1
ATOM 2665 C CA . ILE A 1 331 ? 9.192 7.002 3.671 1.00 36.00 331 ILE A CA 1
ATOM 2666 C C . ILE A 1 331 ? 9.273 8.143 2.643 1.00 36.00 331 ILE A C 1
ATOM 2668 O O . ILE A 1 331 ? 8.249 8.628 2.162 1.00 36.00 331 ILE A O 1
ATOM 2672 N N . LYS A 1 332 ? 10.484 8.551 2.245 1.00 40.66 332 LYS A N 1
ATOM 2673 C CA . LYS A 1 332 ? 10.707 9.627 1.272 1.00 40.66 332 LYS A CA 1
ATOM 2674 C C . LYS A 1 332 ? 10.816 9.161 -0.177 1.00 40.66 332 LYS A C 1
ATOM 2676 O O . LYS A 1 332 ? 10.544 9.989 -1.037 1.00 40.66 332 LYS A O 1
ATOM 2681 N N . ILE A 1 333 ? 11.092 7.890 -0.488 1.00 40.69 333 ILE A N 1
ATOM 2682 C CA . ILE A 1 333 ? 10.927 7.379 -1.868 1.00 40.69 333 ILE A CA 1
ATOM 2683 C C . ILE A 1 333 ? 9.461 7.532 -2.317 1.00 40.69 333 ILE A C 1
ATOM 2685 O O . ILE A 1 333 ? 9.209 7.900 -3.458 1.00 40.69 333 ILE A O 1
ATOM 2689 N N . GLN A 1 334 ? 8.492 7.384 -1.403 1.00 36.50 334 GLN A N 1
ATOM 2690 C CA . GLN A 1 334 ? 7.083 7.709 -1.676 1.00 36.50 334 GLN A CA 1
ATOM 2691 C C . GLN A 1 334 ? 6.812 9.220 -1.803 1.00 36.50 334 GLN A C 1
ATOM 2693 O O . GLN A 1 334 ? 5.938 9.622 -2.568 1.00 36.50 334 GLN A O 1
ATOM 2698 N N . ALA A 1 335 ? 7.547 10.067 -1.073 1.00 30.47 335 ALA A N 1
ATOM 2699 C CA . ALA A 1 335 ? 7.359 11.521 -1.084 1.00 30.47 335 ALA A CA 1
ATOM 2700 C C . ALA A 1 335 ? 8.069 12.226 -2.257 1.00 30.47 335 ALA A C 1
ATOM 2702 O O . ALA A 1 335 ? 7.582 13.249 -2.734 1.00 30.47 335 ALA A O 1
ATOM 2703 N N . PHE A 1 336 ? 9.192 11.694 -2.751 1.00 32.62 336 PHE A N 1
ATOM 2704 C CA . PHE A 1 336 ? 9.978 12.301 -3.833 1.00 32.62 336 PHE A CA 1
ATOM 2705 C C . PHE A 1 336 ? 9.227 12.277 -5.174 1.00 32.62 336 PHE A C 1
ATOM 2707 O O . PHE A 1 336 ? 9.305 13.242 -5.933 1.00 32.62 336 PHE A O 1
ATOM 2714 N N . ASP A 1 337 ? 8.412 11.241 -5.404 1.00 34.56 337 ASP A N 1
ATOM 2715 C CA . ASP A 1 337 ? 7.524 11.117 -6.570 1.00 34.56 337 ASP A CA 1
ATOM 2716 C C . ASP A 1 337 ? 6.299 12.052 -6.520 1.00 34.56 337 ASP A C 1
ATOM 2718 O O . ASP A 1 337 ? 5.695 12.364 -7.549 1.00 34.56 337 ASP A O 1
ATOM 2722 N N . TYR A 1 338 ? 5.921 12.540 -5.333 1.00 30.31 338 TYR A N 1
ATOM 2723 C CA . TYR A 1 338 ? 4.698 13.329 -5.146 1.00 30.31 338 TYR A CA 1
ATOM 2724 C C . TYR A 1 338 ? 4.961 14.819 -4.841 1.00 30.31 338 TYR A C 1
ATOM 2726 O O . TYR A 1 338 ? 4.209 15.683 -5.311 1.00 30.31 338 TYR A O 1
ATOM 2734 N N . CYS A 1 339 ? 6.042 15.170 -4.130 1.00 28.83 339 CYS A N 1
ATOM 2735 C CA . CYS A 1 339 ? 6.399 16.569 -3.843 1.00 28.83 339 CYS A CA 1
ATOM 2736 C C . CYS A 1 339 ? 6.674 17.372 -5.123 1.00 28.83 339 CYS A C 1
ATOM 2738 O O . CYS A 1 339 ? 6.183 18.493 -5.250 1.00 28.83 339 CYS A O 1
ATOM 2740 N N . LYS A 1 340 ? 7.343 16.783 -6.127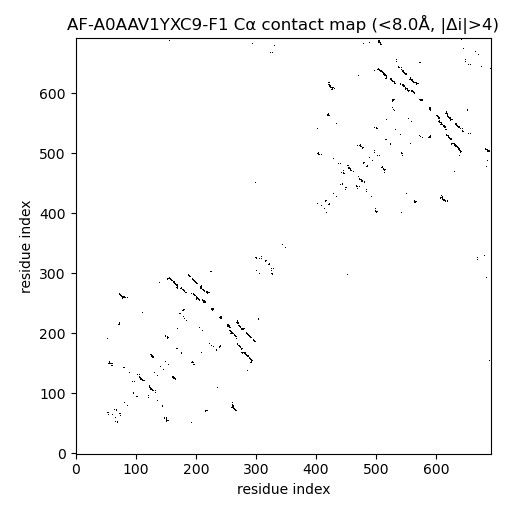 1.00 31.14 340 LYS A N 1
ATOM 2741 C CA . LYS A 1 340 ? 7.552 17.449 -7.427 1.00 31.14 340 LYS A CA 1
ATOM 2742 C C . LYS A 1 340 ? 6.236 17.712 -8.179 1.00 31.14 340 LYS A C 1
ATOM 2744 O O . LYS A 1 340 ? 6.103 18.754 -8.814 1.00 31.14 340 LYS A O 1
ATOM 2749 N N . ARG A 1 341 ? 5.226 16.837 -8.056 1.00 33.41 341 ARG A N 1
ATOM 2750 C CA . ARG A 1 341 ? 3.887 17.044 -8.653 1.00 33.41 341 ARG A CA 1
ATOM 2751 C C . ARG A 1 341 ? 3.084 18.160 -7.974 1.00 33.41 341 ARG A C 1
ATOM 2753 O O . ARG A 1 341 ? 2.315 18.847 -8.643 1.00 33.41 341 ARG A O 1
ATOM 2760 N N . SER A 1 342 ? 3.246 18.346 -6.663 1.00 27.77 342 SER A N 1
ATOM 2761 C CA . SER A 1 342 ? 2.447 19.310 -5.886 1.00 27.77 342 SER A CA 1
ATOM 2762 C C . SER A 1 342 ? 2.947 20.752 -6.030 1.00 27.77 342 SER A C 1
ATOM 2764 O O . SER A 1 342 ? 2.126 21.655 -6.183 1.00 27.77 342 SER A O 1
ATOM 2766 N N . CYS A 1 343 ? 4.267 20.969 -6.092 1.00 30.70 343 CYS A N 1
ATOM 2767 C CA . CYS A 1 343 ? 4.841 22.293 -6.376 1.00 30.70 343 CYS A CA 1
ATOM 2768 C C . CYS A 1 343 ? 4.444 22.813 -7.772 1.00 30.70 343 CYS A C 1
ATOM 2770 O O . CYS A 1 343 ? 4.241 24.011 -7.964 1.00 30.70 343 CYS A O 1
ATOM 2772 N N . TRP A 1 344 ? 4.254 21.905 -8.738 1.00 33.88 344 TRP A N 1
ATOM 2773 C CA . TRP A 1 344 ? 3.898 22.251 -10.116 1.00 33.88 344 TRP A CA 1
ATOM 2774 C C . TRP A 1 344 ? 2.433 22.685 -10.279 1.00 33.88 344 TRP A C 1
ATOM 2776 O O . TRP A 1 344 ? 2.152 23.637 -11.001 1.00 33.88 344 TRP A O 1
ATOM 2786 N N . ARG A 1 345 ? 1.488 22.060 -9.559 1.00 28.00 345 ARG A N 1
ATOM 2787 C CA . ARG A 1 345 ? 0.060 22.435 -9.635 1.00 28.00 345 ARG A CA 1
ATOM 2788 C C . ARG A 1 345 ? -0.252 23.796 -9.007 1.00 28.00 345 ARG A C 1
ATOM 2790 O O . ARG A 1 345 ? -1.291 24.371 -9.314 1.00 28.00 345 ARG A O 1
ATOM 2797 N N . LEU A 1 346 ? 0.632 24.287 -8.141 1.00 27.84 346 LEU A N 1
ATOM 2798 C CA . LEU A 1 346 ? 0.501 25.574 -7.456 1.00 27.84 346 LEU A CA 1
ATOM 2799 C C . LEU A 1 346 ? 1.371 26.679 -8.076 1.00 27.84 346 LEU A C 1
ATOM 2801 O O . LEU A 1 346 ? 1.280 27.820 -7.640 1.00 27.84 346 LEU A O 1
ATOM 2805 N N . GLY A 1 347 ? 2.196 26.377 -9.089 1.00 25.62 347 GLY A N 1
ATOM 2806 C CA . GLY A 1 347 ? 3.098 27.365 -9.695 1.00 25.62 347 GLY A CA 1
ATOM 2807 C C . GLY A 1 347 ? 4.184 27.879 -8.741 1.00 25.62 347 GLY A C 1
ATOM 2808 O O . GLY A 1 347 ? 4.737 28.951 -8.967 1.00 25.62 347 GLY A O 1
ATOM 2809 N N . ILE A 1 348 ? 4.490 27.137 -7.673 1.00 31.94 348 ILE A N 1
ATOM 2810 C CA . ILE A 1 348 ? 5.457 27.546 -6.653 1.00 31.94 348 ILE A CA 1
ATOM 2811 C C . ILE A 1 348 ? 6.721 26.709 -6.828 1.00 31.94 348 ILE A C 1
ATOM 2813 O O . ILE A 1 348 ? 6.865 25.646 -6.231 1.00 31.94 348 ILE A O 1
ATOM 2817 N N . MET A 1 349 ? 7.667 27.211 -7.615 1.00 28.75 349 MET A N 1
ATOM 2818 C CA . MET A 1 349 ? 9.069 27.177 -7.203 1.00 28.75 349 MET A CA 1
ATOM 2819 C C . MET A 1 349 ? 9.715 28.509 -7.551 1.00 28.75 349 MET A C 1
ATOM 2821 O O . MET A 1 349 ? 9.486 29.071 -8.619 1.00 28.75 349 MET A O 1
ATOM 2825 N N . ALA A 1 350 ? 10.475 28.996 -6.574 1.00 29.05 350 ALA A N 1
ATOM 2826 C CA . ALA A 1 350 ? 11.239 30.219 -6.623 1.00 29.05 350 ALA A CA 1
ATOM 2827 C C . ALA A 1 350 ? 12.133 30.258 -7.863 1.00 29.05 350 ALA A C 1
ATOM 2829 O O . ALA A 1 350 ? 12.824 29.287 -8.181 1.00 29.05 350 ALA A O 1
ATOM 2830 N N . ASP A 1 351 ? 12.113 31.414 -8.516 1.00 24.97 351 ASP A N 1
ATOM 2831 C CA . ASP A 1 351 ? 13.158 31.837 -9.428 1.00 24.97 351 ASP A CA 1
ATOM 2832 C C . ASP A 1 351 ? 14.503 31.728 -8.698 1.00 24.97 351 ASP A C 1
ATOM 2834 O O . ASP A 1 351 ? 14.632 32.162 -7.547 1.00 24.97 351 ASP A O 1
ATOM 2838 N N . SER A 1 352 ? 15.493 31.113 -9.338 1.00 31.38 352 SER A N 1
ATOM 2839 C CA . SER A 1 352 ? 16.798 30.828 -8.737 1.00 31.38 352 SER A CA 1
ATOM 2840 C C . SER A 1 352 ? 17.629 32.081 -8.433 1.00 31.38 352 SER A C 1
ATOM 2842 O O . SER A 1 352 ? 18.740 31.935 -7.940 1.00 31.38 352 SER A O 1
ATOM 2844 N N . ASP A 1 353 ? 17.096 33.288 -8.659 1.00 29.39 353 ASP A N 1
ATOM 2845 C CA . ASP A 1 353 ? 17.832 34.548 -8.520 1.00 29.39 353 ASP A CA 1
ATOM 2846 C C . ASP A 1 353 ? 17.112 35.678 -7.746 1.00 29.39 353 ASP A C 1
ATOM 2848 O O . ASP A 1 353 ? 17.602 36.808 -7.731 1.00 29.39 353 ASP A O 1
ATOM 2852 N N . SER A 1 354 ? 16.000 35.437 -7.035 1.00 28.36 354 SER A N 1
ATOM 2853 C CA . SER A 1 354 ? 15.326 36.522 -6.287 1.00 28.36 354 SER A CA 1
ATOM 2854 C C . SER A 1 354 ? 15.128 36.228 -4.799 1.00 28.36 354 SER A C 1
ATOM 2856 O O . SER A 1 354 ? 14.381 35.340 -4.399 1.00 28.36 354 SER A O 1
ATOM 2858 N N . ASN A 1 355 ? 15.780 37.034 -3.964 1.00 26.06 355 ASN A N 1
ATOM 2859 C CA . ASN A 1 355 ? 15.876 36.864 -2.517 1.00 26.06 355 ASN A CA 1
ATOM 2860 C C . ASN A 1 355 ? 14.721 37.527 -1.728 1.00 26.06 355 ASN A C 1
ATOM 2862 O O . ASN A 1 355 ? 14.968 38.030 -0.638 1.00 26.06 355 ASN A O 1
ATOM 2866 N N . HIS A 1 356 ? 13.481 37.577 -2.241 1.00 28.58 356 HIS A N 1
ATOM 2867 C CA . HIS A 1 356 ? 12.318 38.165 -1.538 1.00 28.58 356 HIS A CA 1
ATOM 2868 C C . HIS A 1 356 ? 10.969 37.722 -2.119 1.00 28.58 356 HIS A C 1
ATOM 2870 O O . HIS A 1 356 ? 10.744 38.012 -3.286 1.00 28.58 356 HIS A O 1
ATOM 2876 N N . ILE A 1 357 ? 10.036 37.194 -1.298 1.00 25.44 357 ILE A N 1
ATOM 2877 C CA . ILE A 1 357 ? 8.568 37.276 -1.530 1.00 25.44 357 ILE A CA 1
ATOM 2878 C C . ILE A 1 357 ? 7.818 37.323 -0.170 1.00 25.44 357 ILE A C 1
ATOM 2880 O O . ILE A 1 357 ? 7.941 36.398 0.625 1.00 25.44 357 ILE A O 1
ATOM 2884 N N . TYR A 1 358 ? 7.350 38.497 0.287 1.00 23.81 358 TYR A N 1
ATOM 2885 C CA . TYR A 1 358 ? 6.002 39.128 0.225 1.00 23.81 358 TYR A CA 1
ATOM 2886 C C . TYR A 1 358 ? 4.874 38.499 1.082 1.00 23.81 358 TYR A C 1
ATOM 2888 O O . TYR A 1 358 ? 4.429 37.381 0.853 1.00 23.81 358 TYR A O 1
ATOM 2896 N N . ARG A 1 359 ? 4.374 39.295 2.050 1.00 22.80 359 ARG A N 1
ATOM 2897 C CA . ARG A 1 359 ? 3.138 39.094 2.835 1.00 22.80 359 ARG A CA 1
ATOM 2898 C C . ARG A 1 359 ? 1.936 39.628 2.046 1.00 22.80 359 ARG A C 1
ATOM 2900 O O . ARG A 1 359 ? 2.013 40.751 1.553 1.00 22.80 359 ARG A O 1
ATOM 2907 N N . TYR A 1 360 ? 0.836 38.879 1.989 1.00 23.36 360 TYR A N 1
ATOM 2908 C CA . TYR A 1 360 ? -0.430 39.329 1.396 1.00 23.36 360 TYR A CA 1
ATOM 2909 C C . TYR A 1 360 ? -1.441 39.679 2.501 1.00 23.36 360 TYR A C 1
ATOM 2911 O O . TYR A 1 360 ? -1.607 38.912 3.448 1.00 23.36 360 TYR A O 1
ATOM 2919 N N . GLN A 1 361 ? -2.051 40.863 2.400 1.00 21.92 361 GLN A N 1
ATOM 2920 C CA . GLN A 1 361 ? -3.085 41.397 3.292 1.00 21.92 361 GLN A CA 1
ATOM 2921 C C . GLN A 1 361 ? -4.487 41.151 2.715 1.00 21.92 361 GLN A C 1
ATOM 2923 O O . GLN A 1 361 ? -4.691 41.200 1.505 1.00 21.92 361 GLN A O 1
ATOM 2928 N N . ASP A 1 362 ? -5.421 40.911 3.630 1.00 25.34 362 ASP A N 1
ATOM 2929 C CA . ASP A 1 362 ? -6.859 40.679 3.457 1.00 25.34 362 ASP A CA 1
ATOM 2930 C C . ASP A 1 362 ? -7.643 41.964 3.105 1.00 25.34 362 ASP A C 1
ATOM 2932 O O . ASP A 1 362 ? -7.219 43.059 3.495 1.00 25.34 362 ASP A O 1
ATOM 2936 N N . PRO A 1 363 ? -8.806 41.854 2.432 1.00 26.09 363 PRO A N 1
ATOM 2937 C CA . PRO A 1 363 ? -9.922 42.751 2.729 1.00 26.09 363 PRO A CA 1
ATOM 2938 C C . PRO A 1 363 ? -11.304 42.057 2.819 1.00 26.09 363 PRO A C 1
ATOM 2940 O O . PRO A 1 363 ? -11.898 41.647 1.825 1.00 26.09 363 PRO A O 1
ATOM 2943 N N . GLU A 1 364 ? -11.826 42.024 4.047 1.00 23.89 364 GLU A N 1
ATOM 2944 C CA . GLU A 1 364 ? -13.155 42.446 4.532 1.00 23.89 364 GLU A CA 1
ATOM 2945 C C . GLU A 1 364 ? -14.449 42.412 3.663 1.00 23.89 364 GLU A C 1
ATOM 2947 O O . GLU A 1 364 ? -14.601 43.087 2.649 1.00 23.89 364 GLU A O 1
ATOM 2952 N N . THR A 1 365 ? -15.487 41.856 4.322 1.00 26.02 365 THR A N 1
ATOM 2953 C CA . THR A 1 365 ? -16.921 42.260 4.406 1.00 26.02 365 THR A CA 1
ATOM 2954 C C . THR A 1 365 ? -17.954 41.766 3.374 1.00 26.02 365 THR A C 1
ATOM 2956 O O . THR A 1 365 ? -18.010 42.196 2.230 1.00 26.02 365 THR A O 1
ATOM 2959 N N . SER A 1 366 ? -18.939 40.980 3.845 1.00 23.50 366 SER A N 1
ATOM 2960 C CA . SER A 1 366 ? -20.299 41.453 4.217 1.00 23.50 366 SER A CA 1
ATOM 2961 C C . SER A 1 366 ? -21.371 40.338 4.142 1.00 23.50 366 SER A C 1
ATOM 2963 O O . SER A 1 366 ? -21.570 39.687 3.124 1.00 23.50 366 SER A O 1
ATOM 2965 N N . SER A 1 367 ? -22.089 40.124 5.255 1.00 26.44 367 SER A N 1
ATOM 2966 C CA . SER A 1 367 ? -23.344 39.339 5.339 1.00 26.44 367 SER A CA 1
ATOM 2967 C C . SER A 1 367 ? -24.562 40.215 4.985 1.00 26.44 367 SER A C 1
ATOM 2969 O O . SER A 1 367 ? -24.430 41.439 5.087 1.00 26.44 367 SER A O 1
ATOM 2971 N N . PRO A 1 368 ? -25.768 39.663 4.703 1.00 28.06 368 PRO A N 1
ATOM 2972 C CA . PRO A 1 368 ? -26.745 39.567 5.806 1.00 28.06 368 PRO A CA 1
ATOM 2973 C C . PRO A 1 368 ? -27.821 38.445 5.746 1.00 28.06 368 PRO A C 1
ATOM 2975 O O . PRO A 1 368 ? -28.416 38.164 4.715 1.00 28.06 368 PRO A O 1
ATOM 2978 N N . LYS A 1 369 ? -28.087 37.889 6.944 1.00 23.89 369 LYS A N 1
ATOM 2979 C CA . LYS A 1 369 ? -29.365 37.636 7.674 1.00 23.89 369 LYS A CA 1
ATOM 2980 C C . LYS A 1 369 ? -30.687 37.310 6.941 1.00 23.89 369 LYS A C 1
ATOM 2982 O O . LYS A 1 369 ? -31.090 38.040 6.053 1.00 23.89 369 LYS A O 1
ATOM 2987 N N . MET A 1 370 ? -31.455 36.368 7.525 1.00 21.95 370 MET A N 1
ATOM 2988 C CA . MET A 1 370 ? -32.868 36.435 8.026 1.00 21.95 370 MET A CA 1
ATOM 2989 C C . MET A 1 370 ? -33.480 35.004 8.018 1.00 21.95 370 MET A C 1
ATOM 2991 O O . MET A 1 370 ? -33.129 34.223 7.149 1.00 21.95 370 MET A O 1
ATOM 2995 N N . HIS A 1 371 ? -34.436 34.543 8.834 1.00 22.45 371 HIS A N 1
ATOM 2996 C CA . HIS A 1 371 ? -34.969 34.860 10.165 1.00 22.45 371 HIS A CA 1
ATOM 2997 C C . HIS A 1 371 ? -35.722 33.603 10.672 1.00 22.45 371 HIS A C 1
ATOM 2999 O O . HIS A 1 371 ? -36.193 32.787 9.883 1.00 22.45 371 HIS A O 1
ATOM 3005 N N . ALA A 1 372 ? -35.833 33.472 11.995 1.00 23.66 372 ALA A N 1
ATOM 3006 C CA . ALA A 1 372 ? -36.466 32.378 12.733 1.00 23.66 372 ALA A CA 1
ATOM 3007 C C . ALA A 1 372 ? -38.000 32.483 12.842 1.00 23.66 372 ALA A C 1
ATOM 3009 O O . ALA A 1 372 ? -38.509 33.594 12.897 1.00 23.66 372 ALA A O 1
ATOM 3010 N N . PHE A 1 373 ? -38.679 31.342 13.033 1.00 22.95 373 PHE A N 1
ATOM 3011 C CA . PHE A 1 373 ? -39.907 31.127 13.834 1.00 22.95 373 PHE A CA 1
ATOM 3012 C C . PHE A 1 373 ? -39.971 29.611 14.151 1.00 22.95 373 PHE A C 1
ATOM 3014 O O . PHE A 1 373 ? -39.685 28.815 13.269 1.00 22.95 373 PHE A O 1
ATOM 3021 N N . GLY A 1 374 ? -40.288 29.062 15.327 1.00 22.94 374 GLY A N 1
ATOM 3022 C CA . GLY A 1 374 ? -40.801 29.592 16.586 1.00 22.94 374 GLY A CA 1
ATOM 3023 C C . GLY A 1 374 ? -41.844 28.618 17.172 1.00 22.94 374 GLY A C 1
ATOM 3024 O O . GLY A 1 374 ? -42.919 28.533 16.599 1.00 22.94 374 GLY A O 1
ATOM 3025 N N . LEU A 1 375 ? -41.544 27.999 18.335 1.00 22.78 375 LEU A N 1
ATOM 3026 C CA . LEU A 1 375 ? -42.493 27.547 19.392 1.00 22.78 375 LEU A CA 1
ATOM 3027 C C . LEU A 1 375 ? -43.350 26.289 19.061 1.00 22.78 375 LEU A C 1
ATOM 3029 O O . LEU A 1 375 ? -43.769 26.104 17.935 1.00 22.78 375 LEU A O 1
ATOM 3033 N N . GLN A 1 376 ? -43.693 25.348 19.951 1.00 23.12 376 GLN A N 1
ATOM 3034 C CA . GLN A 1 376 ? -43.617 25.220 21.408 1.00 23.12 376 GLN A CA 1
ATOM 3035 C C . GLN A 1 376 ? -43.902 23.746 21.810 1.00 23.12 376 GLN A C 1
ATOM 3037 O O . GLN A 1 376 ? -44.547 22.994 21.087 1.00 23.12 376 GLN A O 1
ATOM 3042 N N . ASN A 1 377 ? -43.402 23.382 22.991 1.00 23.88 377 ASN A N 1
ATOM 3043 C CA . ASN A 1 377 ? -43.499 22.123 23.758 1.00 23.88 377 ASN A CA 1
ATOM 3044 C C . ASN A 1 377 ? -44.942 21.790 24.246 1.00 23.88 377 ASN A C 1
ATOM 3046 O O . ASN A 1 377 ? -45.742 22.725 24.290 1.00 23.88 377 ASN A O 1
ATOM 3050 N N . PRO A 1 378 ? -45.293 20.551 24.706 1.00 27.56 378 PRO A N 1
ATOM 3051 C CA . PRO A 1 378 ? -44.765 20.017 25.981 1.00 27.56 378 PRO A CA 1
ATOM 3052 C C . PRO A 1 378 ? -44.620 18.479 26.179 1.00 27.56 378 PRO A C 1
ATOM 3054 O O . PRO A 1 378 ? -45.275 17.647 25.568 1.00 27.56 378 PRO A O 1
ATOM 3057 N N . MET A 1 379 ? -43.737 18.172 27.141 1.00 23.53 379 MET A N 1
ATOM 3058 C CA . MET A 1 379 ? -43.510 16.994 28.008 1.00 23.53 379 MET A CA 1
ATOM 3059 C C . MET A 1 379 ? -44.491 15.790 28.003 1.00 23.53 379 MET A C 1
ATOM 3061 O O . MET A 1 379 ? -45.682 15.965 28.232 1.00 23.53 379 MET A O 1
ATOM 3065 N N . LYS A 1 380 ? -43.962 14.550 28.070 1.00 23.95 380 LYS A N 1
ATOM 3066 C CA . LYS A 1 380 ? -43.739 13.767 29.322 1.00 23.95 380 LYS A CA 1
ATOM 3067 C C . LYS A 1 380 ? -43.234 12.337 29.047 1.00 23.95 380 LYS A C 1
ATOM 3069 O O . LYS A 1 380 ? -43.495 11.746 28.009 1.00 23.95 380 LYS A O 1
ATOM 3074 N N . ALA A 1 381 ? -42.487 11.826 30.025 1.00 28.14 381 ALA A N 1
ATOM 3075 C CA . ALA A 1 381 ? -41.807 10.537 30.075 1.00 28.14 381 ALA A CA 1
ATOM 3076 C C . ALA A 1 381 ? -42.750 9.320 30.148 1.00 28.14 381 ALA A C 1
ATOM 3078 O O . ALA A 1 381 ? -43.813 9.391 30.761 1.00 28.14 381 ALA A O 1
ATOM 3079 N N . GLY A 1 382 ? -42.300 8.180 29.615 1.00 22.50 382 GLY A N 1
ATOM 3080 C CA . GLY A 1 382 ? -42.956 6.885 29.794 1.00 22.50 382 GLY A CA 1
ATOM 3081 C C . GLY A 1 382 ? -42.098 5.729 29.283 1.00 22.50 382 GLY A C 1
ATOM 3082 O O . GLY A 1 382 ? -41.962 5.526 28.084 1.00 22.50 382 GLY A O 1
ATOM 3083 N N . VAL A 1 383 ? -41.516 4.976 30.212 1.00 33.38 383 VAL A N 1
ATOM 3084 C CA . VAL A 1 383 ? -40.910 3.655 29.998 1.00 33.38 383 VAL A CA 1
ATOM 3085 C C . VAL A 1 383 ? -41.952 2.721 29.380 1.00 33.38 383 VAL A C 1
ATOM 3087 O O . VAL A 1 383 ? -42.971 2.513 30.023 1.00 33.38 383 VAL A O 1
ATOM 3090 N N . TYR A 1 384 ? -41.708 2.106 28.215 1.00 25.48 384 TYR A N 1
ATOM 3091 C CA . TYR A 1 384 ? -42.518 0.961 27.773 1.00 25.48 384 TYR A CA 1
ATOM 3092 C C . TYR A 1 384 ? -41.720 -0.085 26.985 1.00 25.48 384 TYR A C 1
ATOM 3094 O O . TYR A 1 384 ? -41.181 0.167 25.910 1.00 25.48 384 TYR A O 1
ATOM 3102 N N . LYS A 1 385 ? -41.716 -1.301 27.548 1.00 36.59 385 LYS A N 1
ATOM 3103 C CA . LYS A 1 385 ? -41.539 -2.573 26.840 1.00 36.59 385 LYS A CA 1
ATOM 3104 C C . LYS A 1 385 ? -42.579 -2.639 25.716 1.00 36.59 385 LYS A C 1
ATOM 3106 O O . LYS A 1 385 ? -43.754 -2.404 25.991 1.00 36.59 385 LYS A O 1
ATOM 3111 N N . SER A 1 386 ? -42.186 -2.986 24.491 1.00 29.27 386 SER A N 1
ATOM 3112 C CA . SER A 1 386 ? -43.157 -3.228 23.416 1.00 29.27 386 SER A CA 1
ATOM 3113 C C . SER A 1 386 ? -43.362 -4.728 23.196 1.00 29.27 386 SER A C 1
ATOM 3115 O O . SER A 1 386 ? -42.454 -5.447 22.789 1.00 29.27 386 SER A O 1
ATOM 3117 N N . ASN A 1 387 ? -44.581 -5.180 23.496 1.00 30.91 387 ASN A N 1
ATOM 3118 C CA . ASN A 1 387 ? -45.217 -6.304 22.821 1.00 30.91 387 ASN A CA 1
ATOM 3119 C C . ASN A 1 387 ? -45.718 -5.761 21.476 1.00 30.91 387 ASN A C 1
ATOM 3121 O O . ASN A 1 387 ? -46.524 -4.831 21.476 1.00 30.91 387 ASN A O 1
ATOM 3125 N N . TYR A 1 388 ? -45.249 -6.294 20.349 1.00 31.61 388 TYR A N 1
ATOM 3126 C CA . TYR A 1 388 ? -45.758 -5.894 19.035 1.00 31.61 388 TYR A CA 1
ATOM 3127 C C . TYR A 1 388 ? -46.870 -6.840 18.581 1.00 31.61 388 TYR A C 1
ATOM 3129 O O . TYR A 1 388 ? -46.635 -8.023 18.347 1.00 31.61 388 TYR A O 1
ATOM 3137 N N . SER A 1 389 ? -48.079 -6.291 18.432 1.00 30.50 389 SER A N 1
ATOM 3138 C CA . SER A 1 389 ? -49.130 -6.860 17.592 1.00 30.50 389 SER A CA 1
ATOM 3139 C C . SER A 1 389 ? -48.830 -6.540 16.129 1.00 30.50 389 SER A C 1
ATOM 3141 O O . SER A 1 389 ? -48.538 -5.389 15.792 1.00 30.50 389 SER A O 1
ATOM 3143 N N . GLU A 1 390 ? -48.944 -7.538 15.257 1.00 40.44 390 GLU A N 1
ATOM 3144 C CA . GLU A 1 390 ? -48.901 -7.375 13.806 1.00 40.44 390 GLU A CA 1
ATOM 3145 C C . GLU A 1 390 ? -49.928 -6.334 13.341 1.00 40.44 390 GLU A C 1
ATOM 3147 O O . GLU A 1 390 ? -51.121 -6.514 13.550 1.00 40.44 390 GLU A O 1
ATOM 3152 N N . THR A 1 391 ? -49.493 -5.254 12.685 1.00 34.91 391 THR A N 1
ATOM 3153 C CA . THR A 1 391 ? -50.207 -4.670 11.533 1.00 34.91 391 THR A CA 1
ATOM 3154 C C . THR A 1 391 ? -49.382 -3.593 10.810 1.00 34.91 391 THR A C 1
ATOM 3156 O O . THR A 1 391 ? -48.788 -2.709 11.415 1.00 34.91 391 THR A O 1
ATOM 3159 N N . ARG A 1 392 ? -49.464 -3.664 9.469 1.00 34.44 392 ARG A N 1
ATOM 3160 C CA . ARG A 1 392 ? -49.086 -2.695 8.412 1.00 34.44 392 ARG A CA 1
ATOM 3161 C C . ARG A 1 392 ? -47.594 -2.525 8.066 1.00 34.44 392 ARG A C 1
ATOM 3163 O O . ARG A 1 392 ? -46.855 -1.751 8.661 1.00 34.44 392 ARG A O 1
ATOM 3170 N N . LYS A 1 393 ? -47.209 -3.177 6.957 1.00 33.12 393 LYS A N 1
ATOM 3171 C CA . LYS A 1 393 ? -45.992 -2.918 6.167 1.00 33.12 393 LYS A CA 1
ATOM 3172 C C . LYS A 1 393 ? -46.027 -1.496 5.566 1.00 33.12 393 LYS A C 1
ATOM 3174 O O . LYS A 1 393 ? -46.957 -1.215 4.810 1.00 33.12 393 LYS A O 1
ATOM 3179 N N . PRO A 1 394 ? -45.028 -0.625 5.808 1.00 38.34 394 PRO A N 1
ATOM 3180 C CA . PRO A 1 394 ? -44.866 0.616 5.055 1.00 38.34 394 PRO A CA 1
ATOM 3181 C C . PRO A 1 394 ? -44.228 0.332 3.687 1.00 38.34 394 PRO A C 1
ATOM 3183 O O . PRO A 1 394 ? -43.208 -0.351 3.586 1.00 38.34 394 PRO A O 1
ATOM 3186 N N . THR A 1 395 ? -44.829 0.875 2.633 1.00 40.22 395 THR A N 1
ATOM 3187 C CA . THR A 1 395 ? -44.551 0.627 1.208 1.00 40.22 395 THR A CA 1
ATOM 3188 C C . THR A 1 395 ? -43.476 1.544 0.606 1.00 40.22 395 THR A C 1
ATOM 3190 O O . THR A 1 395 ? -43.656 2.076 -0.484 1.00 40.22 395 THR A O 1
ATOM 3193 N N . ASN A 1 396 ? -42.334 1.734 1.276 1.00 43.81 396 ASN A N 1
ATOM 3194 C CA . ASN A 1 396 ? -41.161 2.346 0.633 1.00 43.81 396 ASN A CA 1
ATOM 3195 C C . ASN A 1 396 ? -39.861 1.838 1.291 1.00 43.81 396 ASN A C 1
ATOM 3197 O O . ASN A 1 396 ? -39.712 2.005 2.508 1.00 43.81 396 ASN A O 1
ATOM 3201 N N . PRO A 1 397 ? -38.924 1.186 0.571 1.00 50.75 397 PRO A N 1
ATOM 3202 C CA . PRO A 1 397 ? -37.687 0.714 1.179 1.00 50.75 397 PRO A CA 1
ATOM 3203 C C . PRO A 1 397 ? -36.829 1.923 1.571 1.00 50.75 397 PRO A C 1
ATOM 3205 O O . PRO A 1 397 ? -36.265 2.612 0.727 1.00 50.75 397 PRO A O 1
ATOM 3208 N N . ARG A 1 398 ? -36.758 2.205 2.876 1.00 56.78 398 ARG A N 1
ATOM 3209 C CA . ARG A 1 398 ? -35.874 3.226 3.455 1.00 56.78 398 ARG A CA 1
ATOM 3210 C C . ARG A 1 398 ? -34.447 2.974 2.943 1.00 56.78 398 ARG A C 1
ATOM 3212 O O . ARG A 1 398 ? -33.892 1.909 3.205 1.00 56.78 398 ARG A O 1
ATOM 3219 N N . LYS A 1 399 ? -33.875 3.920 2.195 1.00 77.25 399 LYS A N 1
ATOM 3220 C CA . LYS A 1 399 ? -32.485 3.835 1.729 1.00 77.25 399 LYS A CA 1
ATOM 3221 C C . LYS A 1 399 ? -31.564 4.042 2.937 1.00 77.25 399 LYS A C 1
ATOM 3223 O O . LYS A 1 399 ? -31.650 5.076 3.590 1.00 77.25 399 LYS A O 1
ATOM 3228 N N . PHE A 1 400 ? -30.744 3.042 3.249 1.00 91.94 400 PHE A N 1
ATOM 3229 C CA . PHE A 1 400 ? -29.723 3.105 4.299 1.00 91.94 400 PHE A CA 1
ATOM 3230 C C . PHE A 1 400 ? -28.600 4.064 3.872 1.00 91.94 400 PHE A C 1
ATOM 3232 O O . PHE A 1 400 ? -28.170 4.009 2.716 1.00 91.94 400 PHE A O 1
ATOM 3239 N N . LYS A 1 401 ? -28.170 4.967 4.762 1.00 95.12 401 LYS A N 1
ATOM 3240 C CA . LYS A 1 401 ? -27.116 5.959 4.488 1.00 95.12 401 LYS A CA 1
ATOM 3241 C C . LYS A 1 401 ? -25.747 5.449 4.934 1.00 95.12 401 LYS A C 1
ATOM 3243 O O . LYS A 1 401 ? -24.785 5.550 4.180 1.00 95.12 401 LYS A O 1
ATOM 3248 N N . TYR A 1 402 ? -25.680 4.890 6.136 1.00 97.06 402 TYR A N 1
ATOM 3249 C CA . TYR A 1 402 ? -24.438 4.520 6.813 1.00 97.06 402 TYR A CA 1
ATOM 3250 C C . TYR A 1 402 ? -24.063 3.043 6.629 1.00 97.06 402 TYR A C 1
ATOM 3252 O O . TYR A 1 402 ? -22.967 2.638 7.009 1.00 97.06 402 TYR A O 1
ATOM 3260 N N . THR A 1 403 ? -24.954 2.224 6.052 1.00 96.62 403 THR A N 1
ATOM 3261 C CA . THR A 1 403 ? -24.703 0.790 5.819 1.00 96.62 403 THR A CA 1
ATOM 3262 C C . THR A 1 403 ? -25.027 0.324 4.395 1.00 96.62 403 THR A C 1
ATOM 3264 O O . THR A 1 403 ? -26.103 0.582 3.849 1.00 96.62 403 THR A O 1
ATOM 3267 N N . ASN A 1 404 ? -24.111 -0.446 3.811 1.00 92.25 404 ASN A N 1
ATOM 3268 C CA . ASN A 1 404 ? -24.260 -1.182 2.558 1.00 92.25 404 ASN A CA 1
ATOM 3269 C C . ASN A 1 404 ? -24.951 -2.535 2.794 1.00 92.25 404 ASN A C 1
ATOM 3271 O O . ASN A 1 404 ? -24.969 -3.057 3.909 1.00 92.25 404 ASN A O 1
ATOM 3275 N N . ASP A 1 405 ? -25.497 -3.116 1.728 1.00 87.50 405 ASP A N 1
ATOM 3276 C CA . ASP A 1 405 ? -26.164 -4.413 1.785 1.00 87.50 405 ASP A CA 1
ATOM 3277 C C . ASP A 1 405 ? -25.232 -5.545 1.333 1.00 87.50 405 ASP A C 1
ATOM 3279 O O . ASP A 1 405 ? -24.970 -5.698 0.142 1.00 87.50 405 ASP A O 1
ATOM 3283 N N . PHE A 1 406 ? -24.706 -6.307 2.293 1.00 86.31 406 PHE A N 1
ATOM 3284 C CA . PHE A 1 406 ? -23.850 -7.479 2.056 1.00 86.31 406 PHE A CA 1
ATOM 3285 C C . PHE A 1 406 ? -24.352 -8.733 2.791 1.00 86.31 406 PHE A C 1
ATOM 3287 O O . PHE A 1 406 ? -23.616 -9.704 2.923 1.00 86.31 406 PHE A O 1
ATOM 3294 N N . ASN A 1 407 ? -25.598 -8.725 3.282 1.00 82.50 407 ASN A N 1
ATOM 3295 C CA . ASN A 1 407 ? -26.220 -9.810 4.057 1.00 82.50 407 ASN A CA 1
ATOM 3296 C C . ASN A 1 407 ? -25.532 -10.204 5.387 1.00 82.50 407 ASN A C 1
ATOM 3298 O O . ASN A 1 407 ? -26.021 -11.115 6.050 1.00 82.50 407 ASN A O 1
ATOM 3302 N N . THR A 1 408 ? -24.458 -9.530 5.822 1.00 93.88 408 THR A N 1
ATOM 3303 C CA . THR A 1 408 ? -23.834 -9.785 7.139 1.00 93.88 408 THR A CA 1
ATOM 3304 C C . THR A 1 408 ? -24.626 -9.164 8.293 1.00 93.88 408 THR A C 1
ATOM 3306 O O . THR A 1 408 ? -24.827 -9.798 9.326 1.00 93.88 408 THR A O 1
ATOM 3309 N N . LEU A 1 409 ? -25.083 -7.915 8.136 1.00 93.31 409 LEU A N 1
ATOM 3310 C CA . LEU A 1 409 ? -25.951 -7.249 9.111 1.00 93.31 409 LEU A CA 1
ATOM 3311 C C . LEU A 1 409 ? -27.421 -7.510 8.776 1.00 93.31 409 LEU A C 1
ATOM 3313 O O . LEU A 1 409 ? -27.857 -7.256 7.649 1.00 93.31 409 LEU A O 1
ATOM 3317 N N . SER A 1 410 ? -28.206 -7.929 9.773 1.00 93.88 410 SER A N 1
ATOM 3318 C CA . SER A 1 410 ? -29.663 -8.010 9.637 1.00 93.88 410 SER A CA 1
ATOM 3319 C C . SER A 1 410 ? -30.264 -6.628 9.367 1.00 93.88 410 SER A C 1
ATOM 3321 O O . SER A 1 410 ? -29.673 -5.581 9.654 1.00 93.88 410 SER A O 1
ATOM 3323 N N . ARG A 1 411 ? -31.495 -6.598 8.854 1.00 93.19 411 ARG A N 1
ATOM 3324 C CA . ARG A 1 411 ? -32.207 -5.335 8.651 1.00 93.19 411 ARG A CA 1
ATOM 3325 C C . ARG A 1 411 ? -32.421 -4.575 9.966 1.00 93.19 411 ARG A C 1
ATOM 3327 O O . ARG A 1 411 ? -32.289 -3.351 9.955 1.00 93.19 411 ARG A O 1
ATOM 3334 N N . GLU A 1 412 ? -32.730 -5.251 11.079 1.00 95.44 412 GLU A N 1
ATOM 3335 C CA . GLU A 1 412 ? -32.843 -4.580 12.386 1.00 95.44 412 GLU A CA 1
ATOM 3336 C C . GLU A 1 412 ? -31.499 -4.018 12.848 1.00 95.44 412 GLU A C 1
ATOM 3338 O O . GLU A 1 412 ? -31.444 -2.888 13.323 1.00 95.44 412 GLU A O 1
ATOM 3343 N N . GLN A 1 413 ? -30.412 -4.766 12.659 1.00 97.44 413 GLN A N 1
ATOM 3344 C CA . GLN A 1 413 ? -29.064 -4.319 13.010 1.00 97.44 413 GLN A CA 1
ATOM 3345 C C . GLN A 1 413 ? -28.647 -3.078 12.213 1.00 97.44 413 GLN A C 1
ATOM 3347 O O . GLN A 1 413 ? -28.118 -2.121 12.779 1.00 97.44 413 GLN A O 1
ATOM 3352 N N . ARG A 1 414 ? -28.947 -3.044 10.910 1.00 96.88 414 ARG A N 1
ATOM 3353 C CA . ARG A 1 414 ? -28.720 -1.857 10.074 1.00 96.88 414 ARG A CA 1
ATOM 3354 C C . ARG A 1 414 ? -29.549 -0.674 10.557 1.00 96.88 414 ARG A C 1
ATOM 3356 O O . ARG A 1 414 ? -29.004 0.409 10.717 1.00 96.88 414 ARG A O 1
ATOM 3363 N N . LEU A 1 415 ? -30.839 -0.871 10.845 1.00 97.19 415 LEU A N 1
ATOM 3364 C CA . LEU A 1 415 ? -31.698 0.190 11.389 1.00 97.19 415 LEU A CA 1
ATOM 3365 C C . LEU A 1 415 ? -31.171 0.724 12.725 1.00 97.19 415 LEU A C 1
ATOM 3367 O O . LEU A 1 415 ? -31.155 1.937 12.921 1.00 97.19 415 LEU A O 1
ATOM 3371 N N . PHE A 1 416 ? -30.689 -0.158 13.603 1.00 97.88 416 PHE A N 1
ATOM 3372 C CA . PHE A 1 416 ? -30.057 0.232 14.857 1.00 97.88 416 PHE A CA 1
ATOM 3373 C C . PHE A 1 416 ? -28.817 1.095 14.610 1.00 97.88 416 PHE A C 1
ATOM 3375 O O . PHE A 1 416 ? -28.684 2.149 15.230 1.00 97.88 416 PHE A O 1
ATOM 3382 N N . TYR A 1 417 ? -27.940 0.701 13.683 1.00 98.31 417 TYR A N 1
ATOM 3383 C CA . TYR A 1 417 ? -26.752 1.486 13.355 1.00 98.31 417 TYR A CA 1
ATOM 3384 C C . TYR A 1 417 ? -27.109 2.846 12.739 1.00 98.31 417 TYR A C 1
ATOM 3386 O O . TYR A 1 417 ? -26.564 3.857 13.163 1.00 98.31 417 TYR A O 1
ATOM 3394 N N . GLU A 1 418 ? -28.066 2.911 11.807 1.00 97.75 418 GLU A N 1
ATOM 3395 C CA . GLU A 1 418 ? -28.546 4.186 11.243 1.00 97.75 418 GLU A CA 1
ATOM 3396 C C . GLU A 1 418 ? -29.145 5.108 12.310 1.00 97.75 418 GLU A C 1
ATOM 3398 O O . GLU A 1 418 ? -29.123 6.332 12.183 1.00 97.75 418 GLU A O 1
ATOM 3403 N N . GLU A 1 419 ? -29.755 4.547 13.351 1.00 97.94 419 GLU A N 1
ATOM 3404 C CA . GLU A 1 419 ? -30.325 5.335 14.433 1.00 97.94 419 GLU A CA 1
ATOM 3405 C C . GLU A 1 419 ? -29.246 5.834 15.394 1.00 97.94 419 GLU A C 1
ATOM 3407 O O . GLU A 1 419 ? -29.223 7.029 15.708 1.00 97.94 419 GLU A O 1
ATOM 3412 N N . ASN A 1 420 ? -28.328 4.949 15.785 1.00 98.38 420 ASN A N 1
ATOM 3413 C CA . ASN A 1 420 ? -27.457 5.125 16.943 1.00 98.38 420 ASN A CA 1
ATOM 3414 C C . ASN A 1 420 ? -25.997 5.446 16.587 1.00 98.38 420 ASN A C 1
ATOM 3416 O O . ASN A 1 420 ? -25.329 6.117 17.371 1.00 98.38 420 ASN A O 1
ATOM 3420 N N . GLY A 1 421 ? -25.507 5.045 15.414 1.00 98.31 421 GLY A N 1
ATOM 3421 C CA . GLY A 1 421 ? -24.130 5.267 14.944 1.00 98.31 421 GLY A CA 1
ATOM 3422 C C . GLY A 1 421 ? -23.106 4.262 15.458 1.00 98.31 421 GLY A C 1
ATOM 3423 O O . GLY A 1 421 ? -21.910 4.437 15.226 1.00 98.31 421 GLY A O 1
ATOM 3424 N N . PHE A 1 422 ? -23.562 3.233 16.170 1.00 98.81 422 PHE A N 1
ATOM 3425 C CA . PHE A 1 422 ? -22.752 2.104 16.606 1.00 98.81 422 PHE A CA 1
ATOM 3426 C C . PHE A 1 422 ? -23.571 0.814 16.610 1.00 98.81 422 PHE A C 1
ATOM 3428 O O . PHE A 1 422 ? -24.801 0.851 16.586 1.00 98.81 422 PHE A O 1
ATOM 3435 N N . ILE A 1 423 ? -22.885 -0.324 16.671 1.00 98.75 423 ILE A N 1
ATOM 3436 C CA . ILE A 1 423 ? -23.478 -1.639 16.920 1.00 98.75 423 ILE A CA 1
ATOM 3437 C C . ILE A 1 423 ? -22.462 -2.561 17.597 1.00 98.75 423 ILE A C 1
ATOM 3439 O O . ILE A 1 423 ? -21.293 -2.557 17.225 1.00 98.75 423 ILE A O 1
ATOM 3443 N N . ILE A 1 424 ? -22.905 -3.350 18.578 1.00 98.81 424 ILE A N 1
ATOM 3444 C CA . ILE A 1 424 ? -22.085 -4.380 19.231 1.00 98.81 424 ILE A CA 1
ATOM 3445 C C . ILE A 1 424 ? -22.423 -5.737 18.617 1.00 98.81 424 ILE A C 1
ATOM 3447 O O . ILE A 1 424 ? -23.593 -6.116 18.556 1.00 98.81 424 ILE A O 1
ATOM 3451 N N . ILE A 1 425 ? -21.395 -6.462 18.187 1.00 98.62 425 ILE A N 1
ATOM 3452 C CA . ILE A 1 425 ? -21.479 -7.842 17.716 1.00 98.62 425 ILE A CA 1
ATOM 3453 C C . ILE A 1 425 ? -20.835 -8.744 18.776 1.00 98.62 425 ILE A C 1
ATOM 3455 O O . ILE A 1 425 ? -19.620 -8.655 18.987 1.00 98.62 425 ILE A O 1
ATOM 3459 N N . PRO A 1 426 ? -21.623 -9.587 19.467 1.00 98.19 426 PRO A N 1
ATOM 3460 C CA . PRO A 1 426 ? -21.097 -10.436 20.525 1.00 98.19 426 PRO A CA 1
ATOM 3461 C C . PRO A 1 426 ? -20.151 -11.518 20.000 1.00 98.19 426 PRO A C 1
ATOM 3463 O O . PRO A 1 426 ? -20.433 -12.127 18.965 1.00 98.19 426 PRO A O 1
ATOM 3466 N N . LYS A 1 427 ? -19.083 -11.810 20.752 1.00 97.12 427 LYS A N 1
ATOM 3467 C CA . LYS A 1 427 ? -18.153 -12.935 20.532 1.00 97.12 427 LYS A CA 1
ATOM 3468 C C . LYS A 1 427 ? -17.630 -13.041 19.092 1.00 97.12 427 LYS A C 1
ATOM 3470 O O . LYS A 1 427 ? -17.464 -14.142 18.567 1.00 97.12 427 LYS A O 1
ATOM 3475 N N . LEU A 1 428 ? -17.390 -11.900 18.447 1.00 98.00 428 LEU A N 1
ATOM 3476 C CA . LEU A 1 428 ? -16.940 -11.842 17.059 1.00 98.00 428 LEU A CA 1
ATOM 3477 C C . LEU A 1 428 ? -15.490 -12.318 16.901 1.00 98.00 428 LEU A C 1
ATOM 3479 O O . LEU A 1 428 ? -15.148 -12.949 15.900 1.00 98.00 428 LEU A O 1
ATOM 3483 N N . VAL A 1 429 ? -14.643 -12.040 17.895 1.00 98.25 429 VAL A N 1
ATOM 3484 C CA . VAL A 1 429 ? -13.238 -12.461 17.918 1.00 98.25 429 VAL A CA 1
ATOM 3485 C C . VAL A 1 429 ? -13.052 -13.593 18.925 1.00 98.25 429 VAL A C 1
ATOM 3487 O O . VAL A 1 429 ? -13.403 -13.469 20.096 1.00 98.25 429 VAL A O 1
ATOM 3490 N N . SER A 1 430 ? -12.471 -14.706 18.473 1.00 97.69 430 SER A N 1
ATOM 3491 C CA . SER A 1 430 ? -12.204 -15.878 19.317 1.00 97.69 430 SER A CA 1
ATOM 3492 C C . SER A 1 430 ? -11.229 -15.560 20.452 1.00 97.69 430 SER A C 1
ATOM 3494 O O . SER A 1 430 ? -10.248 -14.846 20.222 1.00 97.69 430 SER A O 1
ATOM 3496 N N . LEU A 1 431 ? -11.416 -16.195 21.611 1.00 97.62 431 LEU A N 1
ATOM 3497 C CA . LEU A 1 431 ? -10.515 -16.063 22.761 1.00 97.62 431 LEU A CA 1
ATOM 3498 C C . LEU A 1 431 ? -9.055 -16.403 22.414 1.00 97.62 431 LEU A C 1
ATOM 3500 O O . LEU A 1 431 ? -8.161 -15.679 22.834 1.00 97.62 431 LEU A O 1
ATOM 3504 N N . ASP A 1 432 ? -8.815 -17.406 21.563 1.00 97.00 432 ASP A N 1
ATOM 3505 C CA . ASP A 1 432 ? -7.463 -17.781 21.117 1.00 97.00 432 ASP A CA 1
ATOM 3506 C C . ASP A 1 432 ? -6.736 -16.628 20.408 1.00 97.00 432 ASP A C 1
ATOM 3508 O O . ASP A 1 432 ? -5.548 -16.395 20.624 1.00 97.00 432 ASP A O 1
ATOM 3512 N N . CYS A 1 433 ? -7.449 -15.858 19.577 1.00 97.06 433 CYS A N 1
ATOM 3513 C CA . CYS A 1 433 ? -6.881 -14.659 18.960 1.00 97.06 433 CYS A CA 1
ATOM 3514 C C . CYS A 1 433 ? -6.557 -13.594 20.013 1.00 97.06 433 CYS A C 1
ATOM 3516 O O . CYS A 1 433 ? -5.479 -13.006 19.963 1.00 97.06 433 CYS A O 1
ATOM 3518 N N . LEU A 1 434 ? -7.450 -13.377 20.985 1.00 98.19 434 LEU A N 1
ATOM 3519 C CA . LEU A 1 434 ? -7.226 -12.397 22.051 1.00 98.19 434 LEU A CA 1
ATOM 3520 C C . LEU A 1 434 ? -5.993 -12.747 22.888 1.00 98.19 434 LEU A C 1
ATOM 3522 O O . LEU A 1 434 ? -5.201 -11.854 23.179 1.00 98.19 434 LEU A O 1
ATOM 3526 N N . GLU A 1 435 ? -5.796 -14.021 23.233 1.00 97.56 435 GLU A N 1
ATOM 3527 C CA . GLU A 1 435 ? -4.620 -14.471 23.985 1.00 97.56 435 GLU A CA 1
ATOM 3528 C C . GLU A 1 435 ? -3.321 -14.276 23.196 1.00 97.56 435 GLU A C 1
ATOM 3530 O O . GLU A 1 435 ? -2.344 -13.768 23.750 1.00 97.56 435 GLU A O 1
ATOM 3535 N N . ARG A 1 436 ? -3.314 -14.552 21.882 1.00 98.12 436 ARG A N 1
ATOM 3536 C CA . ARG A 1 436 ? -2.157 -14.230 21.024 1.00 98.12 436 ARG A CA 1
ATOM 3537 C C . ARG A 1 436 ? -1.836 -12.737 21.024 1.00 98.12 436 ARG A C 1
ATOM 3539 O O . ARG A 1 436 ? -0.676 -12.362 21.183 1.00 98.12 436 ARG A O 1
ATOM 3546 N N . TYR A 1 437 ? -2.846 -11.875 20.900 1.00 98.19 437 TYR A N 1
ATOM 3547 C CA . TYR A 1 437 ? -2.642 -10.423 20.897 1.00 98.19 437 TYR A CA 1
ATOM 3548 C C . TYR A 1 437 ? -2.171 -9.896 22.258 1.00 98.19 437 TYR A C 1
ATOM 3550 O O . TYR A 1 437 ? -1.306 -9.020 22.304 1.00 98.19 437 TYR A O 1
ATOM 3558 N N . LYS A 1 438 ? -2.680 -10.446 23.371 1.00 97.06 438 LYS A N 1
ATOM 3559 C CA . LYS A 1 438 ? -2.182 -10.137 24.725 1.00 97.06 438 LYS A CA 1
ATOM 3560 C C . LYS A 1 438 ? -0.722 -10.539 24.877 1.00 97.06 438 LYS A C 1
ATOM 3562 O O . LYS A 1 438 ? 0.076 -9.735 25.350 1.00 97.06 438 LYS A O 1
ATOM 3567 N N . GLN A 1 439 ? -0.367 -11.750 24.452 1.00 96.94 439 GLN A N 1
ATOM 3568 C CA . GLN A 1 439 ? 1.005 -12.235 24.550 1.00 96.94 439 GLN A CA 1
ATOM 3569 C C . GLN A 1 439 ? 1.955 -11.398 23.686 1.00 96.94 439 GLN A C 1
ATOM 3571 O O . GLN A 1 439 ? 3.002 -10.978 24.172 1.00 96.94 439 GLN A O 1
ATOM 3576 N N . ARG A 1 440 ? 1.563 -11.053 22.453 1.00 96.75 440 ARG A N 1
ATOM 3577 C CA . ARG A 1 440 ? 2.358 -10.165 21.591 1.00 96.75 440 ARG A CA 1
ATOM 3578 C C . ARG A 1 440 ? 2.545 -8.780 22.200 1.00 96.75 440 ARG A C 1
ATOM 3580 O O . ARG A 1 440 ? 3.652 -8.250 22.172 1.00 96.75 440 ARG A O 1
ATOM 3587 N N . PHE A 1 441 ? 1.489 -8.200 22.773 1.00 95.69 441 PHE A N 1
ATOM 3588 C CA . PHE A 1 441 ? 1.582 -6.927 23.489 1.00 95.69 441 PHE A CA 1
ATOM 3589 C C . PHE A 1 441 ? 2.580 -7.008 24.647 1.00 95.69 441 PHE A C 1
ATOM 3591 O O . PHE A 1 441 ? 3.443 -6.140 24.766 1.00 95.69 441 PHE A O 1
ATOM 3598 N N . LYS A 1 442 ? 2.515 -8.076 25.447 1.00 93.38 442 LYS A N 1
ATOM 3599 C CA . LYS A 1 442 ? 3.465 -8.330 26.531 1.00 93.38 442 LYS A CA 1
ATOM 3600 C C . LYS A 1 442 ? 4.904 -8.423 26.021 1.00 93.38 442 LYS A C 1
ATOM 3602 O O . LYS A 1 442 ? 5.786 -7.774 26.578 1.00 93.38 442 LYS A O 1
ATOM 3607 N N . ASP A 1 443 ? 5.136 -9.161 24.938 1.00 92.88 443 ASP A N 1
ATOM 3608 C CA . ASP A 1 443 ? 6.465 -9.304 24.335 1.00 92.88 443 ASP A CA 1
ATOM 3609 C C . ASP A 1 443 ? 7.016 -7.961 23.820 1.00 92.88 443 ASP A C 1
ATOM 3611 O O . ASP A 1 443 ? 8.207 -7.682 23.974 1.00 92.88 443 ASP A O 1
ATOM 3615 N N . ILE A 1 444 ? 6.156 -7.091 23.275 1.00 89.81 444 ILE A N 1
ATOM 3616 C CA . ILE A 1 444 ? 6.512 -5.708 22.914 1.00 89.81 444 ILE A CA 1
ATOM 3617 C C . ILE A 1 444 ? 6.861 -4.897 24.172 1.00 89.81 444 ILE A C 1
ATOM 3619 O O . ILE A 1 444 ? 7.883 -4.209 24.201 1.00 89.81 444 ILE A O 1
ATOM 3623 N N . CYS A 1 445 ? 6.051 -4.981 25.233 1.00 87.44 445 CYS A N 1
ATOM 3624 C CA . CYS A 1 445 ? 6.303 -4.266 26.488 1.00 87.44 445 CYS A CA 1
ATOM 3625 C C . CYS A 1 445 ? 7.625 -4.674 27.155 1.00 87.44 445 CYS A C 1
ATOM 3627 O O . CYS A 1 445 ? 8.320 -3.820 27.712 1.00 87.44 445 CYS A O 1
ATOM 3629 N N . GLU A 1 446 ? 7.974 -5.957 27.077 1.00 86.50 446 GLU A N 1
ATOM 3630 C CA . GLU A 1 446 ? 9.212 -6.537 27.610 1.00 86.50 446 GLU A CA 1
ATOM 3631 C C . GLU A 1 446 ? 10.424 -6.327 26.680 1.00 86.50 446 GLU A C 1
ATOM 3633 O O . GLU A 1 446 ? 11.542 -6.689 27.038 1.00 86.50 446 GLU A O 1
ATOM 3638 N N . GLY A 1 447 ? 10.231 -5.732 25.495 1.00 85.06 447 GLY A N 1
ATOM 3639 C CA . GLY A 1 447 ? 11.299 -5.480 24.522 1.00 85.06 447 GLY A CA 1
ATOM 3640 C C . GLY A 1 447 ? 11.791 -6.725 23.776 1.00 85.06 447 GLY A C 1
ATOM 3641 O O . GLY A 1 447 ? 12.828 -6.666 23.120 1.00 85.06 447 GLY A O 1
ATOM 3642 N N . LYS A 1 448 ? 11.059 -7.843 23.847 1.00 87.62 448 LYS A N 1
ATOM 3643 C CA . LYS A 1 448 ? 11.357 -9.082 23.105 1.00 87.62 448 LYS A CA 1
ATOM 3644 C C . LYS A 1 448 ? 11.039 -8.960 21.616 1.00 87.62 448 LYS A C 1
ATOM 3646 O O . LYS A 1 448 ? 11.608 -9.685 20.806 1.00 87.62 448 LYS A O 1
ATOM 3651 N N . VAL A 1 449 ? 10.119 -8.063 21.266 1.00 84.88 449 VAL A N 1
ATOM 3652 C CA . VAL A 1 449 ? 9.703 -7.780 19.890 1.00 84.88 449 VAL A CA 1
ATOM 3653 C C . VAL A 1 449 ? 9.889 -6.292 19.624 1.00 84.88 449 VAL A C 1
ATOM 3655 O O . VAL A 1 449 ? 9.341 -5.452 20.338 1.00 84.88 449 VAL A O 1
ATOM 3658 N N . HIS A 1 450 ? 10.652 -5.970 18.582 1.00 83.06 450 HIS A N 1
ATOM 3659 C CA . HIS A 1 450 ? 10.813 -4.607 18.093 1.00 83.06 450 HIS A CA 1
ATOM 3660 C C . HIS A 1 450 ? 10.001 -4.428 16.810 1.00 83.06 450 HIS A C 1
ATOM 3662 O O . HIS A 1 450 ? 10.254 -5.102 15.815 1.00 83.06 450 HIS A O 1
ATOM 3668 N N . VAL A 1 451 ? 9.046 -3.499 16.831 1.00 76.56 451 VAL A N 1
ATOM 3669 C CA . VAL A 1 451 ? 8.175 -3.200 15.690 1.00 76.56 451 VAL A CA 1
ATOM 3670 C C . VAL A 1 451 ? 8.573 -1.839 15.111 1.00 76.56 451 VAL A C 1
ATOM 3672 O O . VAL A 1 451 ? 8.428 -0.826 15.806 1.00 76.56 451 VAL A O 1
ATOM 3675 N N . PRO A 1 452 ? 9.075 -1.772 13.865 1.00 72.69 452 PRO A N 1
ATOM 3676 C CA . PRO A 1 452 ? 9.402 -0.505 13.216 1.00 72.69 452 PRO A CA 1
ATOM 3677 C C . PRO A 1 452 ? 8.193 0.439 13.152 1.00 72.69 452 PRO A C 1
ATOM 3679 O O . PRO A 1 452 ? 7.075 0.017 12.872 1.00 72.69 452 PRO A O 1
ATOM 3682 N N . GLY A 1 453 ? 8.409 1.728 13.425 1.00 72.56 453 GLY A N 1
ATOM 3683 C CA . GLY A 1 453 ? 7.371 2.765 13.326 1.00 72.56 453 GLY A CA 1
ATOM 3684 C C . GLY A 1 453 ? 6.317 2.780 14.445 1.00 72.56 453 GLY A C 1
ATOM 3685 O O . GLY A 1 453 ? 5.562 3.752 14.535 1.00 72.56 453 GLY A O 1
ATOM 3686 N N . LEU A 1 454 ? 6.297 1.774 15.328 1.00 81.38 454 LEU A N 1
ATOM 3687 C CA . LEU A 1 454 ? 5.322 1.654 16.413 1.00 81.38 454 LEU A CA 1
ATOM 3688 C C . LEU A 1 454 ? 5.349 2.879 17.340 1.00 81.38 454 LEU A C 1
ATOM 3690 O O . LEU A 1 454 ? 6.391 3.276 17.871 1.00 81.38 454 LEU A O 1
ATOM 3694 N N . THR A 1 455 ? 4.183 3.470 17.590 1.00 84.00 455 THR A N 1
ATOM 3695 C CA . THR A 1 455 ? 4.029 4.513 18.609 1.00 84.00 455 THR A CA 1
ATOM 3696 C C . THR A 1 455 ? 3.790 3.869 19.963 1.00 84.00 455 THR A C 1
ATOM 3698 O O . THR A 1 455 ? 2.754 3.242 20.158 1.00 84.00 455 THR A O 1
ATOM 3701 N N . VAL A 1 456 ? 4.685 4.082 20.927 1.00 84.56 456 VAL A N 1
ATOM 3702 C CA . VAL A 1 456 ? 4.487 3.642 22.316 1.00 84.56 456 VAL A CA 1
ATOM 3703 C C . VAL A 1 456 ? 4.159 4.847 23.189 1.00 84.56 456 VAL A C 1
ATOM 3705 O O . VAL A 1 456 ? 4.987 5.742 23.357 1.00 84.56 456 VAL A O 1
ATOM 3708 N N . MET A 1 457 ? 2.958 4.867 23.760 1.00 81.31 457 MET A N 1
ATOM 3709 C CA . MET A 1 457 ? 2.564 5.849 24.765 1.00 81.31 457 MET A CA 1
ATOM 3710 C C . MET A 1 457 ? 2.832 5.270 26.156 1.00 81.31 457 MET A C 1
ATOM 3712 O O . MET A 1 457 ? 2.448 4.137 26.464 1.00 81.31 457 MET A O 1
ATOM 3716 N N . LYS A 1 458 ? 3.539 6.044 26.982 1.00 77.69 458 LYS A N 1
ATOM 3717 C CA . LYS A 1 458 ? 3.892 5.679 28.355 1.00 77.69 458 LYS A CA 1
ATOM 3718 C C . LYS A 1 458 ? 3.227 6.642 29.326 1.00 77.69 458 LYS A C 1
ATOM 3720 O O . LYS A 1 458 ? 3.226 7.847 29.082 1.00 77.69 458 LYS A O 1
ATOM 3725 N N . ASP A 1 459 ? 2.686 6.113 30.415 1.00 66.19 459 ASP A N 1
ATOM 3726 C CA . ASP A 1 459 ? 2.181 6.934 31.509 1.00 66.19 459 ASP A CA 1
ATOM 3727 C C . ASP A 1 459 ? 3.360 7.434 32.360 1.00 66.19 459 ASP A C 1
ATOM 3729 O O . ASP A 1 459 ? 4.167 6.650 32.867 1.00 66.19 459 ASP A O 1
ATOM 3733 N N . VAL A 1 460 ? 3.474 8.756 32.492 1.00 53.91 460 VAL A N 1
ATOM 3734 C CA . VAL A 1 460 ? 4.567 9.443 33.201 1.00 53.91 460 VAL A CA 1
ATOM 3735 C C . VAL A 1 460 ? 4.579 9.174 34.709 1.00 53.91 460 VAL A C 1
ATOM 3737 O O . VAL A 1 460 ? 5.589 9.430 35.367 1.00 53.91 460 VAL A O 1
ATOM 3740 N N . THR A 1 461 ? 3.490 8.639 35.266 1.00 55.84 461 THR A N 1
ATOM 3741 C CA . THR A 1 461 ? 3.379 8.334 36.699 1.00 55.84 461 THR A CA 1
ATOM 3742 C C . THR A 1 461 ? 4.159 7.080 37.125 1.00 55.84 461 THR A C 1
ATOM 3744 O O . THR A 1 461 ? 4.565 6.982 38.285 1.00 55.84 461 THR A O 1
ATOM 3747 N N . PHE A 1 462 ? 4.484 6.163 36.204 1.00 56.84 462 PHE A N 1
ATOM 3748 C CA . PHE A 1 462 ? 5.180 4.898 36.496 1.00 56.84 462 PHE A CA 1
ATOM 3749 C C . PHE A 1 462 ? 6.646 4.900 36.011 1.00 56.84 462 PHE A C 1
ATOM 3751 O O . PHE A 1 462 ? 7.075 4.053 35.236 1.00 56.84 462 PHE A O 1
ATOM 3758 N N . ASN A 1 463 ? 7.454 5.857 36.477 1.00 52.88 463 ASN A N 1
ATOM 3759 C CA . ASN A 1 463 ? 8.818 6.098 35.965 1.00 52.88 463 ASN A CA 1
ATOM 3760 C C . ASN A 1 463 ? 9.918 5.104 36.422 1.00 52.88 463 ASN A C 1
ATOM 3762 O O . ASN A 1 463 ? 11.072 5.261 36.019 1.00 52.88 463 ASN A O 1
ATOM 3766 N N . LYS A 1 464 ? 9.616 4.104 37.267 1.00 49.66 464 LYS A N 1
ATOM 3767 C CA . LYS A 1 464 ? 10.647 3.223 37.865 1.00 49.66 464 LYS A CA 1
ATOM 3768 C C . LYS A 1 464 ? 10.904 1.895 37.133 1.00 49.66 464 LYS A C 1
ATOM 3770 O O . LYS A 1 464 ? 11.948 1.308 37.384 1.00 49.66 464 LYS A O 1
ATOM 3775 N N . ASP A 1 465 ? 10.056 1.479 36.185 1.00 52.16 465 ASP A N 1
ATOM 3776 C CA . ASP A 1 465 ? 10.246 0.251 35.386 1.00 52.16 465 ASP A CA 1
ATOM 3777 C C . ASP A 1 465 ? 10.187 0.551 33.881 1.00 52.16 465 ASP A C 1
ATOM 3779 O O . ASP A 1 465 ? 9.125 0.785 33.315 1.00 52.16 465 ASP A O 1
ATOM 3783 N N . LYS A 1 466 ? 11.328 0.558 33.182 1.00 54.22 466 LYS A N 1
ATOM 3784 C CA . LYS A 1 466 ? 11.383 1.018 31.777 1.00 54.22 466 LYS A CA 1
ATOM 3785 C C . LYS A 1 466 ? 10.678 0.089 30.764 1.00 54.22 466 LYS A C 1
ATOM 3787 O O . LYS A 1 466 ? 10.372 0.557 29.660 1.00 54.22 466 LYS A O 1
ATOM 3792 N N . HIS A 1 467 ? 10.396 -1.164 31.149 1.00 57.12 467 HIS A N 1
ATOM 3793 C CA . HIS A 1 467 ? 9.914 -2.258 30.287 1.00 57.12 467 HIS A CA 1
ATOM 3794 C C . HIS A 1 467 ? 8.863 -3.134 30.992 1.00 57.12 467 HIS A C 1
ATOM 3796 O O . HIS A 1 467 ? 9.116 -4.284 31.337 1.00 57.12 467 HIS A O 1
ATOM 3802 N N . SER A 1 468 ? 7.684 -2.573 31.268 1.00 67.31 468 SER A N 1
ATOM 3803 C CA . SER A 1 468 ? 6.573 -3.312 31.877 1.00 67.31 468 SER A CA 1
ATOM 3804 C C . SER A 1 468 ? 5.241 -2.880 31.276 1.00 67.31 468 SER A C 1
ATOM 3806 O O . SER A 1 468 ? 5.046 -1.703 30.960 1.00 67.31 468 SER A O 1
ATOM 3808 N N . GLU A 1 469 ? 4.291 -3.817 31.189 1.00 69.81 469 GLU A N 1
ATOM 3809 C CA . GLU A 1 469 ? 2.892 -3.522 30.850 1.00 69.81 469 GLU A CA 1
ATOM 3810 C C . GLU A 1 469 ? 2.287 -2.443 31.761 1.00 69.81 469 GLU A C 1
ATOM 3812 O O . GLU A 1 469 ? 1.336 -1.775 31.375 1.00 69.81 469 GLU A O 1
ATOM 3817 N N . ARG A 1 470 ? 2.845 -2.236 32.961 1.00 70.50 470 ARG A N 1
ATOM 3818 C CA . ARG A 1 470 ? 2.382 -1.205 33.899 1.00 70.50 470 ARG A CA 1
ATOM 3819 C C . ARG A 1 470 ? 2.697 0.225 33.459 1.00 70.50 470 ARG A C 1
ATOM 3821 O O . ARG A 1 470 ? 2.112 1.158 33.993 1.00 70.50 470 ARG A O 1
ATOM 3828 N N . VAL A 1 471 ? 3.616 0.401 32.510 1.00 72.94 471 VAL A N 1
ATOM 3829 C CA . VAL A 1 471 ? 4.072 1.725 32.056 1.00 72.94 471 VAL A CA 1
ATOM 3830 C C . VAL A 1 471 ? 3.480 2.099 30.702 1.00 72.94 471 VAL A C 1
ATOM 3832 O O . VAL A 1 471 ? 3.285 3.278 30.423 1.00 72.94 471 VAL A O 1
ATOM 3835 N N . ILE A 1 472 ? 3.172 1.117 29.852 1.00 83.88 472 ILE A N 1
ATOM 3836 C CA . ILE A 1 472 ? 2.680 1.350 28.490 1.00 83.88 472 ILE A CA 1
ATOM 3837 C C . ILE A 1 472 ? 1.152 1.371 28.499 1.00 83.88 472 ILE A C 1
ATOM 3839 O O . ILE A 1 472 ? 0.517 0.333 28.672 1.00 83.88 472 ILE A O 1
ATOM 3843 N N . ASN A 1 473 ? 0.553 2.545 28.288 1.00 85.81 473 ASN A N 1
ATOM 3844 C CA . ASN A 1 473 ? -0.903 2.722 28.334 1.00 85.81 473 ASN A CA 1
ATOM 3845 C C . ASN A 1 473 ? -1.581 2.554 26.961 1.00 85.81 473 ASN A C 1
ATOM 3847 O O . ASN A 1 473 ? -2.785 2.290 26.878 1.00 85.81 473 ASN A O 1
ATOM 3851 N N . LYS A 1 474 ? -0.828 2.707 25.869 1.00 90.00 474 LYS A N 1
ATOM 3852 C CA . LYS A 1 474 ? -1.316 2.529 24.499 1.00 90.00 474 LYS A CA 1
ATOM 3853 C C . LYS A 1 474 ? -0.149 2.263 23.557 1.00 90.00 474 LYS A C 1
ATOM 3855 O O . LYS A 1 474 ? 0.905 2.886 23.681 1.00 90.00 474 LYS A O 1
ATOM 3860 N N . ILE A 1 475 ? -0.367 1.399 22.574 1.00 92.38 475 ILE A N 1
ATOM 3861 C CA . ILE A 1 475 ? 0.451 1.355 21.361 1.00 92.38 475 ILE A CA 1
ATOM 3862 C C . ILE A 1 475 ? -0.404 1.725 20.150 1.00 92.38 475 ILE A C 1
ATOM 3864 O O . ILE A 1 475 ? -1.588 1.382 20.094 1.00 92.38 475 ILE A O 1
ATOM 3868 N N . GLN A 1 476 ? 0.180 2.447 19.199 1.00 91.62 476 GLN A N 1
ATOM 3869 C CA . GLN A 1 476 ? -0.433 2.764 17.907 1.00 91.62 476 GLN A CA 1
ATOM 3870 C C . GLN A 1 476 ? 0.507 2.371 16.770 1.00 91.62 476 GLN A C 1
ATOM 3872 O O . GLN A 1 476 ? 1.690 2.128 17.004 1.00 91.62 476 GLN A O 1
ATOM 3877 N N . ASP A 1 477 ? -0.019 2.346 15.548 1.00 87.38 477 ASP A N 1
ATOM 3878 C CA . ASP A 1 477 ? 0.741 2.012 14.338 1.00 87.38 477 ASP A CA 1
ATOM 3879 C C . ASP A 1 477 ? 1.352 0.596 14.388 1.00 87.38 477 ASP A C 1
ATOM 3881 O O . ASP A 1 477 ? 2.429 0.351 13.852 1.00 87.38 477 ASP A O 1
ATOM 3885 N N . TYR A 1 478 ? 0.647 -0.373 14.996 1.00 89.62 478 TYR A N 1
ATOM 3886 C CA . TYR A 1 478 ? 1.037 -1.793 14.964 1.00 89.62 478 TYR A CA 1
ATOM 3887 C C . TYR A 1 478 ? 0.864 -2.435 13.576 1.00 89.62 478 TYR A C 1
ATOM 3889 O O . TYR A 1 478 ? 0.980 -3.644 13.426 1.00 89.62 478 TYR A O 1
ATOM 3897 N N . ILE A 1 479 ? 0.606 -1.640 12.537 1.00 83.50 479 ILE A N 1
ATOM 3898 C CA . ILE A 1 479 ? 0.419 -2.072 11.149 1.00 83.50 479 ILE A CA 1
ATOM 3899 C C . ILE A 1 479 ? 1.613 -2.832 10.546 1.00 83.50 479 ILE A C 1
ATOM 3901 O O . ILE A 1 479 ? 1.455 -3.568 9.563 1.00 83.50 479 ILE A O 1
ATOM 3905 N N . PHE A 1 480 ? 2.790 -2.659 11.151 1.00 78.00 480 PHE A N 1
ATOM 3906 C CA . PHE A 1 480 ? 4.036 -3.348 10.819 1.00 78.00 480 PHE A CA 1
ATOM 3907 C C . PHE A 1 480 ? 4.334 -4.555 11.727 1.00 78.00 480 PHE A C 1
ATOM 3909 O O . PHE A 1 480 ? 5.348 -5.216 11.529 1.00 78.00 480 PHE A O 1
ATOM 3916 N N . ASP A 1 481 ? 3.480 -4.854 12.711 1.00 86.56 481 ASP A N 1
ATOM 3917 C CA . ASP A 1 481 ? 3.559 -6.080 13.510 1.00 86.56 481 ASP A CA 1
ATOM 3918 C C . ASP A 1 481 ? 2.637 -7.141 12.907 1.00 86.56 481 ASP A C 1
ATOM 3920 O O . ASP A 1 481 ? 1.420 -6.964 12.876 1.00 86.56 481 ASP A O 1
ATOM 3924 N N . ASP A 1 482 ? 3.203 -8.248 12.425 1.00 85.00 482 ASP A N 1
ATOM 3925 C CA . ASP A 1 482 ? 2.428 -9.270 11.717 1.00 85.00 482 ASP A CA 1
ATOM 3926 C C . ASP A 1 482 ? 1.324 -9.886 12.586 1.00 85.00 482 ASP A C 1
ATOM 3928 O O . ASP A 1 482 ? 0.222 -10.121 12.094 1.00 85.00 482 ASP A O 1
ATOM 3932 N N . GLU A 1 483 ? 1.583 -10.102 13.879 1.00 92.25 483 GLU A N 1
ATOM 3933 C CA . GLU A 1 483 ? 0.645 -10.768 14.785 1.00 92.25 483 GLU A CA 1
ATOM 3934 C C . GLU A 1 483 ? -0.527 -9.859 15.164 1.00 92.25 483 GLU A C 1
ATOM 3936 O O . GLU A 1 483 ? -1.681 -10.262 15.030 1.00 92.25 483 GLU A O 1
ATOM 3941 N N . LEU A 1 484 ? -0.269 -8.626 15.610 1.00 95.19 484 LEU A N 1
ATOM 3942 C CA . LEU A 1 484 ? -1.328 -7.666 15.928 1.00 95.19 484 LEU A CA 1
ATOM 3943 C C . LEU A 1 484 ? -2.078 -7.236 14.665 1.00 95.19 484 LEU A C 1
ATOM 3945 O O . LEU A 1 484 ? -3.296 -7.049 14.712 1.00 95.19 484 LEU A O 1
ATOM 3949 N N . PHE A 1 485 ? -1.400 -7.131 13.517 1.00 95.50 485 PHE A N 1
ATOM 3950 C CA . PHE A 1 485 ? -2.057 -6.789 12.258 1.00 95.50 485 PHE A CA 1
ATOM 3951 C C . PHE A 1 485 ? -2.967 -7.907 11.721 1.00 95.50 485 PHE A C 1
ATOM 3953 O O . PHE A 1 485 ? -3.848 -7.619 10.908 1.00 95.50 485 PHE A O 1
ATOM 3960 N N . GLU A 1 486 ? -2.861 -9.155 12.201 1.00 96.06 486 GLU A N 1
ATOM 3961 C CA . GLU A 1 486 ? -3.872 -10.184 11.904 1.00 96.06 486 GLU A CA 1
ATOM 3962 C C . GLU A 1 486 ? -5.279 -9.744 12.323 1.00 96.06 486 GLU A C 1
ATOM 3964 O O . GLU A 1 486 ? -6.227 -10.027 11.593 1.00 96.06 486 GLU A O 1
ATOM 3969 N N . TYR A 1 487 ? -5.432 -8.980 13.416 1.00 98.44 487 TYR A N 1
ATOM 3970 C CA . TYR A 1 487 ? -6.729 -8.411 13.813 1.00 98.44 487 TYR A CA 1
ATOM 3971 C C . TYR A 1 487 ? -7.384 -7.633 12.664 1.00 98.44 487 TYR A C 1
ATOM 3973 O O . TYR A 1 487 ? -8.585 -7.755 12.423 1.00 98.44 487 TYR A O 1
ATOM 3981 N N . CYS A 1 488 ? -6.571 -6.887 11.909 1.00 97.44 488 CYS A N 1
ATOM 3982 C CA . CYS A 1 488 ? -7.022 -6.054 10.798 1.00 97.44 488 CYS A CA 1
ATOM 3983 C C . CYS A 1 488 ? -7.433 -6.862 9.556 1.00 97.44 488 CYS A C 1
ATOM 3985 O O . CYS A 1 488 ? -8.071 -6.331 8.646 1.00 97.44 488 CYS A O 1
ATOM 3987 N N . LYS A 1 489 ? -7.032 -8.137 9.499 1.00 94.81 489 LYS A N 1
ATOM 3988 C CA . LYS A 1 489 ? -7.246 -9.058 8.376 1.00 94.81 489 LYS A CA 1
ATOM 3989 C C . LYS A 1 489 ? -8.236 -10.179 8.699 1.00 94.81 489 LYS A C 1
ATOM 3991 O O . LYS A 1 489 ? -8.570 -10.950 7.798 1.00 94.81 489 LYS A O 1
ATOM 3996 N N . LEU A 1 490 ? -8.710 -10.279 9.946 1.00 94.88 490 LEU A N 1
ATOM 3997 C CA . LEU A 1 490 ? -9.654 -11.314 10.366 1.00 94.88 490 LEU A CA 1
ATOM 3998 C C . LEU A 1 490 ? -10.898 -11.296 9.463 1.00 94.88 490 LEU A C 1
ATOM 4000 O O . LEU A 1 490 ? -11.578 -10.265 9.400 1.00 94.88 490 LEU A O 1
ATOM 4004 N N . PRO A 1 491 ? -11.240 -12.416 8.790 1.00 92.31 491 PRO A N 1
ATOM 4005 C CA . PRO A 1 491 ? -12.411 -12.476 7.922 1.00 92.31 491 PRO A CA 1
ATOM 4006 C C . PRO A 1 491 ? -13.689 -12.051 8.644 1.00 92.31 491 PRO A C 1
ATOM 4008 O O . PRO A 1 491 ? -14.433 -11.234 8.114 1.00 92.31 491 PRO A O 1
ATOM 4011 N N . GLN A 1 492 ? -13.868 -12.496 9.891 1.00 94.75 492 GLN A N 1
ATOM 4012 C CA . GLN A 1 492 ? -15.037 -12.172 10.707 1.00 94.75 492 GLN A CA 1
ATOM 4013 C C . GLN A 1 492 ? -15.169 -10.664 10.948 1.00 94.75 492 GLN A C 1
ATOM 4015 O O . GLN A 1 492 ? -16.272 -10.140 10.892 1.00 94.75 492 GLN A O 1
ATOM 4020 N N . ILE A 1 493 ? -14.064 -9.943 11.168 1.00 98.31 493 ILE A N 1
ATOM 4021 C CA . ILE A 1 493 ? -14.090 -8.479 11.303 1.00 98.31 493 ILE A CA 1
ATOM 4022 C C . ILE A 1 493 ? -14.403 -7.838 9.949 1.00 98.31 493 ILE A C 1
ATOM 4024 O O . ILE A 1 493 ? -15.310 -7.011 9.848 1.00 98.31 493 ILE A O 1
ATOM 4028 N N . LEU A 1 494 ? -13.683 -8.232 8.897 1.00 97.69 494 LEU A N 1
ATOM 4029 C CA . LEU A 1 494 ? -13.807 -7.623 7.573 1.00 97.69 494 LEU A CA 1
ATOM 4030 C C . LEU A 1 494 ? -15.191 -7.832 6.928 1.00 97.69 494 LEU A C 1
ATOM 4032 O O . LEU A 1 494 ? -15.636 -6.974 6.161 1.00 97.69 494 LEU A O 1
ATOM 4036 N N . ASP A 1 495 ? -15.891 -8.917 7.260 1.00 95.75 495 ASP A N 1
ATOM 4037 C CA . ASP A 1 495 ? -17.260 -9.197 6.804 1.00 95.75 495 ASP A CA 1
ATOM 4038 C C . ASP A 1 495 ? -18.288 -8.217 7.394 1.00 95.75 495 ASP A C 1
ATOM 4040 O O . ASP A 1 495 ? -19.285 -7.891 6.742 1.00 95.75 495 ASP A O 1
ATOM 4044 N N . TYR A 1 496 ? -18.035 -7.679 8.591 1.00 98.56 496 TYR A N 1
ATOM 4045 C CA . TYR A 1 496 ? -18.809 -6.560 9.134 1.00 98.56 496 TYR A CA 1
ATOM 4046 C C . TYR A 1 496 ? -18.302 -5.217 8.603 1.00 98.56 496 TYR A C 1
ATOM 4048 O O . TYR A 1 496 ? -19.115 -4.380 8.219 1.00 98.56 496 TYR A O 1
ATOM 4056 N N . VAL A 1 497 ? -16.983 -5.007 8.495 1.00 98.69 497 VAL A N 1
ATOM 4057 C CA . VAL A 1 497 ? -16.405 -3.746 7.979 1.00 98.69 497 VAL A CA 1
ATOM 4058 C C . VAL A 1 497 ? -16.913 -3.418 6.573 1.00 98.69 497 VAL A C 1
ATOM 4060 O O . VAL A 1 497 ? -17.231 -2.260 6.288 1.00 98.69 497 VAL A O 1
ATOM 4063 N N . MET A 1 498 ? -17.063 -4.418 5.697 1.00 96.62 498 MET A N 1
ATOM 4064 C CA . MET A 1 498 ? -17.581 -4.195 4.342 1.00 96.62 498 MET A CA 1
ATOM 4065 C C . MET A 1 498 ? -19.013 -3.635 4.331 1.00 96.62 498 MET A C 1
ATOM 4067 O O . MET A 1 498 ? -19.379 -2.888 3.418 1.00 96.62 498 MET A O 1
ATOM 4071 N N . CYS A 1 499 ? -19.809 -3.907 5.373 1.00 97.69 499 CYS A N 1
ATOM 4072 C CA . CYS A 1 499 ? -21.135 -3.314 5.529 1.00 97.69 499 CYS A CA 1
ATOM 4073 C C . CYS A 1 499 ? -21.081 -1.793 5.709 1.00 97.69 499 CYS A C 1
ATOM 4075 O O . CYS A 1 499 ? -22.094 -1.145 5.494 1.00 97.69 499 CYS A O 1
ATOM 4077 N N . PHE A 1 500 ? -19.928 -1.203 6.019 1.00 98.06 500 PHE A N 1
ATOM 4078 C CA . PHE A 1 500 ? -19.755 0.246 6.150 1.00 98.06 500 PHE A CA 1
ATOM 4079 C C . PHE A 1 500 ? -18.908 0.797 4.989 1.00 98.06 500 PHE A C 1
ATOM 4081 O O . PHE A 1 500 ? -19.360 1.642 4.212 1.00 98.06 500 PHE A O 1
ATOM 4088 N N . CYS A 1 501 ? -17.722 0.226 4.769 1.00 96.56 501 CYS A N 1
ATOM 4089 C CA . CYS A 1 501 ? -16.751 0.713 3.783 1.00 96.56 501 CYS A CA 1
ATOM 4090 C C . CYS A 1 501 ? -17.031 0.250 2.340 1.00 96.56 501 CYS A C 1
ATOM 4092 O O . CYS A 1 501 ? -16.698 0.951 1.391 1.00 96.56 501 CYS A O 1
ATOM 4094 N N . GLY A 1 502 ? -17.673 -0.902 2.141 1.00 93.69 502 GLY A N 1
ATOM 4095 C CA . GLY A 1 502 ? -17.754 -1.567 0.836 1.00 93.69 502 GLY A CA 1
ATOM 4096 C C . GLY A 1 502 ? -16.691 -2.658 0.662 1.00 93.69 502 GLY A C 1
ATOM 4097 O O . GLY A 1 502 ? -16.026 -3.049 1.616 1.00 93.69 502 GLY A O 1
ATOM 4098 N N . ALA A 1 503 ? -16.550 -3.185 -0.558 1.00 87.75 503 ALA A N 1
ATOM 4099 C CA . ALA A 1 503 ? -15.731 -4.375 -0.825 1.00 87.75 503 ALA A CA 1
ATOM 4100 C C . ALA A 1 503 ? -14.207 -4.130 -0.797 1.00 87.75 503 ALA A C 1
ATOM 4102 O O . ALA A 1 503 ? -13.444 -5.079 -0.613 1.00 87.75 503 ALA A O 1
ATOM 4103 N N . SER A 1 504 ? -13.772 -2.878 -0.966 1.00 88.88 504 SER A N 1
ATOM 4104 C CA . SER A 1 504 ? -12.360 -2.489 -0.969 1.00 88.88 504 SER A CA 1
ATOM 4105 C C . SER A 1 504 ? -12.032 -1.649 0.260 1.00 88.88 504 SER A C 1
ATOM 4107 O O . SER A 1 504 ? -12.602 -0.575 0.448 1.00 88.88 504 SER A O 1
ATOM 4109 N N . ILE A 1 505 ? -11.137 -2.156 1.106 1.00 95.81 505 ILE A N 1
ATOM 4110 C CA . ILE A 1 505 ? -10.968 -1.719 2.493 1.00 95.81 505 ILE A CA 1
ATOM 4111 C C . ILE A 1 505 ? -9.485 -1.492 2.791 1.00 95.81 505 ILE A C 1
ATOM 4113 O O . ILE A 1 505 ? -8.658 -2.388 2.584 1.00 95.81 505 ILE A O 1
ATOM 4117 N N . LYS A 1 506 ? -9.174 -0.326 3.361 1.00 95.19 506 LYS A N 1
ATOM 4118 C CA . LYS A 1 506 ? -7.893 -0.017 4.000 1.00 95.19 506 LYS A CA 1
ATOM 4119 C C . LYS A 1 506 ? -8.024 0.011 5.517 1.00 95.19 506 LYS A C 1
ATOM 4121 O O . LYS A 1 506 ? -8.964 0.607 6.036 1.00 95.19 506 LYS A O 1
ATOM 4126 N N . ALA A 1 507 ? -7.066 -0.590 6.215 1.00 97.12 507 ALA A N 1
ATOM 4127 C CA . ALA A 1 507 ? -6.807 -0.326 7.626 1.00 97.12 507 ALA A CA 1
ATOM 4128 C C . ALA A 1 507 ? -5.983 0.963 7.722 1.00 97.12 507 ALA A C 1
ATOM 4130 O O . ALA A 1 507 ? -4.889 1.026 7.163 1.00 97.12 507 ALA A O 1
ATOM 4131 N N . MET A 1 508 ? -6.534 1.990 8.369 1.00 96.19 508 MET A N 1
ATOM 4132 C CA . MET A 1 508 ? -5.974 3.347 8.380 1.00 96.19 508 MET A CA 1
ATOM 4133 C C . MET A 1 508 ? -5.293 3.695 9.699 1.00 96.19 508 MET A C 1
ATOM 4135 O O . MET A 1 508 ? -4.252 4.343 9.694 1.00 96.19 508 MET A O 1
ATOM 4139 N N . HIS A 1 509 ? -5.877 3.282 10.827 1.00 96.31 509 HIS A N 1
ATOM 4140 C CA . HIS A 1 509 ? -5.347 3.573 12.159 1.00 96.31 509 HIS A CA 1
ATOM 4141 C C . HIS A 1 509 ? -5.496 2.361 13.065 1.00 96.31 509 HIS A C 1
ATOM 4143 O O . HIS A 1 509 ? -6.583 1.801 13.169 1.00 96.31 509 HIS A O 1
ATOM 4149 N N . THR A 1 510 ? -4.423 1.965 13.740 1.00 96.62 510 THR A N 1
ATOM 4150 C CA . THR A 1 510 ? -4.375 0.751 14.567 1.00 96.62 510 THR A CA 1
ATOM 4151 C C . THR A 1 510 ? -3.978 1.105 15.991 1.00 96.62 510 THR A C 1
ATOM 4153 O O . THR A 1 510 ? -2.961 1.777 16.175 1.00 96.62 510 THR A O 1
ATOM 4156 N N . MET A 1 511 ? -4.735 0.654 16.996 1.00 97.31 511 MET A N 1
ATOM 4157 C CA . MET A 1 511 ? -4.424 0.917 18.408 1.00 97.31 511 MET A CA 1
ATOM 4158 C C . MET A 1 511 ? -4.697 -0.288 19.304 1.00 97.31 511 MET A C 1
ATOM 4160 O O . MET A 1 511 ? -5.749 -0.919 19.189 1.00 97.31 511 MET A O 1
ATOM 4164 N N . LEU A 1 512 ? -3.785 -0.567 20.233 1.00 97.75 512 LEU A N 1
ATOM 4165 C CA . LEU A 1 512 ? -4.033 -1.439 21.380 1.00 97.75 512 LEU A CA 1
ATOM 4166 C C . LEU A 1 512 ? -3.930 -0.585 22.643 1.00 97.75 512 LEU A C 1
ATOM 4168 O O . LEU A 1 512 ? -2.937 0.102 22.879 1.00 97.75 512 LEU A O 1
ATOM 4172 N N . ILE A 1 513 ? -5.010 -0.573 23.415 1.00 95.00 513 ILE A N 1
ATOM 4173 C CA . ILE A 1 513 ? -5.237 0.325 24.544 1.00 95.00 513 ILE A CA 1
ATOM 4174 C C . ILE A 1 513 ? -5.136 -0.498 25.824 1.00 95.00 513 ILE A C 1
ATOM 4176 O O . ILE A 1 513 ? -5.947 -1.396 26.023 1.00 95.00 513 ILE A O 1
ATOM 4180 N N . ASN A 1 514 ? -4.188 -0.161 26.695 1.00 93.50 514 ASN A N 1
ATOM 4181 C CA . ASN A 1 514 ? -3.931 -0.804 27.983 1.00 93.50 514 ASN A CA 1
ATOM 4182 C C . ASN A 1 514 ? -4.221 0.199 29.110 1.00 93.50 514 ASN A C 1
ATOM 4184 O O . ASN A 1 514 ? -3.331 0.865 29.635 1.00 93.50 514 ASN A O 1
ATOM 4188 N N . LYS A 1 515 ? -5.505 0.388 29.422 1.00 89.75 515 LYS A N 1
ATOM 4189 C CA . LYS A 1 515 ? -5.969 1.489 30.273 1.00 89.75 515 LYS A CA 1
ATOM 4190 C C . LYS A 1 515 ? -5.549 1.277 31.739 1.00 89.75 515 LYS A C 1
ATOM 4192 O O . LYS A 1 515 ? -6.006 0.295 32.327 1.00 89.75 515 LYS A O 1
ATOM 4197 N N . PRO A 1 516 ? -4.767 2.186 32.352 1.00 87.62 516 PRO A N 1
ATOM 4198 C CA . PRO A 1 516 ? -4.289 2.022 33.725 1.00 87.62 516 PRO A CA 1
ATOM 4199 C C . PRO A 1 516 ? -5.408 2.221 34.761 1.00 87.62 516 PRO A C 1
ATOM 4201 O O . PRO A 1 516 ? -6.410 2.874 34.438 1.00 87.62 516 PRO A O 1
ATOM 4204 N N . PRO A 1 517 ? -5.242 1.696 35.989 1.00 86.19 517 PRO A N 1
ATOM 4205 C CA . PRO A 1 517 ? -5.996 2.119 37.170 1.00 86.19 517 PRO A CA 1
ATOM 4206 C C . PRO A 1 517 ? -5.930 3.636 37.387 1.00 86.19 517 PRO A C 1
ATOM 4208 O O . PRO A 1 517 ? -4.906 4.264 37.124 1.00 86.19 517 PRO A O 1
ATOM 4211 N N . ASP A 1 518 ? -7.012 4.223 37.890 1.00 78.62 518 ASP A N 1
ATOM 4212 C CA . ASP A 1 518 ? -7.132 5.650 38.188 1.00 78.62 518 ASP A CA 1
ATOM 4213 C C . ASP A 1 518 ? -7.285 5.856 39.702 1.00 78.62 518 ASP A C 1
ATOM 4215 O O . ASP A 1 518 ? -8.373 5.622 40.238 1.00 78.62 518 ASP A O 1
ATOM 4219 N N . PRO A 1 519 ? -6.236 6.302 40.417 1.00 66.19 519 PRO A N 1
ATOM 4220 C CA . PRO A 1 519 ? -6.289 6.505 41.865 1.00 66.19 519 PRO A CA 1
ATOM 4221 C C . PRO A 1 519 ? -7.107 7.745 42.281 1.00 66.19 519 PRO A C 1
ATOM 4223 O O . PRO A 1 519 ? -7.049 8.154 43.438 1.00 66.19 519 PRO A O 1
ATOM 4226 N N . GLY A 1 520 ? -7.866 8.356 41.363 1.00 62.84 520 GLY A N 1
ATOM 4227 C CA . GLY A 1 520 ? -8.658 9.565 41.606 1.00 62.84 520 GLY A CA 1
ATOM 4228 C C . GLY A 1 520 ? -8.050 10.832 41.007 1.00 62.84 520 GLY A C 1
ATOM 4229 O O . GLY A 1 520 ? -8.563 11.919 41.251 1.00 62.84 520 GLY A O 1
ATOM 4230 N N . THR A 1 521 ? -6.989 10.701 40.207 1.00 61.12 521 THR A N 1
ATOM 4231 C CA . THR A 1 521 ? -6.312 11.810 39.516 1.00 61.12 521 THR A CA 1
ATOM 4232 C C . THR A 1 521 ? -6.899 12.107 38.134 1.00 61.12 521 THR A C 1
ATOM 4234 O O . THR A 1 521 ? -6.423 13.014 37.465 1.00 61.12 521 THR A O 1
ATOM 4237 N N . LEU A 1 522 ? -7.913 11.352 37.682 1.00 59.41 522 LEU A N 1
ATOM 4238 C CA . LEU A 1 522 ? -8.601 11.503 36.385 1.00 59.41 522 LEU A CA 1
ATOM 4239 C C . LEU A 1 522 ? -7.696 11.346 35.146 1.00 59.41 522 LEU A C 1
ATOM 4241 O O . LEU A 1 522 ? -8.147 11.547 34.016 1.00 59.41 522 LEU A O 1
ATOM 4245 N N . THR A 1 523 ? -6.450 10.910 35.330 1.00 59.03 523 THR A N 1
ATOM 4246 C CA . THR A 1 523 ? -5.425 10.775 34.280 1.00 59.03 523 THR A CA 1
ATOM 4247 C C . THR A 1 523 ? -5.745 9.676 33.266 1.00 59.03 523 THR A C 1
ATOM 4249 O O . THR A 1 523 ? -5.217 9.676 32.152 1.00 59.03 523 THR A O 1
ATOM 4252 N N . SER A 1 524 ? -6.636 8.741 33.614 1.00 57.03 524 SER A N 1
ATOM 4253 C CA . SER A 1 524 ? -7.026 7.628 32.745 1.00 57.03 524 SER A CA 1
ATOM 4254 C C . SER A 1 524 ? -8.243 7.930 31.859 1.00 57.03 524 SER A C 1
ATOM 4256 O O . SER A 1 524 ? -8.647 7.070 31.068 1.00 57.03 524 SER A O 1
ATOM 4258 N N . ARG A 1 525 ? -8.900 9.086 32.027 1.00 65.44 525 ARG A N 1
ATOM 4259 C CA . ARG A 1 525 ? -10.140 9.410 31.311 1.00 65.44 525 ARG A CA 1
ATOM 4260 C C . ARG A 1 525 ? -9.825 9.790 29.867 1.00 65.44 525 ARG A C 1
ATOM 4262 O O . ARG A 1 525 ? -8.969 10.627 29.608 1.00 65.44 525 ARG A O 1
ATOM 4269 N N . HIS A 1 526 ? -10.561 9.205 28.924 1.00 72.88 526 HIS A N 1
ATOM 4270 C CA . HIS A 1 526 ? -10.563 9.702 27.551 1.00 72.88 526 HIS A CA 1
ATOM 4271 C C . HIS A 1 526 ? -11.743 10.666 27.404 1.00 72.88 526 HIS A C 1
ATOM 4273 O O . HIS A 1 526 ? -12.881 10.228 27.632 1.00 72.88 526 HIS A O 1
ATOM 4279 N N . PRO A 1 527 ? -11.516 11.953 27.083 1.00 84.50 527 PRO A N 1
ATOM 4280 C CA . PRO A 1 527 ? -12.602 12.911 26.943 1.00 84.50 527 PRO A CA 1
ATOM 4281 C C . PRO A 1 527 ? -13.555 12.490 25.818 1.00 84.50 527 PRO A C 1
ATOM 4283 O O . PRO A 1 527 ? -13.222 11.656 24.966 1.00 84.50 527 PRO A O 1
ATOM 4286 N N . LEU A 1 528 ? -14.770 13.042 25.857 1.00 90.75 528 LEU A N 1
ATOM 4287 C CA . LEU A 1 528 ? -15.728 12.858 24.772 1.00 90.75 528 LEU A CA 1
ATOM 4288 C C . LEU A 1 528 ? -15.189 13.556 23.520 1.00 90.75 528 LEU A C 1
ATOM 4290 O O . LEU A 1 528 ? -14.822 14.728 23.575 1.00 90.75 528 LEU A O 1
ATOM 4294 N N . HIS A 1 529 ? -15.121 12.820 22.418 1.00 94.00 529 HIS A N 1
ATOM 4295 C CA . HIS A 1 529 ? -14.495 13.247 21.172 1.00 94.00 529 HIS A CA 1
ATOM 4296 C C . HIS A 1 529 ? -15.162 12.572 19.966 1.00 94.00 529 HIS A C 1
ATOM 4298 O O . HIS A 1 529 ? -16.052 11.731 20.120 1.00 94.00 529 HIS A O 1
ATOM 4304 N N . GLN A 1 530 ? -14.728 12.966 18.768 1.00 96.94 530 GLN A N 1
ATOM 4305 C CA . GLN A 1 530 ? -15.084 12.343 17.495 1.00 96.94 530 GLN A CA 1
ATOM 4306 C C . GLN A 1 530 ? -13.780 11.938 16.811 1.00 96.94 530 GLN A C 1
ATOM 4308 O O . GLN A 1 530 ? -12.898 12.777 16.633 1.00 96.94 530 GLN A O 1
ATOM 4313 N N . ASP A 1 531 ? -13.658 10.677 16.405 1.00 97.44 531 ASP A N 1
ATOM 4314 C CA . ASP A 1 531 ? -12.435 10.178 15.765 1.00 97.44 531 ASP A CA 1
ATOM 4315 C C . ASP A 1 531 ? -12.125 10.911 14.459 1.00 97.44 531 ASP A C 1
ATOM 4317 O O . ASP A 1 531 ? -10.958 11.103 14.118 1.00 97.44 531 ASP A O 1
ATOM 4321 N N . LEU A 1 532 ? -13.162 11.368 13.740 1.00 97.75 532 LEU A N 1
ATOM 4322 C CA . LEU A 1 532 ? -12.985 12.072 12.470 1.00 97.75 532 LEU A CA 1
ATOM 4323 C C . LEU A 1 532 ? -12.110 13.324 12.609 1.00 97.75 532 LEU A C 1
ATOM 4325 O O . LEU A 1 532 ? -11.480 13.698 11.626 1.00 97.75 532 LEU A O 1
ATOM 4329 N N . HIS A 1 533 ? -12.019 13.924 13.804 1.00 95.75 533 HIS A N 1
ATOM 4330 C CA . HIS A 1 533 ? -11.128 15.054 14.086 1.00 95.75 533 HIS A CA 1
ATOM 4331 C C . HIS A 1 533 ? -9.666 14.756 13.715 1.00 95.75 533 HIS A C 1
ATOM 4333 O O . HIS A 1 533 ? -8.963 15.623 13.200 1.00 95.75 533 HIS A O 1
ATOM 4339 N N . TYR A 1 534 ? -9.231 13.505 13.870 1.00 93.56 534 TYR A N 1
ATOM 4340 C CA . TYR A 1 534 ? -7.871 13.067 13.557 1.00 93.56 534 TYR A CA 1
ATOM 4341 C C . TYR A 1 534 ? -7.689 12.641 12.091 1.00 93.56 534 TYR A C 1
ATOM 4343 O O . TYR A 1 534 ? -6.556 12.463 11.641 1.00 93.56 534 TYR A O 1
ATOM 4351 N N . PHE A 1 535 ? -8.776 12.447 11.335 1.00 96.50 535 PHE A N 1
ATOM 4352 C CA . PHE A 1 535 ? -8.746 11.839 10.003 1.00 96.50 535 PHE A CA 1
ATOM 4353 C C . PHE A 1 535 ? -8.959 12.884 8.894 1.00 96.50 535 PHE A C 1
ATOM 4355 O O . PHE A 1 535 ? -10.076 13.392 8.728 1.00 96.50 535 PHE A O 1
ATOM 4362 N N . PRO A 1 536 ? -7.938 13.171 8.062 1.00 95.94 536 PRO A N 1
ATOM 4363 C CA . PRO A 1 536 ? -8.037 14.101 6.941 1.00 95.94 536 PRO A CA 1
ATOM 4364 C C . PRO A 1 536 ? -8.524 13.391 5.667 1.00 95.94 536 PRO A C 1
ATOM 4366 O O . PRO A 1 536 ? -8.032 13.664 4.578 1.00 95.94 536 PRO A O 1
ATOM 4369 N N . PHE A 1 537 ? -9.450 12.434 5.780 1.00 97.00 537 PHE A N 1
ATOM 4370 C CA . PHE A 1 537 ? -10.021 11.720 4.633 1.00 97.00 537 PHE A CA 1
ATOM 4371 C C . PHE A 1 537 ? -11.541 11.551 4.740 1.00 97.00 537 PHE A C 1
ATOM 4373 O O . PHE A 1 537 ? -12.117 11.572 5.833 1.00 97.00 537 PHE A O 1
ATOM 4380 N N . ARG A 1 538 ? -12.207 11.465 3.583 1.00 97.94 538 ARG A N 1
ATOM 4381 C CA . ARG A 1 538 ? -13.671 11.527 3.405 1.00 97.94 538 ARG A CA 1
ATOM 4382 C C . ARG A 1 538 ? -14.148 10.575 2.297 1.00 97.94 538 ARG A C 1
ATOM 4384 O O . ARG A 1 538 ? -13.333 10.200 1.461 1.00 97.94 538 ARG A O 1
ATOM 4391 N N . PRO A 1 539 ? -15.451 10.227 2.232 1.00 97.88 539 PRO A N 1
ATOM 4392 C CA . PRO A 1 539 ? -16.536 10.633 3.137 1.00 97.88 539 PRO A CA 1
ATOM 4393 C C . PRO A 1 539 ? -16.525 9.882 4.478 1.00 97.88 539 PRO A C 1
ATOM 4395 O O . PRO A 1 539 ? -16.117 8.727 4.549 1.00 97.88 539 PRO A O 1
ATOM 4398 N N . ALA A 1 540 ? -17.010 10.537 5.540 1.00 98.06 540 ALA A N 1
ATOM 4399 C CA . ALA A 1 540 ? -17.062 9.967 6.894 1.00 98.06 540 ALA A CA 1
ATOM 4400 C C . ALA A 1 540 ? -17.894 8.674 6.961 1.00 98.06 540 ALA A C 1
ATOM 4402 O O . ALA A 1 540 ? -17.480 7.711 7.597 1.00 98.06 540 ALA A O 1
ATOM 4403 N N . ASP A 1 541 ? -18.994 8.622 6.205 1.00 98.00 541 ASP A N 1
ATOM 4404 C CA . ASP A 1 541 ? -19.913 7.478 6.122 1.00 98.00 541 ASP A CA 1
ATOM 4405 C C . ASP A 1 541 ? -19.266 6.204 5.540 1.00 98.00 541 ASP A C 1
ATOM 4407 O O . ASP A 1 541 ? -19.873 5.134 5.543 1.00 98.00 541 ASP A O 1
ATOM 4411 N N . LYS A 1 542 ? -18.042 6.306 5.005 1.00 98.19 542 LYS A N 1
ATOM 4412 C CA . LYS A 1 542 ? -17.249 5.187 4.472 1.00 98.19 542 LYS A CA 1
ATOM 4413 C C . LYS A 1 542 ? -16.064 4.819 5.363 1.00 98.19 542 LYS A C 1
ATOM 4415 O O . LYS A 1 542 ? -15.161 4.104 4.923 1.00 98.19 542 LYS A O 1
ATOM 4420 N N . ILE A 1 543 ? -16.084 5.279 6.609 1.00 98.75 543 ILE A N 1
ATOM 4421 C CA . ILE A 1 543 ? -15.085 5.006 7.638 1.00 98.75 543 ILE A CA 1
ATOM 4422 C C . ILE A 1 543 ? -15.791 4.339 8.820 1.00 98.75 543 ILE A C 1
ATOM 4424 O O . ILE A 1 543 ? -16.885 4.746 9.212 1.00 98.75 543 ILE A O 1
ATOM 4428 N N . VAL A 1 544 ? -15.170 3.320 9.408 1.00 98.88 544 VAL A N 1
ATOM 4429 C CA . VAL A 1 544 ? -15.710 2.646 10.595 1.00 98.88 544 VAL A CA 1
ATOM 4430 C C . VAL A 1 544 ? -14.591 2.236 11.542 1.00 98.88 544 VAL A C 1
ATOM 4432 O O . VAL A 1 544 ? -13.567 1.700 11.118 1.00 98.88 544 VAL A O 1
ATOM 4435 N N . CYS A 1 545 ? -14.784 2.471 12.836 1.00 98.88 545 CYS A N 1
ATOM 4436 C CA . CYS A 1 545 ? -13.943 1.883 13.870 1.00 98.88 545 CYS A CA 1
ATOM 4437 C C . CYS A 1 545 ? -14.441 0.477 14.197 1.00 98.88 545 CYS A C 1
ATOM 4439 O O . CYS A 1 545 ? -15.642 0.284 14.364 1.00 98.88 545 CYS A O 1
ATOM 4441 N N . SER A 1 546 ? -13.528 -0.480 14.329 1.00 98.81 546 SER A N 1
ATOM 4442 C CA . SER A 1 546 ? -13.752 -1.734 15.048 1.00 98.81 546 SER A CA 1
ATOM 4443 C C . SER A 1 546 ? -12.997 -1.670 16.369 1.00 98.81 546 SER A C 1
ATOM 4445 O O . SER A 1 546 ? -11.790 -1.420 16.379 1.00 98.81 546 SER A O 1
ATOM 4447 N N . TRP A 1 547 ? -13.678 -1.910 17.479 1.00 98.88 547 TRP A N 1
ATOM 4448 C CA . TRP A 1 547 ? -13.066 -1.946 18.803 1.00 98.88 547 TRP A CA 1
ATOM 4449 C C . TRP A 1 547 ? -13.505 -3.219 19.512 1.00 98.88 547 TRP A C 1
ATOM 4451 O O . TRP A 1 547 ? -14.700 -3.460 19.663 1.00 98.88 547 TRP A O 1
ATOM 4461 N N . THR A 1 548 ? -12.545 -4.045 19.917 1.00 98.88 548 THR A N 1
ATOM 4462 C CA . THR A 1 548 ? -12.791 -5.369 20.495 1.00 98.88 548 THR A CA 1
ATOM 4463 C C . THR A 1 548 ? -12.299 -5.428 21.932 1.00 98.88 548 THR A C 1
ATOM 4465 O O . THR A 1 548 ? -11.140 -5.105 22.224 1.00 98.88 548 THR A O 1
ATOM 4468 N N . ALA A 1 549 ? -13.178 -5.880 22.825 1.00 98.75 549 ALA A N 1
ATOM 4469 C CA . ALA A 1 549 ? -12.856 -6.125 24.222 1.00 98.75 549 ALA A CA 1
ATOM 4470 C C . ALA A 1 549 ? -11.930 -7.349 24.339 1.00 98.75 549 ALA A C 1
ATOM 4472 O O . ALA A 1 549 ? -12.262 -8.438 23.871 1.00 98.75 549 ALA A O 1
ATOM 4473 N N . MET A 1 550 ? -10.754 -7.185 24.956 1.00 98.50 550 MET A N 1
ATOM 4474 C CA . MET A 1 550 ? -9.803 -8.293 25.172 1.00 98.50 550 MET A CA 1
ATOM 4475 C C . MET A 1 550 ? -10.005 -8.985 26.532 1.00 98.50 550 MET A C 1
ATOM 4477 O O . MET A 1 550 ? -9.402 -10.018 26.816 1.00 98.50 550 MET A O 1
ATOM 4481 N N . GLU A 1 551 ? -10.860 -8.417 27.369 1.00 96.75 551 GLU A N 1
ATOM 4482 C CA . GLU A 1 551 ? -11.268 -8.872 28.696 1.00 96.75 551 GLU A CA 1
ATOM 4483 C C . GLU A 1 551 ? -12.698 -8.369 28.955 1.00 96.75 551 GLU A C 1
ATOM 4485 O O . GLU A 1 551 ? -13.244 -7.656 28.116 1.00 96.75 551 GLU A O 1
ATOM 4490 N N . THR A 1 552 ? -13.322 -8.717 30.081 1.00 98.06 552 THR A N 1
ATOM 4491 C CA . THR A 1 552 ? -14.629 -8.143 30.437 1.00 98.06 552 THR A CA 1
ATOM 4492 C C . THR A 1 552 ? -14.478 -6.642 30.681 1.00 98.06 552 THR A C 1
ATOM 4494 O O . THR A 1 552 ? -13.668 -6.209 31.502 1.00 98.06 552 THR A O 1
ATOM 4497 N N . VAL A 1 553 ? -15.269 -5.831 29.983 1.00 97.00 553 VAL A N 1
ATOM 4498 C CA . VAL A 1 553 ? -15.236 -4.368 30.044 1.00 97.00 553 VAL A CA 1
ATOM 4499 C C . VAL A 1 553 ? -16.576 -3.851 30.546 1.00 97.00 553 VAL A C 1
ATOM 4501 O O . VAL A 1 553 ? -17.612 -4.059 29.924 1.00 97.00 553 VAL A O 1
ATOM 4504 N N . ASN A 1 554 ? -16.558 -3.135 31.664 1.00 96.38 554 ASN A N 1
ATOM 4505 C CA . ASN A 1 554 ? -17.749 -2.626 32.335 1.00 96.38 554 ASN A CA 1
ATOM 4506 C C . ASN A 1 554 ? -17.534 -1.191 32.838 1.00 96.38 554 ASN A C 1
ATOM 4508 O O . ASN A 1 554 ? -16.476 -0.579 32.651 1.00 96.38 554 ASN A O 1
ATOM 4512 N N . ARG A 1 555 ? -18.544 -0.613 33.488 1.00 94.62 555 ARG A N 1
ATOM 4513 C CA . ARG A 1 555 ? -18.431 0.739 34.058 1.00 94.62 555 ARG A CA 1
ATOM 4514 C C . ARG A 1 555 ? -17.303 0.890 35.076 1.00 94.62 555 ARG A C 1
ATOM 4516 O O . ARG A 1 555 ? -16.732 1.976 35.163 1.00 94.62 555 ARG A O 1
ATOM 4523 N N . ALA A 1 556 ? -16.989 -0.154 35.842 1.00 93.50 556 ALA A N 1
ATOM 4524 C CA . ALA A 1 556 ? -15.977 -0.085 36.891 1.00 93.50 556 ALA A CA 1
ATOM 4525 C C . ALA A 1 556 ? -14.560 0.027 36.311 1.00 93.50 556 ALA A C 1
ATOM 4527 O O . ALA A 1 556 ? -13.777 0.829 36.813 1.00 93.50 556 ALA A O 1
ATOM 4528 N N . ASN A 1 557 ? -14.241 -0.701 35.233 1.00 93.12 557 ASN A N 1
ATOM 4529 C CA . ASN A 1 557 ? -12.916 -0.662 34.596 1.00 93.12 557 ASN A CA 1
ATOM 4530 C C . ASN A 1 557 ? -12.807 0.287 33.382 1.00 93.12 557 ASN A C 1
ATOM 4532 O O . ASN A 1 557 ? -11.800 0.301 32.669 1.00 93.12 557 ASN A O 1
ATOM 4536 N N . GLY A 1 558 ? -13.810 1.147 33.177 1.00 92.56 558 GLY A N 1
ATOM 4537 C CA . GLY A 1 558 ? -13.772 2.220 32.184 1.00 92.56 558 GLY A CA 1
ATOM 4538 C C . GLY A 1 558 ? -14.141 1.767 30.771 1.00 92.56 558 GLY A C 1
ATOM 4539 O O . GLY A 1 558 ? -13.348 1.922 29.832 1.00 92.56 558 GLY A O 1
ATOM 4540 N N . CYS A 1 559 ? -15.356 1.239 30.606 1.00 95.50 559 CYS A N 1
ATOM 4541 C CA . CYS A 1 559 ? -15.947 0.960 29.299 1.00 95.50 559 CYS A CA 1
ATOM 4542 C C . CYS A 1 559 ? -16.055 2.201 28.399 1.00 95.50 559 CYS A C 1
ATOM 4544 O O . CYS A 1 559 ? -15.902 3.347 28.847 1.00 95.50 559 CYS A O 1
ATOM 4546 N N . LEU A 1 560 ? -16.324 1.963 27.111 1.00 96.75 560 LEU A N 1
ATOM 4547 C CA . LEU A 1 560 ? -16.685 3.038 26.197 1.00 96.75 560 LEU A CA 1
ATOM 4548 C C . LEU A 1 560 ? -18.033 3.642 26.598 1.00 96.75 560 LEU A C 1
ATOM 4550 O O . LEU A 1 560 ? -18.933 2.970 27.109 1.00 96.75 560 LEU A O 1
ATOM 4554 N N . VAL A 1 561 ? -18.153 4.934 26.348 1.00 95.44 561 VAL A N 1
ATOM 4555 C CA . VAL A 1 561 ? -19.371 5.719 26.492 1.00 95.44 561 VAL A CA 1
ATOM 4556 C C . VAL A 1 561 ? -19.659 6.346 25.139 1.00 95.44 561 VAL A C 1
ATOM 4558 O O . VAL A 1 561 ? -18.739 6.888 24.536 1.00 95.44 561 VAL A O 1
ATOM 4561 N N . ALA A 1 562 ? -20.903 6.300 24.672 1.00 97.00 562 ALA A N 1
ATOM 4562 C CA . ALA A 1 562 ? -21.314 6.859 23.384 1.00 97.00 562 ALA A CA 1
ATOM 4563 C C . ALA A 1 562 ? -22.590 7.691 23.527 1.00 97.00 562 ALA A C 1
ATOM 4565 O O . ALA A 1 562 ? -23.428 7.381 24.371 1.00 97.00 562 ALA A O 1
ATOM 4566 N N . ILE A 1 563 ? -22.769 8.719 22.697 1.00 97.62 563 ILE A N 1
ATOM 4567 C CA . ILE A 1 563 ? -24.031 9.467 22.583 1.00 97.62 563 ILE A CA 1
ATOM 4568 C C . ILE A 1 563 ? -24.765 8.968 21.332 1.00 97.62 563 ILE A C 1
ATOM 4570 O O . ILE A 1 563 ? -24.373 9.338 20.218 1.00 97.62 563 ILE A O 1
ATOM 4574 N N . PRO A 1 564 ? -25.811 8.131 21.470 1.00 98.19 564 PRO A N 1
ATOM 4575 C CA . PRO A 1 564 ? -26.498 7.561 20.319 1.00 98.19 564 PRO A CA 1
ATOM 4576 C C . PRO A 1 564 ? -27.064 8.642 19.393 1.00 98.19 564 PRO A C 1
ATOM 4578 O O . PRO A 1 564 ? -27.622 9.643 19.841 1.00 98.19 564 PRO A O 1
ATOM 4581 N N . GLY A 1 565 ? -26.895 8.448 18.086 1.00 97.44 565 GLY A N 1
ATOM 4582 C CA . GLY A 1 565 ? -27.396 9.353 17.049 1.00 97.44 565 GLY A CA 1
ATOM 4583 C C . GLY A 1 565 ? -26.514 10.572 16.766 1.00 97.44 565 GLY A C 1
ATOM 4584 O O . GLY A 1 565 ? -26.718 11.217 15.741 1.00 97.44 565 GLY A O 1
ATOM 4585 N N . SER A 1 566 ? -25.495 10.846 17.588 1.00 97.44 566 SER A N 1
ATOM 4586 C CA . SER A 1 566 ? -24.585 11.992 17.388 1.00 97.44 566 SER A CA 1
ATOM 4587 C C . SER A 1 566 ? -23.794 11.941 16.075 1.00 97.44 566 SER A C 1
ATOM 4589 O O . SER A 1 566 ? -23.482 12.982 15.514 1.00 97.44 566 SER A O 1
ATOM 4591 N N . HIS A 1 567 ? -23.576 10.747 15.514 1.00 98.19 567 HIS A N 1
ATOM 4592 C CA . HIS A 1 567 ? -22.950 10.548 14.200 1.00 98.19 567 HIS A CA 1
ATOM 4593 C C . HIS A 1 567 ? -23.667 11.231 13.016 1.00 98.19 567 HIS A C 1
ATOM 4595 O O . HIS A 1 567 ? -23.112 11.290 11.921 1.00 98.19 567 HIS A O 1
ATOM 4601 N N . LYS A 1 568 ? -24.909 11.692 13.215 1.00 97.19 568 LYS A N 1
ATOM 4602 C CA . LYS A 1 568 ? -25.700 12.431 12.219 1.00 97.19 568 LYS A CA 1
ATOM 4603 C C . LYS A 1 568 ? -25.391 13.924 12.187 1.00 97.19 568 LYS A C 1
ATOM 4605 O O . LYS A 1 568 ? -25.822 14.583 11.246 1.00 97.19 568 LYS A O 1
ATOM 4610 N N . GLY A 1 569 ? -24.745 14.439 13.232 1.00 94.94 569 GLY A N 1
ATOM 4611 C CA . GLY A 1 569 ? -24.316 15.828 13.316 1.00 94.94 569 GLY A CA 1
ATOM 4612 C C . GLY A 1 569 ? -23.002 16.069 12.581 1.00 94.94 569 GLY A C 1
ATOM 4613 O O . GLY A 1 569 ? -22.469 15.179 11.919 1.00 94.94 569 GLY A O 1
ATOM 4614 N N . ASP A 1 570 ? -22.486 17.282 12.733 1.00 94.81 570 ASP A N 1
ATOM 4615 C CA . ASP A 1 570 ? -21.234 17.713 12.123 1.00 94.81 570 ASP A CA 1
ATOM 4616 C C . ASP A 1 570 ? -20.007 17.309 12.960 1.00 94.81 570 ASP A C 1
ATOM 4618 O O . ASP A 1 570 ? -20.111 16.801 14.083 1.00 94.81 570 ASP A O 1
ATOM 4622 N N . LEU A 1 571 ? -18.821 17.528 12.391 1.00 95.56 571 LEU A N 1
ATOM 4623 C CA . LEU A 1 571 ? -17.573 17.493 13.146 1.00 95.56 571 LEU A CA 1
ATOM 4624 C C . LEU A 1 571 ? -17.501 18.745 14.029 1.00 95.56 571 LEU A C 1
ATOM 4626 O O . LEU A 1 571 ? -17.478 19.860 13.512 1.00 95.56 571 LEU A O 1
ATOM 4630 N N . LEU A 1 572 ? -17.475 18.549 15.343 1.00 93.50 572 LEU A N 1
ATOM 4631 C CA . LEU A 1 572 ? -17.376 19.626 16.325 1.00 93.50 572 LEU A CA 1
ATOM 4632 C C . LEU A 1 572 ? -15.926 20.098 16.485 1.00 93.50 572 LEU A C 1
ATOM 4634 O O . LEU A 1 572 ? -14.994 19.456 16.003 1.00 93.50 572 LEU A O 1
ATOM 4638 N N . GLU A 1 573 ? -15.748 21.234 17.152 1.00 91.00 573 GLU A N 1
ATOM 4639 C CA . GLU A 1 573 ? -14.429 21.745 17.512 1.00 91.00 573 GLU A CA 1
ATOM 4640 C C . GLU A 1 573 ? -13.869 20.987 18.721 1.00 91.00 573 GLU A C 1
ATOM 4642 O O . GLU A 1 573 ? -14.571 20.754 19.716 1.00 91.00 573 GLU A O 1
ATOM 4647 N N . HIS A 1 574 ? -12.595 20.605 18.626 1.00 90.81 574 HIS A N 1
ATOM 4648 C CA . HIS A 1 574 ? -11.872 19.920 19.688 1.00 90.81 574 HIS A CA 1
ATOM 4649 C C . HIS A 1 574 ? -10.698 20.768 20.164 1.00 90.81 574 HIS A C 1
ATOM 4651 O O . HIS A 1 574 ? -10.076 21.488 19.388 1.00 90.81 574 HIS A O 1
ATOM 4657 N N . GLY A 1 575 ? -10.365 20.624 21.439 1.00 82.50 575 GLY A N 1
ATOM 4658 C CA . GLY A 1 575 ? -9.168 21.202 22.028 1.00 82.50 575 GLY A CA 1
ATOM 4659 C C . GLY A 1 575 ? -8.746 20.447 23.280 1.00 82.50 575 GLY A C 1
ATOM 4660 O O . GLY A 1 575 ? -9.333 19.423 23.651 1.00 82.50 575 GLY A O 1
ATOM 4661 N N . TYR A 1 576 ? -7.716 20.949 23.954 1.00 73.19 576 TYR A N 1
ATOM 4662 C CA . TYR A 1 576 ? -7.316 20.403 25.246 1.00 73.19 576 TYR A CA 1
ATOM 4663 C C . TYR A 1 576 ? -8.377 20.744 26.304 1.00 73.19 576 TYR A C 1
ATOM 4665 O O . TYR A 1 576 ? -8.741 21.911 26.425 1.00 73.19 576 TYR A O 1
ATOM 4673 N N . PRO A 1 577 ? -8.887 19.763 27.071 1.00 64.12 577 PRO A N 1
ATOM 4674 C CA . PRO A 1 577 ? -9.840 20.051 28.136 1.00 64.12 577 PRO A CA 1
ATOM 4675 C C . PRO A 1 577 ? -9.208 20.936 29.223 1.00 64.12 577 PRO A C 1
ATOM 4677 O O . PRO A 1 577 ? -8.102 20.638 29.678 1.00 64.12 577 PRO A O 1
ATOM 4680 N N . ASP A 1 578 ? -9.940 21.947 29.701 1.00 55.44 578 ASP A N 1
ATOM 4681 C CA . ASP A 1 578 ? -9.586 22.740 30.890 1.00 55.44 578 ASP A CA 1
ATOM 4682 C C . ASP A 1 578 ? -9.771 21.899 32.165 1.00 55.44 578 ASP A C 1
ATOM 4684 O O . ASP A 1 578 ? -10.777 22.000 32.869 1.00 55.44 578 ASP A O 1
ATOM 4688 N N . TRP A 1 579 ? -8.837 20.991 32.455 1.00 54.50 579 TRP A N 1
ATOM 4689 C CA . TRP A 1 579 ? -8.812 20.239 33.716 1.00 54.50 579 TRP A CA 1
ATOM 4690 C C . TRP A 1 579 ? -7.656 20.723 34.597 1.00 54.50 579 TRP A C 1
ATOM 4692 O O . TRP A 1 579 ? -6.515 20.800 34.151 1.00 54.50 579 TRP A O 1
ATOM 4702 N N . GLU A 1 580 ? -7.937 20.975 35.880 1.00 39.16 580 GLU A N 1
ATOM 4703 C CA . GLU A 1 580 ? -6.988 21.505 36.879 1.00 39.16 580 GLU A CA 1
ATOM 4704 C C . GLU A 1 580 ? -5.810 20.564 37.232 1.00 39.16 580 GLU A C 1
ATOM 4706 O O . GLU A 1 580 ? -5.037 20.848 38.144 1.00 39.16 580 GLU A O 1
ATOM 4711 N N . SER A 1 581 ? -5.620 19.432 36.545 1.00 41.56 581 SER A N 1
ATOM 4712 C CA . SER A 1 581 ? -4.505 18.518 36.832 1.00 41.56 581 SER A CA 1
ATOM 4713 C C . SER A 1 581 ? -4.147 17.595 35.660 1.00 41.56 581 SER A C 1
ATOM 4715 O O . SER A 1 581 ? -4.706 16.520 35.497 1.00 41.56 581 SER A O 1
ATOM 4717 N N . GLY A 1 582 ? -3.143 18.005 34.876 1.00 47.22 582 GLY A N 1
ATOM 4718 C CA . GLY A 1 582 ? -2.307 17.121 34.050 1.00 47.22 582 GLY A CA 1
ATOM 4719 C C . GLY A 1 582 ? -2.985 16.479 32.833 1.00 47.22 582 GLY A C 1
ATOM 4720 O O . GLY A 1 582 ? -3.608 15.426 32.929 1.00 47.22 582 GLY A O 1
ATOM 4721 N N . VAL A 1 583 ? -2.772 17.054 31.647 1.00 47.59 583 VAL A N 1
ATOM 4722 C CA . VAL A 1 583 ? -3.286 16.498 30.386 1.00 47.59 583 VAL A CA 1
ATOM 4723 C C . VAL A 1 583 ? -2.262 15.552 29.748 1.00 47.59 583 VAL A C 1
ATOM 4725 O O . VAL A 1 583 ? -1.099 15.913 29.552 1.00 47.59 583 VAL A O 1
ATOM 4728 N N . ASN A 1 584 ? -2.699 14.350 29.358 1.00 53.50 584 ASN A N 1
ATOM 4729 C CA . ASN A 1 584 ? -1.953 13.518 28.413 1.00 53.50 584 ASN A CA 1
ATOM 4730 C C . ASN A 1 584 ? -2.017 14.186 27.029 1.00 53.50 584 ASN A C 1
ATOM 4732 O O . ASN A 1 584 ? -3.100 14.325 26.461 1.00 53.50 584 ASN A O 1
ATOM 4736 N N . LYS A 1 585 ? -0.871 14.616 26.479 1.00 54.69 585 LYS A N 1
ATOM 4737 C CA . LYS A 1 585 ? -0.786 15.202 25.123 1.00 54.69 585 LYS A CA 1
ATOM 4738 C C . LYS A 1 585 ? -1.544 14.328 24.108 1.00 54.69 585 LYS A C 1
ATOM 4740 O O . LYS A 1 585 ? -1.493 13.104 24.223 1.00 54.69 585 LYS A O 1
ATOM 4745 N N . MET A 1 586 ? -2.199 14.944 23.116 1.00 59.81 586 MET A N 1
ATOM 4746 C CA . MET A 1 586 ? -3.047 14.302 22.086 1.00 59.81 586 MET A CA 1
ATOM 4747 C C . MET A 1 586 ? -4.450 13.827 22.510 1.00 59.81 586 MET A C 1
ATOM 4749 O O . MET A 1 586 ? -5.156 13.240 21.690 1.00 59.81 586 MET A O 1
ATOM 4753 N N . TYR A 1 587 ? -4.901 14.087 23.740 1.00 70.44 587 TYR A N 1
ATOM 4754 C CA . TYR A 1 587 ? -6.272 13.783 24.176 1.00 70.44 587 TYR A CA 1
ATOM 4755 C C . TYR A 1 587 ? -7.175 15.014 24.017 1.00 70.44 587 TYR A C 1
ATOM 4757 O O . TYR A 1 587 ? -7.446 15.720 24.988 1.00 70.44 587 TYR A O 1
ATOM 4765 N N . HIS A 1 588 ? -7.632 15.274 22.789 1.00 74.75 588 HIS A N 1
ATOM 4766 C CA . HIS A 1 588 ? -8.504 16.413 22.491 1.00 74.75 588 HIS A CA 1
ATOM 4767 C C . HIS A 1 588 ? -9.973 16.054 22.750 1.00 74.75 588 HIS A C 1
ATOM 4769 O O . HIS A 1 588 ? -10.465 15.014 22.305 1.00 74.75 588 HIS A O 1
ATOM 4775 N N . GLY A 1 589 ? -10.666 16.900 23.508 1.00 83.25 589 GLY A N 1
ATOM 4776 C CA . GLY A 1 589 ? -12.092 16.781 23.807 1.00 83.25 589 GLY A CA 1
ATOM 4777 C C . GLY A 1 589 ? -12.908 17.832 23.063 1.00 83.25 589 GLY A C 1
ATOM 4778 O O . GLY A 1 589 ? -12.370 18.855 22.656 1.00 83.25 589 GLY A O 1
ATOM 4779 N N . ILE A 1 590 ? -14.206 17.586 22.898 1.00 87.19 590 ILE A N 1
ATOM 4780 C CA . ILE A 1 590 ? -15.139 18.578 22.337 1.00 87.19 590 ILE A CA 1
ATOM 4781 C C . ILE A 1 590 ? -15.271 19.754 23.316 1.00 87.19 590 ILE A C 1
ATOM 4783 O O . ILE A 1 590 ? -15.566 19.518 24.490 1.00 87.19 590 ILE A O 1
ATOM 4787 N N . LEU A 1 591 ? -15.083 20.988 22.837 1.00 82.56 591 LEU A N 1
ATOM 4788 C CA . LEU A 1 591 ? -15.062 22.189 23.689 1.00 82.56 591 LEU A CA 1
ATOM 4789 C C . LEU A 1 591 ? -16.458 22.586 24.204 1.00 82.56 591 LEU A C 1
ATOM 4791 O O . LEU A 1 591 ? -16.636 22.784 25.401 1.00 82.56 591 LEU A O 1
ATOM 4795 N N . ASP A 1 592 ? -17.469 22.595 23.332 1.00 79.88 592 ASP A N 1
ATOM 4796 C CA . ASP A 1 592 ? -18.806 23.131 23.644 1.00 79.88 592 ASP A CA 1
ATOM 4797 C C . ASP A 1 592 ? -19.898 22.053 23.767 1.00 79.88 592 ASP A C 1
ATOM 4799 O O . ASP A 1 592 ? -21.048 22.237 23.348 1.00 79.88 592 ASP A O 1
ATOM 4803 N N . LEU A 1 593 ? -19.563 20.890 24.335 1.00 81.50 593 LEU A N 1
ATOM 4804 C CA . LEU A 1 593 ? -20.549 19.822 24.503 1.00 81.50 593 LEU A CA 1
ATOM 4805 C C . LEU A 1 593 ? -21.543 20.164 25.622 1.00 81.50 593 LEU A C 1
ATOM 4807 O O . LEU A 1 593 ? -21.191 20.225 26.801 1.00 81.50 593 LEU A O 1
ATOM 4811 N N . LYS A 1 594 ? -22.817 20.339 25.268 1.00 80.62 594 LYS A N 1
ATOM 4812 C CA . LYS A 1 594 ? -23.848 20.764 26.223 1.00 80.62 594 LYS A CA 1
ATOM 4813 C C . LYS A 1 594 ? -24.228 19.632 27.184 1.00 80.62 594 LYS A C 1
ATOM 4815 O O . LYS A 1 594 ? -24.367 18.473 26.790 1.00 80.62 594 LYS A O 1
ATOM 4820 N N . GLU A 1 595 ? -24.500 19.973 28.445 1.00 78.62 595 GLU A N 1
ATOM 4821 C CA . GLU A 1 595 ? -24.874 19.008 29.500 1.00 78.62 595 GLU A CA 1
ATOM 4822 C C . GLU A 1 595 ? -26.075 18.128 29.103 1.00 78.62 595 GLU A C 1
ATOM 4824 O O . GLU A 1 595 ? -26.108 16.920 29.346 1.00 78.62 595 GLU A O 1
ATOM 4829 N N . ASN A 1 596 ? -27.061 18.715 28.419 1.00 79.06 596 ASN A N 1
ATOM 4830 C CA . ASN A 1 596 ? -28.237 17.994 27.937 1.00 79.06 596 ASN A CA 1
ATOM 4831 C C . ASN A 1 596 ? -27.897 16.939 26.866 1.00 79.06 596 ASN A C 1
ATOM 4833 O O . ASN A 1 596 ? -28.585 15.921 26.784 1.00 79.06 596 ASN A O 1
ATOM 4837 N N . GLU A 1 597 ? -26.850 17.133 26.066 1.00 81.00 597 GLU A N 1
ATOM 4838 C CA . GLU A 1 597 ? -26.346 16.126 25.127 1.00 81.00 597 GLU A CA 1
ATOM 4839 C C . GLU A 1 597 ? -25.575 15.041 25.868 1.00 81.00 597 GLU A C 1
ATOM 4841 O O . GLU A 1 597 ? -25.829 13.852 25.667 1.00 81.00 597 GLU A O 1
ATOM 4846 N N . MET A 1 598 ? -24.716 15.442 26.806 1.00 80.94 598 MET A N 1
ATOM 4847 C CA . MET A 1 598 ? -23.950 14.518 27.635 1.00 80.94 598 MET A CA 1
ATOM 4848 C C . MET A 1 598 ? -24.851 13.585 28.465 1.00 80.94 598 MET A C 1
ATOM 4850 O O . MET A 1 598 ? -24.509 12.415 28.658 1.00 80.94 598 MET A O 1
ATOM 4854 N N . SER A 1 599 ? -26.024 14.048 28.906 1.00 82.88 599 SER A N 1
ATOM 4855 C CA . SER A 1 599 ? -26.989 13.229 29.657 1.00 82.88 599 SER A CA 1
ATOM 4856 C C . SER A 1 599 ? -27.561 12.035 28.872 1.00 82.88 599 SER A C 1
ATOM 4858 O O . SER A 1 599 ? -28.014 11.066 29.479 1.00 82.88 599 SER A O 1
ATOM 4860 N N . LYS A 1 600 ? -27.492 12.051 27.531 1.00 90.06 600 LYS A N 1
ATOM 4861 C CA . LYS A 1 600 ? -28.000 10.978 26.651 1.00 90.06 600 LYS A CA 1
ATOM 4862 C C . LYS A 1 600 ? -27.023 9.811 26.482 1.00 90.06 600 LYS A C 1
ATOM 4864 O O . LYS A 1 600 ? -27.311 8.866 25.748 1.00 90.06 600 LYS A O 1
ATOM 4869 N N . ARG A 1 601 ? -25.846 9.890 27.104 1.00 93.56 601 ARG A N 1
ATOM 4870 C CA . ARG A 1 601 ? -24.775 8.914 26.918 1.00 93.56 601 ARG A CA 1
ATOM 4871 C C . ARG A 1 601 ? -25.160 7.519 27.419 1.00 93.56 601 ARG A C 1
ATOM 4873 O O . ARG A 1 601 ? -25.688 7.356 28.520 1.00 93.56 601 ARG A O 1
ATOM 4880 N N . VAL A 1 602 ? -24.808 6.501 26.646 1.00 96.38 602 VAL A N 1
ATOM 4881 C CA . VAL A 1 602 ? -24.930 5.085 27.006 1.00 96.38 602 VAL A CA 1
ATOM 4882 C C . VAL A 1 602 ? -23.552 4.498 27.289 1.00 96.38 602 VAL A C 1
ATOM 4884 O O . VAL A 1 602 ? -22.551 4.965 26.751 1.00 96.38 602 VAL A O 1
ATOM 4887 N N . HIS A 1 603 ? -23.499 3.488 28.155 1.00 97.31 603 HIS A N 1
ATOM 4888 C CA . HIS A 1 603 ? -22.268 2.771 28.491 1.00 97.31 603 HIS A CA 1
ATOM 4889 C C . HIS A 1 603 ? -22.257 1.448 27.734 1.00 97.31 603 HIS A C 1
ATOM 4891 O O . HIS A 1 603 ? -23.244 0.715 27.784 1.00 97.31 603 HIS A O 1
ATOM 4897 N N . LEU A 1 604 ? -21.163 1.168 27.033 1.00 97.69 604 LEU A N 1
ATOM 4898 C CA . LEU A 1 604 ? -21.002 -0.020 26.203 1.00 97.69 604 LEU A CA 1
ATOM 4899 C C . LEU A 1 604 ? -20.225 -1.077 26.994 1.00 97.69 604 LEU A C 1
ATOM 4901 O O . LEU A 1 604 ? -19.002 -1.159 26.892 1.00 97.69 604 LEU A O 1
ATOM 4905 N N . GLU A 1 605 ? -20.931 -1.825 27.842 1.00 98.19 605 GLU A N 1
ATOM 4906 C CA . GLU A 1 605 ? -20.357 -2.975 28.550 1.00 98.19 605 GLU A CA 1
ATOM 4907 C C . GLU A 1 605 ? -20.272 -4.178 27.603 1.00 98.19 605 GLU A C 1
ATOM 4909 O O . GLU A 1 605 ? -21.182 -4.403 26.804 1.00 98.19 605 GLU A O 1
ATOM 4914 N N . MET A 1 606 ? -19.151 -4.896 27.640 1.00 98.62 606 MET A N 1
ATOM 4915 C CA . MET A 1 606 ? -18.763 -5.884 26.631 1.00 98.62 606 MET A CA 1
ATOM 4916 C C . MET A 1 606 ? -17.994 -7.039 27.277 1.00 98.62 606 MET A C 1
ATOM 4918 O O . MET A 1 606 ? -17.166 -6.815 28.162 1.00 98.62 606 MET A O 1
ATOM 4922 N N . GLU A 1 607 ? -18.228 -8.261 26.809 1.00 98.75 607 GLU A N 1
ATOM 4923 C CA . GLU A 1 607 ? -17.463 -9.449 27.199 1.00 98.75 607 GLU A CA 1
ATOM 4924 C C . GLU A 1 607 ? -16.256 -9.676 26.269 1.00 98.75 607 GLU A C 1
ATOM 4926 O O . GLU A 1 607 ? -16.214 -9.124 25.164 1.00 98.75 607 GLU A O 1
ATOM 4931 N N . PRO A 1 608 ? -15.253 -10.484 26.674 1.00 98.75 608 PRO A N 1
ATOM 4932 C CA . PRO A 1 608 ? -14.111 -10.784 25.819 1.00 98.75 608 PRO A CA 1
ATOM 4933 C C . PRO A 1 608 ? -14.548 -11.315 24.446 1.00 98.75 608 PRO A C 1
ATOM 4935 O O . PRO A 1 608 ? -15.295 -12.291 24.346 1.00 98.75 608 PRO A O 1
ATOM 4938 N N . GLY A 1 609 ? -14.044 -10.684 23.388 1.00 98.44 609 GLY A N 1
ATOM 4939 C CA . GLY A 1 609 ? -14.341 -11.040 22.001 1.00 98.44 609 GLY A CA 1
ATOM 4940 C C . GLY A 1 609 ? -15.539 -10.309 21.402 1.00 98.44 609 GLY A C 1
ATOM 4941 O O . GLY A 1 609 ? -15.715 -10.364 20.185 1.00 98.44 609 GLY A O 1
ATOM 4942 N N . ASP A 1 610 ? -16.332 -9.596 22.204 1.00 98.88 610 ASP A N 1
ATOM 4943 C CA . ASP A 1 610 ? -17.329 -8.668 21.680 1.00 98.88 610 ASP A CA 1
ATOM 4944 C C . ASP A 1 610 ? -16.627 -7.526 20.933 1.00 98.88 610 ASP A C 1
ATOM 4946 O O . ASP A 1 610 ? -15.607 -6.991 21.387 1.00 98.88 610 ASP A O 1
ATOM 4950 N N . THR A 1 611 ? -17.203 -7.115 19.804 1.00 98.88 611 THR A N 1
ATOM 4951 C CA . THR A 1 611 ? -16.682 -6.021 1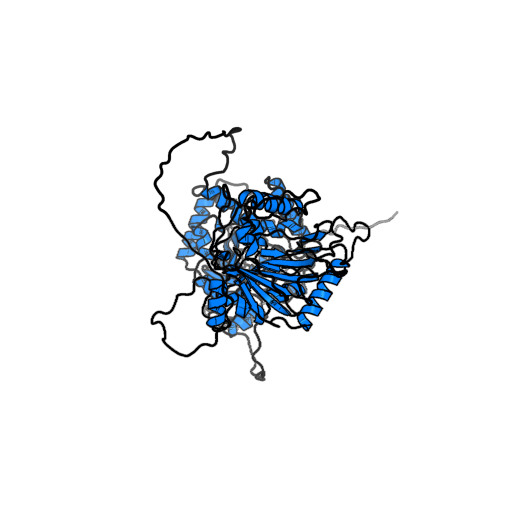8.978 1.00 98.88 611 THR A CA 1
ATOM 4952 C C . THR A 1 611 ? -17.759 -4.971 18.762 1.00 98.88 611 THR A C 1
ATOM 4954 O O . THR A 1 611 ? -18.847 -5.281 18.277 1.00 98.88 611 THR A O 1
ATOM 4957 N N . VAL A 1 612 ? -17.457 -3.711 19.073 1.00 98.94 612 VAL A N 1
ATOM 4958 C CA . VAL A 1 612 ? -18.288 -2.575 18.675 1.00 98.94 612 VAL A CA 1
ATOM 4959 C C . VAL A 1 612 ? -17.769 -1.994 17.365 1.00 98.94 612 VAL A C 1
ATOM 4961 O O . VAL A 1 612 ? -16.577 -1.712 17.223 1.00 98.94 612 VAL A O 1
ATOM 4964 N N . PHE A 1 613 ? -18.679 -1.799 16.415 1.00 98.94 613 PHE A N 1
ATOM 4965 C CA . PHE A 1 613 ? -18.447 -1.001 15.220 1.00 98.94 613 PHE A CA 1
ATOM 4966 C C . PHE A 1 613 ? -19.092 0.361 15.399 1.00 98.94 613 PHE A C 1
ATOM 4968 O O . PHE A 1 613 ? -20.253 0.419 15.803 1.00 98.94 613 PHE A O 1
ATOM 4975 N N . PHE A 1 614 ? -18.390 1.451 15.092 1.00 98.88 614 PHE A N 1
ATOM 4976 C CA . PHE A 1 614 ? -18.967 2.788 15.230 1.00 98.88 614 PHE A CA 1
ATOM 4977 C C . PHE A 1 614 ? -18.427 3.810 14.230 1.00 98.88 614 PHE A C 1
ATOM 4979 O O . PHE A 1 614 ? -17.321 3.683 13.702 1.00 98.88 614 PHE A O 1
ATOM 4986 N N . HIS A 1 615 ? -19.272 4.797 13.943 1.00 98.88 615 HIS A N 1
ATOM 4987 C CA . HIS A 1 615 ? -19.039 5.849 12.961 1.00 98.88 615 HIS A CA 1
ATOM 4988 C C . HIS A 1 615 ? -18.045 6.894 13.502 1.00 98.88 615 HIS A C 1
ATOM 4990 O O . HIS A 1 615 ? -18.134 7.239 14.681 1.00 98.88 615 HIS A O 1
ATOM 4996 N N . PRO A 1 616 ? -17.150 7.483 12.685 1.00 98.62 616 PRO A N 1
ATOM 4997 C CA . PRO A 1 616 ? -16.120 8.406 13.179 1.00 98.62 616 PRO A CA 1
ATOM 4998 C C . PRO A 1 616 ? -16.665 9.747 13.713 1.00 98.62 616 PRO A C 1
ATOM 5000 O O . PRO A 1 616 ? -15.962 10.442 14.440 1.00 98.62 616 PRO A O 1
ATOM 5003 N N . LEU A 1 617 ? -17.909 10.115 13.377 1.00 98.50 617 LEU A N 1
ATOM 5004 C CA . LEU A 1 617 ? -18.621 11.264 13.973 1.00 98.50 617 LEU A CA 1
ATOM 5005 C C . LEU A 1 617 ? -19.403 10.915 15.248 1.00 98.50 617 LEU A C 1
ATOM 5007 O O . LEU A 1 617 ? -20.023 11.800 15.834 1.00 98.50 617 LEU A O 1
ATOM 5011 N N . LEU A 1 618 ? -19.431 9.653 15.681 1.00 98.50 618 LEU A N 1
ATOM 5012 C CA . LEU A 1 618 ? -20.081 9.304 16.939 1.00 98.50 618 LEU A CA 1
ATOM 5013 C C . LEU A 1 618 ? -19.307 9.935 18.101 1.00 98.50 618 LEU A C 1
ATOM 5015 O O . LEU A 1 618 ? -18.128 9.640 18.307 1.00 98.50 618 LEU A O 1
ATOM 5019 N N . ILE A 1 619 ? -19.987 10.769 18.886 1.00 97.44 619 ILE A N 1
ATOM 5020 C CA . ILE A 1 619 ? -19.420 11.332 20.107 1.00 97.44 619 ILE A CA 1
ATOM 5021 C C . ILE A 1 619 ? -19.271 10.204 21.121 1.00 97.44 619 ILE A C 1
ATOM 5023 O O . ILE A 1 619 ? -20.264 9.608 21.558 1.00 97.44 619 ILE A O 1
ATOM 5027 N N . HIS A 1 620 ? -18.030 9.916 21.496 1.00 96.38 620 HIS A N 1
ATOM 5028 C CA . HIS A 1 620 ? -17.709 8.827 22.405 1.00 96.38 620 HIS A CA 1
ATOM 5029 C C . HIS A 1 620 ? -16.464 9.124 23.251 1.00 96.38 620 HIS A C 1
ATOM 5031 O O . HIS A 1 620 ? -15.721 10.070 23.002 1.00 96.38 620 HIS A O 1
ATOM 5037 N N . GLY A 1 621 ? -16.249 8.337 24.300 1.00 92.25 621 GLY A N 1
ATOM 5038 C CA . GLY A 1 621 ? -15.110 8.459 25.210 1.00 92.25 621 GLY A CA 1
ATOM 5039 C C . GLY A 1 621 ? -15.003 7.242 26.123 1.00 92.25 621 GLY A C 1
ATOM 5040 O O . GLY A 1 621 ? -15.685 6.241 25.912 1.00 92.25 621 GLY A O 1
ATOM 5041 N N . SER A 1 622 ? -14.164 7.311 27.155 1.00 88.62 622 SER A N 1
ATOM 5042 C CA . SER A 1 622 ? -13.974 6.202 28.101 1.00 88.62 622 SER A CA 1
ATOM 5043 C C . SER A 1 622 ? -13.897 6.719 29.535 1.00 88.62 622 SER A C 1
ATOM 5045 O O . SER A 1 622 ? -13.186 7.685 29.824 1.00 88.62 622 SER A O 1
ATOM 5047 N N . GLY A 1 623 ? -14.662 6.084 30.429 1.00 83.62 623 GLY A N 1
ATOM 5048 C CA . GLY A 1 623 ? -14.718 6.438 31.851 1.00 83.62 623 GLY A CA 1
ATOM 5049 C C . GLY A 1 623 ? -13.433 6.101 32.617 1.00 83.62 623 GLY A C 1
ATOM 5050 O O . GLY A 1 623 ? -12.567 5.385 32.121 1.00 83.62 623 GLY A O 1
ATOM 5051 N N . ALA A 1 624 ? -13.305 6.600 33.850 1.00 85.44 624 ALA A N 1
ATOM 5052 C CA . ALA A 1 624 ? -12.187 6.256 34.735 1.00 85.44 624 ALA A CA 1
ATOM 5053 C C . ALA A 1 624 ? -12.162 4.746 35.041 1.00 85.44 624 ALA A C 1
ATOM 5055 O O . ALA A 1 624 ? -13.215 4.127 35.178 1.00 85.44 624 ALA A O 1
ATOM 5056 N N . ASN A 1 625 ? -10.965 4.158 35.128 1.00 89.69 625 ASN A N 1
ATOM 5057 C CA . ASN A 1 625 ? -10.801 2.760 35.531 1.00 89.69 625 ASN A CA 1
ATOM 5058 C C . ASN A 1 625 ? -10.598 2.737 37.047 1.00 89.69 625 ASN A C 1
ATOM 5060 O O . ASN A 1 625 ? -9.544 3.125 37.530 1.00 89.69 625 ASN A O 1
ATOM 5064 N N . ARG A 1 626 ? -11.623 2.323 37.787 1.00 89.31 626 ARG A N 1
ATOM 5065 C CA . ARG A 1 626 ? -11.643 2.297 39.257 1.00 89.31 626 ARG A CA 1
ATOM 5066 C C . ARG A 1 626 ? -11.223 0.939 39.830 1.00 89.31 626 ARG A C 1
ATOM 5068 O O . ARG A 1 626 ? -11.454 0.686 41.006 1.00 89.31 626 ARG A O 1
ATOM 5075 N N . THR A 1 627 ? -10.689 0.052 38.993 1.00 90.38 627 THR A N 1
ATOM 5076 C CA . THR A 1 627 ? -10.192 -1.272 39.392 1.00 90.38 627 THR A CA 1
ATOM 5077 C C . THR A 1 627 ? -8.668 -1.273 39.467 1.00 90.38 627 THR A C 1
ATOM 5079 O O . THR A 1 627 ? -8.026 -0.406 38.881 1.00 90.38 627 THR A O 1
ATOM 5082 N N . ASP A 1 628 ? -8.088 -2.273 40.134 1.00 86.06 628 ASP A N 1
ATOM 5083 C CA . ASP A 1 628 ? -6.629 -2.412 40.278 1.00 86.06 628 ASP A CA 1
ATOM 5084 C C . ASP A 1 628 ? -5.933 -2.941 39.007 1.00 86.06 628 ASP A C 1
ATOM 5086 O O . ASP A 1 628 ? -4.708 -2.888 38.884 1.00 86.06 628 ASP A O 1
ATOM 5090 N N . GLY A 1 629 ? -6.705 -3.480 38.057 1.00 86.00 629 GLY A N 1
ATOM 5091 C CA . GLY A 1 629 ? -6.205 -4.074 36.819 1.00 86.00 629 GLY A CA 1
ATOM 5092 C C . GLY A 1 629 ? -6.097 -3.079 35.663 1.00 86.00 629 GLY A C 1
ATOM 5093 O O . GLY A 1 629 ? -6.776 -2.054 35.626 1.00 86.00 629 GLY A O 1
ATOM 5094 N N . PHE A 1 630 ? -5.265 -3.409 34.673 1.00 90.25 630 PHE A N 1
ATOM 5095 C CA . PHE A 1 630 ? -5.205 -2.675 33.409 1.00 90.25 630 PHE A CA 1
ATOM 5096 C C . PHE A 1 630 ? -6.213 -3.247 32.417 1.00 90.25 630 PHE A C 1
ATOM 5098 O O . PHE A 1 630 ? -6.143 -4.437 32.126 1.00 90.25 630 PHE A O 1
ATOM 5105 N N . ARG A 1 631 ? -7.075 -2.398 31.844 1.00 94.25 631 ARG A N 1
ATOM 5106 C CA . ARG A 1 631 ? -8.117 -2.829 30.902 1.00 94.25 631 ARG A CA 1
ATOM 5107 C C . ARG A 1 631 ? -7.623 -2.790 29.459 1.00 94.25 631 ARG A C 1
ATOM 5109 O O . ARG A 1 631 ? -7.405 -1.703 28.904 1.00 94.25 631 ARG A O 1
ATOM 5116 N N . LYS A 1 632 ? -7.531 -3.952 28.812 1.00 96.56 632 LYS A N 1
ATOM 5117 C CA . LYS A 1 632 ? -7.045 -4.109 27.434 1.00 96.56 632 LYS A CA 1
ATOM 5118 C C . LYS A 1 632 ? -8.161 -4.121 26.385 1.00 96.56 632 LYS A C 1
ATOM 5120 O O . LYS A 1 632 ? -9.226 -4.707 26.571 1.00 96.56 632 LYS A O 1
ATOM 5125 N N . ALA A 1 633 ? -7.897 -3.473 25.256 1.00 98.31 633 ALA A N 1
ATOM 5126 C CA . ALA A 1 633 ? -8.718 -3.549 24.052 1.00 98.31 633 ALA A CA 1
ATOM 5127 C C . ALA A 1 633 ? -7.876 -3.328 22.794 1.00 98.31 633 ALA A C 1
ATOM 5129 O O . ALA A 1 633 ? -6.911 -2.562 22.827 1.00 98.31 633 ALA A O 1
ATOM 5130 N N . ILE A 1 634 ? -8.273 -3.947 21.685 1.00 98.75 634 ILE A N 1
ATOM 5131 C CA . ILE A 1 634 ? -7.638 -3.782 20.373 1.00 98.75 634 ILE A CA 1
ATOM 5132 C C . ILE A 1 634 ? -8.624 -3.137 19.403 1.00 98.75 634 ILE A C 1
ATOM 5134 O O . ILE A 1 634 ? -9.824 -3.407 19.448 1.00 98.75 634 ILE A O 1
ATOM 5138 N N . SER A 1 635 ? -8.134 -2.242 18.551 1.00 98.69 635 SER A N 1
ATOM 5139 C CA . SER A 1 635 ? -8.974 -1.501 17.616 1.00 98.69 635 SER A CA 1
ATOM 5140 C C . SER A 1 635 ? -8.275 -1.180 16.305 1.00 98.69 635 SER A C 1
ATOM 5142 O O . SER A 1 635 ? -7.046 -1.060 16.255 1.00 98.69 635 SER A O 1
ATOM 5144 N N . CYS A 1 636 ? -9.086 -1.031 15.261 1.00 98.75 636 CYS A N 1
ATOM 5145 C CA . CYS A 1 636 ? -8.674 -0.586 13.939 1.00 98.75 636 CYS A CA 1
ATOM 5146 C C . CYS A 1 636 ? -9.770 0.285 13.322 1.00 98.75 636 CYS A C 1
ATOM 5148 O O . CYS A 1 636 ? -10.935 -0.126 13.290 1.00 98.75 636 CYS A O 1
ATOM 5150 N N . HIS A 1 637 ? -9.387 1.445 12.793 1.00 98.75 637 HIS A N 1
ATOM 5151 C CA . HIS A 1 637 ? -10.222 2.266 11.924 1.00 98.75 637 HIS A CA 1
ATOM 5152 C C . HIS A 1 637 ? -9.982 1.882 10.474 1.00 98.75 637 HIS A C 1
ATOM 5154 O O . HIS A 1 637 ? -8.849 1.921 9.990 1.00 98.75 637 HIS A O 1
ATOM 5160 N N . TYR A 1 638 ? -11.058 1.542 9.777 1.00 98.75 638 TYR A N 1
ATOM 5161 C CA . TYR A 1 638 ? -11.036 1.216 8.361 1.00 98.75 638 TYR A CA 1
ATOM 5162 C C . TYR A 1 638 ? -11.664 2.325 7.535 1.00 98.75 638 TYR A C 1
ATOM 5164 O O . TYR A 1 638 ? -12.568 3.016 8.003 1.00 98.75 638 TYR A O 1
ATOM 5172 N N . ALA A 1 639 ? -11.228 2.443 6.287 1.00 98.62 639 ALA A N 1
ATOM 5173 C CA . ALA A 1 639 ? -11.839 3.304 5.288 1.00 98.62 639 ALA A CA 1
ATOM 5174 C C . ALA A 1 639 ? -12.003 2.557 3.962 1.00 98.62 639 ALA A C 1
ATOM 5176 O O . ALA A 1 639 ? -11.227 1.652 3.637 1.00 98.62 639 ALA A O 1
ATOM 5177 N N . ALA A 1 640 ? -13.005 2.948 3.180 1.00 97.56 640 ALA A N 1
ATOM 5178 C CA . ALA A 1 640 ? -13.105 2.521 1.793 1.00 97.56 640 ALA A CA 1
ATOM 5179 C C . ALA A 1 640 ? -11.894 3.021 0.992 1.00 97.56 640 ALA A C 1
ATOM 5181 O O . ALA A 1 640 ? -11.453 4.156 1.181 1.00 97.56 640 ALA A O 1
ATOM 5182 N N . THR A 1 641 ? -11.369 2.215 0.067 1.00 89.44 641 THR A N 1
ATOM 5183 C CA . THR A 1 641 ? -10.207 2.635 -0.742 1.00 89.44 641 THR A CA 1
ATOM 5184 C C . THR A 1 641 ? -10.521 3.811 -1.664 1.00 89.44 641 THR A C 1
ATOM 5186 O O . THR A 1 641 ? -9.606 4.512 -2.072 1.00 89.44 641 THR A O 1
ATOM 5189 N N . ASN A 1 642 ? -11.799 4.052 -1.976 1.00 89.38 642 ASN A N 1
ATOM 5190 C CA . ASN A 1 642 ? -12.259 5.183 -2.784 1.00 89.38 642 ASN A CA 1
ATOM 5191 C C . ASN A 1 642 ? -12.566 6.456 -1.965 1.00 89.38 642 ASN A C 1
ATOM 5193 O O . ASN A 1 642 ? -13.144 7.407 -2.496 1.00 89.38 642 ASN A O 1
ATOM 5197 N N . CYS A 1 643 ? -12.221 6.483 -0.675 1.00 95.88 643 CYS A N 1
ATOM 5198 C CA . CYS A 1 643 ? -12.157 7.730 0.082 1.00 95.88 643 CYS A CA 1
ATOM 5199 C C . CYS A 1 643 ? -11.033 8.633 -0.468 1.00 95.88 643 CYS A C 1
ATOM 5201 O O . CYS A 1 643 ? -10.127 8.178 -1.160 1.00 95.88 643 CYS A O 1
ATOM 5203 N N . TYR A 1 644 ? -11.064 9.923 -0.165 1.00 89.31 644 TYR A N 1
ATOM 5204 C CA . TYR A 1 644 ? -10.078 10.899 -0.631 1.00 89.31 644 TYR A CA 1
ATOM 5205 C C . TYR A 1 644 ? -9.582 11.761 0.526 1.00 89.31 644 TYR A C 1
ATOM 5207 O O . TYR A 1 644 ? -10.317 11.999 1.488 1.00 89.31 644 TYR A O 1
ATOM 5215 N N . TYR A 1 645 ? -8.338 12.227 0.430 1.00 90.75 645 TYR A N 1
ATOM 5216 C CA . TYR A 1 645 ? -7.767 13.175 1.383 1.00 90.75 645 TYR A CA 1
ATOM 5217 C C . TYR A 1 645 ? -8.359 14.574 1.185 1.00 90.75 645 TYR A C 1
ATOM 5219 O O . TYR A 1 645 ? -8.601 14.989 0.050 1.00 90.75 645 TYR A O 1
ATOM 5227 N N . ILE A 1 646 ? -8.584 15.292 2.281 1.00 91.31 646 ILE A N 1
ATOM 5228 C CA . ILE A 1 646 ? -9.016 16.692 2.274 1.00 91.31 646 ILE A CA 1
ATOM 5229 C C . ILE A 1 646 ? -7.864 17.604 2.687 1.00 91.31 646 ILE A C 1
ATOM 5231 O O . ILE A 1 646 ? -7.013 17.207 3.482 1.00 91.31 646 ILE A O 1
ATOM 5235 N N . ASP A 1 647 ? -7.871 18.828 2.167 1.00 89.81 647 ASP A N 1
ATOM 5236 C CA . ASP A 1 647 ? -7.103 19.917 2.759 1.00 89.81 647 ASP A CA 1
ATOM 5237 C C . ASP A 1 647 ? -7.798 20.352 4.056 1.00 89.81 647 ASP A C 1
ATOM 5239 O O . ASP A 1 647 ? -9.018 20.526 4.090 1.00 89.81 647 ASP A O 1
ATOM 5243 N N . VAL A 1 648 ? -7.023 20.449 5.130 1.00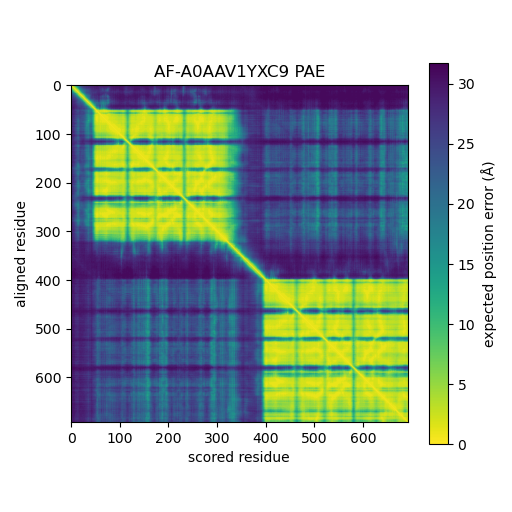 91.56 648 VAL A N 1
ATOM 5244 C CA . VAL A 1 648 ? -7.497 20.780 6.480 1.00 91.56 648 VAL A CA 1
ATOM 5245 C C . VAL A 1 648 ? -7.151 22.211 6.886 1.00 91.56 648 VAL A C 1
ATOM 5247 O O . VAL A 1 648 ? -7.566 22.635 7.965 1.00 91.56 648 VAL A O 1
ATOM 5250 N N . THR A 1 649 ? -6.430 22.950 6.042 1.00 89.88 649 THR A N 1
ATOM 5251 C CA . THR A 1 649 ? -6.052 24.352 6.268 1.00 89.88 649 THR A CA 1
ATOM 5252 C C . THR A 1 649 ? -7.300 25.211 6.491 1.00 89.88 649 THR A C 1
ATOM 5254 O O . THR A 1 649 ? -8.262 25.124 5.723 1.00 89.88 649 THR A O 1
ATOM 5257 N N . GLY A 1 650 ? -7.324 26.014 7.558 1.00 89.75 650 GLY A N 1
ATOM 5258 C CA . GLY A 1 650 ? -8.481 26.839 7.925 1.00 89.75 650 GLY A CA 1
ATOM 5259 C C . GLY A 1 650 ? -9.713 26.066 8.421 1.00 89.75 650 GLY A C 1
ATOM 5260 O O . GLY A 1 650 ? -10.795 26.645 8.526 1.00 89.75 650 GLY A O 1
ATOM 5261 N N . THR A 1 651 ? -9.590 24.767 8.716 1.00 92.75 651 THR A N 1
ATOM 5262 C CA . THR A 1 651 ? -10.668 23.948 9.304 1.00 92.75 651 THR A CA 1
ATOM 5263 C C . THR A 1 651 ? -10.414 23.669 10.788 1.00 92.75 651 THR A C 1
ATOM 5265 O O . THR A 1 651 ? -9.300 23.833 11.281 1.00 92.75 651 THR A O 1
ATOM 5268 N N . THR A 1 652 ? -11.409 23.128 11.503 1.00 89.62 652 THR A N 1
ATOM 5269 C CA . THR A 1 652 ? -11.249 22.688 12.907 1.00 89.62 652 THR A CA 1
ATOM 5270 C C . THR A 1 652 ? -10.201 21.583 13.099 1.00 89.62 652 THR A C 1
ATOM 5272 O O . THR A 1 652 ? -9.843 21.269 14.231 1.00 89.62 652 THR A O 1
ATOM 5275 N N . GLN A 1 653 ? -9.694 20.980 12.018 1.00 93.75 653 GLN A N 1
ATOM 5276 C CA . GLN A 1 653 ? -8.673 19.931 12.053 1.00 93.75 653 GLN A CA 1
ATOM 5277 C C . GLN A 1 653 ? -7.241 20.458 11.854 1.00 93.75 653 GLN A C 1
ATOM 5279 O O . GLN A 1 653 ? -6.299 19.680 12.001 1.00 93.75 653 GLN A O 1
ATOM 5284 N N . GLU A 1 654 ? -7.050 21.742 11.530 1.00 91.69 654 GLU A N 1
ATOM 5285 C CA . GLU A 1 654 ? -5.738 22.318 11.191 1.00 91.69 654 GLU A CA 1
ATOM 5286 C C . GLU A 1 654 ? -4.708 22.144 12.316 1.00 91.69 654 GLU A C 1
ATOM 5288 O O . GLU A 1 654 ? -3.620 21.607 12.098 1.00 91.69 654 GLU A O 1
ATOM 5293 N N . ASN A 1 655 ? -5.079 22.505 13.546 1.00 86.75 655 ASN A N 1
ATOM 5294 C CA . ASN A 1 655 ? -4.192 22.393 14.707 1.00 86.75 655 ASN A CA 1
ATOM 5295 C C . ASN A 1 655 ? -3.752 20.941 14.949 1.00 86.75 655 ASN A C 1
ATOM 5297 O O . ASN A 1 655 ? -2.573 20.661 15.165 1.00 86.75 655 ASN A O 1
ATOM 5301 N N . MET A 1 656 ? -4.695 20.002 14.854 1.00 86.81 656 MET A N 1
ATOM 5302 C CA . MET A 1 656 ? -4.419 18.574 15.003 1.00 86.81 656 MET A CA 1
ATOM 5303 C C . MET A 1 656 ? -3.506 18.051 13.893 1.00 86.81 656 MET A C 1
ATOM 5305 O O . MET A 1 656 ? -2.606 17.246 14.141 1.00 86.81 656 MET A O 1
ATOM 5309 N N . ALA A 1 657 ? -3.700 18.523 12.663 1.00 87.94 657 ALA A N 1
ATOM 5310 C CA . ALA A 1 657 ? -2.842 18.164 11.548 1.00 87.94 657 ALA A CA 1
ATOM 5311 C C . ALA A 1 657 ? -1.394 18.594 11.784 1.00 87.94 657 ALA A C 1
ATOM 5313 O O . ALA A 1 657 ? -0.483 17.784 11.589 1.00 87.94 657 ALA A O 1
ATOM 5314 N N . GLN A 1 658 ? -1.191 19.812 12.288 1.00 87.31 658 GLN A N 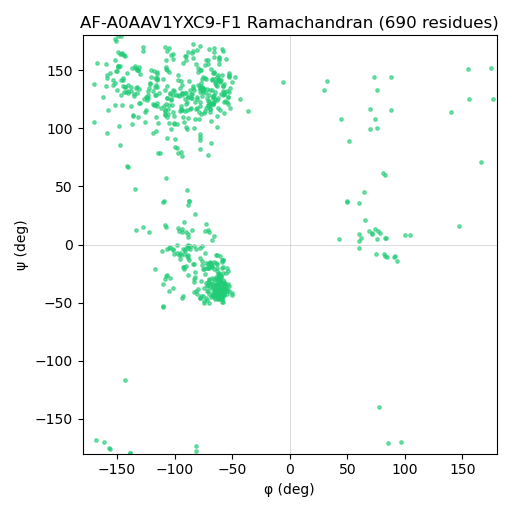1
ATOM 5315 C CA . GLN A 1 658 ? 0.133 20.302 12.647 1.00 87.31 658 GLN A CA 1
ATOM 5316 C C . GLN A 1 658 ? 0.759 19.476 13.780 1.00 87.31 658 GLN A C 1
ATOM 5318 O O . GLN A 1 658 ? 1.918 19.075 13.670 1.00 87.31 658 GLN A O 1
ATOM 5323 N N . GLU A 1 659 ? -0.003 19.128 14.823 1.00 85.56 659 GLU A N 1
ATOM 5324 C CA . GLU A 1 659 ? 0.492 18.263 15.904 1.00 85.56 659 GLU A CA 1
ATOM 5325 C C . GLU A 1 659 ? 0.918 16.873 15.389 1.00 85.56 659 GLU A C 1
ATOM 5327 O O . GLU A 1 659 ? 1.964 16.346 15.787 1.00 85.56 659 GLU A O 1
ATOM 5332 N N . ILE A 1 660 ? 0.136 16.270 14.485 1.00 84.38 660 ILE A N 1
ATOM 5333 C CA . ILE A 1 660 ? 0.454 14.973 13.867 1.00 84.38 660 ILE A CA 1
ATOM 5334 C C . ILE A 1 660 ? 1.722 15.073 13.011 1.00 84.38 660 ILE A C 1
ATOM 5336 O O . ILE A 1 660 ? 2.584 14.191 13.102 1.00 84.38 660 ILE A O 1
ATOM 5340 N N . ILE A 1 661 ? 1.861 16.138 12.217 1.00 82.69 661 ILE A N 1
ATOM 5341 C CA . ILE A 1 661 ? 3.062 16.414 11.417 1.00 82.69 661 ILE A CA 1
ATOM 5342 C C . ILE A 1 661 ? 4.283 16.583 12.328 1.00 82.69 661 ILE A C 1
ATOM 5344 O O . ILE A 1 661 ? 5.332 15.994 12.068 1.00 82.69 661 ILE A O 1
ATOM 5348 N N . ASP A 1 662 ? 4.162 17.315 13.432 1.00 83.25 662 ASP A N 1
ATOM 5349 C CA . ASP A 1 662 ? 5.266 17.537 14.369 1.00 83.25 662 ASP A CA 1
ATOM 5350 C C . ASP A 1 662 ? 5.701 16.243 15.069 1.00 83.25 662 ASP A C 1
ATOM 5352 O O . ASP A 1 662 ? 6.896 16.010 15.287 1.00 83.25 662 ASP A O 1
ATOM 5356 N N . VAL A 1 663 ? 4.753 15.361 15.405 1.00 78.06 663 VAL A N 1
ATOM 5357 C CA . VAL A 1 663 ? 5.071 14.020 15.920 1.00 78.06 663 VAL A CA 1
ATOM 5358 C C . VAL A 1 663 ? 5.744 13.163 14.856 1.00 78.06 663 VAL A C 1
ATOM 5360 O O . VAL A 1 663 ? 6.698 12.453 15.178 1.00 78.06 663 VAL A O 1
ATOM 5363 N N . ALA A 1 664 ? 5.290 13.233 13.604 1.00 72.44 664 ALA A N 1
ATOM 5364 C CA . ALA A 1 664 ? 5.935 12.549 12.491 1.00 72.44 664 ALA A CA 1
ATOM 5365 C C . ALA A 1 664 ? 7.394 13.023 12.350 1.00 72.44 664 ALA A C 1
ATOM 5367 O O . ALA A 1 664 ? 8.301 12.192 12.404 1.00 72.44 664 ALA A O 1
ATOM 5368 N N . LYS A 1 665 ? 7.635 14.341 12.339 1.00 74.56 665 LYS A N 1
ATOM 5369 C CA . LYS A 1 665 ? 8.975 14.955 12.275 1.00 74.56 665 LYS A CA 1
ATOM 5370 C C . LYS A 1 665 ? 9.889 14.501 13.413 1.00 74.56 665 LYS A C 1
ATOM 5372 O O . LYS A 1 665 ? 11.036 14.145 13.168 1.00 74.56 665 LYS A O 1
ATOM 5377 N N . LYS A 1 666 ? 9.386 14.426 14.651 1.00 72.44 666 LYS A N 1
ATOM 5378 C CA . LYS A 1 666 ? 10.156 13.918 15.811 1.00 72.44 666 LYS A CA 1
ATOM 5379 C C . LYS A 1 666 ? 10.560 12.450 15.689 1.00 72.44 666 LYS A C 1
ATOM 5381 O O . LYS A 1 666 ? 11.510 12.028 16.339 1.00 72.44 666 LYS A O 1
ATOM 5386 N N . LYS A 1 667 ? 9.847 11.678 14.873 1.00 63.59 667 LYS A N 1
ATOM 5387 C CA . LYS A 1 667 ? 10.184 10.293 14.522 1.00 63.59 667 LYS A CA 1
ATOM 5388 C C . LYS A 1 667 ? 11.006 10.197 13.236 1.00 63.59 667 LYS A C 1
ATOM 5390 O O . LYS A 1 667 ? 11.106 9.124 12.652 1.00 63.59 667 LYS A O 1
ATOM 5395 N N . GLY A 1 668 ? 11.527 11.328 12.771 1.00 60.81 668 GLY A N 1
ATOM 5396 C CA . GLY A 1 668 ? 12.256 11.459 11.524 1.00 60.81 668 GLY A CA 1
ATOM 5397 C C . GLY A 1 668 ? 11.362 11.662 10.297 1.00 60.81 668 GLY A C 1
ATOM 5398 O O . GLY A 1 668 ? 11.853 11.989 9.232 1.00 60.81 668 GLY A O 1
ATOM 5399 N N . VAL A 1 669 ? 10.043 11.497 10.358 1.00 60.22 669 VAL A N 1
ATOM 5400 C CA . VAL A 1 669 ? 9.190 11.615 9.163 1.00 60.22 669 VAL A CA 1
ATOM 5401 C C . VAL A 1 669 ? 8.962 13.084 8.807 1.00 60.22 669 VAL A C 1
ATOM 5403 O O . VAL A 1 669 ? 8.045 13.727 9.308 1.00 60.22 669 VAL A O 1
ATOM 5406 N N . TYR A 1 670 ? 9.812 13.620 7.928 1.00 68.50 670 TYR A N 1
ATOM 5407 C CA . TYR A 1 670 ? 9.700 14.987 7.417 1.00 68.50 670 TYR A CA 1
ATOM 5408 C C . TYR A 1 670 ? 8.713 15.047 6.253 1.00 68.50 670 TYR A C 1
ATOM 5410 O O . TYR A 1 670 ? 9.054 14.706 5.118 1.00 68.50 670 TYR A O 1
ATOM 5418 N N . VAL A 1 671 ? 7.501 15.491 6.564 1.00 70.62 671 VAL A N 1
ATOM 5419 C CA . VAL A 1 671 ? 6.438 15.793 5.606 1.00 70.62 671 VAL A CA 1
ATOM 5420 C C . VAL A 1 671 ? 5.848 17.165 5.923 1.00 70.62 671 VAL A C 1
ATOM 5422 O O . VAL A 1 671 ? 5.820 17.572 7.087 1.00 70.62 671 VAL A O 1
ATOM 5425 N N . ASP A 1 672 ? 5.364 17.848 4.890 1.00 74.00 672 ASP A N 1
ATOM 5426 C CA . ASP A 1 672 ? 4.771 19.189 5.005 1.00 74.00 672 ASP A CA 1
ATOM 5427 C C . ASP A 1 672 ? 3.238 19.167 4.909 1.00 74.00 672 ASP A C 1
ATOM 5429 O O . ASP A 1 672 ? 2.587 20.193 5.050 1.00 74.00 672 ASP A O 1
ATOM 5433 N N . ASP A 1 673 ? 2.652 17.987 4.689 1.00 78.12 673 ASP A N 1
ATOM 5434 C CA . ASP A 1 673 ? 1.211 17.782 4.552 1.00 78.12 673 ASP A CA 1
ATOM 5435 C C . ASP A 1 673 ? 0.809 16.482 5.265 1.00 78.12 673 ASP A C 1
ATOM 5437 O O . ASP A 1 673 ? 1.431 15.424 5.086 1.00 78.12 673 ASP A O 1
ATOM 5441 N N . ILE A 1 674 ? -0.244 16.562 6.081 1.00 83.69 674 ILE A N 1
ATOM 5442 C CA . ILE A 1 674 ? -0.760 15.454 6.888 1.00 83.69 674 ILE A CA 1
ATOM 5443 C C . ILE A 1 674 ? -1.184 14.262 6.021 1.00 83.69 674 ILE A C 1
ATOM 5445 O O . ILE A 1 674 ? -1.095 13.115 6.473 1.00 83.69 674 ILE A O 1
ATOM 5449 N N . LYS A 1 675 ? -1.596 14.487 4.765 1.00 83.38 675 LYS A N 1
ATOM 5450 C CA . LYS A 1 675 ? -2.016 13.402 3.866 1.00 83.38 675 LYS A CA 1
ATOM 5451 C C . LYS A 1 675 ? -0.924 12.345 3.706 1.00 83.38 675 LYS A C 1
ATOM 5453 O O . LYS A 1 675 ? -1.227 11.155 3.709 1.00 83.38 675 LYS A O 1
ATOM 5458 N N . TYR A 1 676 ? 0.345 12.758 3.651 1.00 77.25 676 TYR A N 1
ATOM 5459 C CA . TYR A 1 676 ? 1.464 11.834 3.473 1.00 77.25 676 TYR A CA 1
ATOM 5460 C C . TYR A 1 676 ? 1.663 10.955 4.706 1.00 77.25 676 TYR A C 1
ATOM 5462 O O . TYR A 1 676 ? 1.929 9.765 4.563 1.00 77.25 676 TYR A O 1
ATOM 5470 N N . VAL A 1 677 ? 1.446 11.496 5.913 1.00 80.62 677 VAL A N 1
ATOM 5471 C CA . VAL A 1 677 ? 1.471 10.700 7.153 1.00 80.62 677 VAL A CA 1
ATOM 5472 C C . VAL A 1 677 ? 0.463 9.554 7.064 1.00 80.62 677 VAL A C 1
ATOM 5474 O O . VAL A 1 677 ? 0.778 8.420 7.413 1.00 80.62 677 VAL A O 1
ATOM 5477 N N . TRP A 1 678 ? -0.741 9.831 6.565 1.00 84.00 678 TRP A N 1
ATOM 5478 C CA . TRP A 1 678 ? -1.803 8.832 6.459 1.00 84.00 678 TRP A CA 1
ATOM 5479 C C . TRP A 1 678 ? -1.629 7.864 5.286 1.00 84.00 678 TRP A C 1
ATOM 5481 O O . TRP A 1 678 ? -2.015 6.705 5.418 1.00 84.00 678 TRP A O 1
ATOM 5491 N N . GLN A 1 679 ? -1.025 8.287 4.175 1.00 78.94 679 GLN A N 1
ATOM 5492 C CA . GLN A 1 679 ? -0.678 7.390 3.062 1.00 78.94 679 GLN A CA 1
ATOM 5493 C C . GLN A 1 679 ? 0.360 6.341 3.478 1.00 78.94 679 GLN A C 1
ATOM 5495 O O . GLN A 1 679 ? 0.278 5.193 3.051 1.00 78.94 679 GLN A O 1
ATOM 5500 N N . LEU A 1 680 ? 1.296 6.714 4.355 1.00 72.06 680 LEU A N 1
ATOM 5501 C CA . LEU A 1 680 ? 2.294 5.803 4.929 1.00 72.06 680 LEU A CA 1
ATOM 5502 C C . LEU A 1 680 ? 1.684 4.799 5.914 1.00 72.06 680 LEU A C 1
ATOM 5504 O O . LEU A 1 680 ? 2.197 3.694 6.075 1.00 72.06 680 LEU A O 1
ATOM 5508 N N . ARG A 1 681 ? 0.604 5.198 6.596 1.00 80.31 681 ARG A N 1
ATOM 5509 C CA . ARG A 1 681 ? -0.071 4.393 7.623 1.00 80.31 681 ARG A CA 1
ATOM 5510 C C . ARG A 1 681 ? -1.176 3.497 7.077 1.00 80.31 681 ARG A C 1
ATOM 5512 O O . ARG A 1 681 ? -1.563 2.571 7.769 1.00 80.31 681 ARG A O 1
ATOM 5519 N N . GLY A 1 682 ? -1.708 3.750 5.883 1.00 84.88 682 GLY A N 1
ATOM 5520 C CA . GLY A 1 682 ? -2.795 2.950 5.316 1.00 84.88 682 GLY A CA 1
ATOM 5521 C C . GLY A 1 682 ? -2.308 1.643 4.680 1.00 84.88 682 GLY A C 1
ATOM 5522 O O . GLY A 1 682 ? -1.485 1.676 3.768 1.00 84.88 682 GLY A O 1
ATOM 5523 N N . ARG A 1 683 ? -2.870 0.486 5.062 1.00 87.62 683 ARG A N 1
ATOM 5524 C CA . ARG A 1 683 ? -2.679 -0.791 4.333 1.00 87.62 683 ARG A CA 1
ATOM 5525 C C . ARG A 1 683 ? -3.982 -1.325 3.769 1.00 87.62 683 ARG A C 1
ATOM 5527 O O . ARG A 1 683 ? -4.981 -1.420 4.479 1.00 87.62 683 ARG A O 1
ATOM 5534 N N . LEU A 1 684 ? -3.937 -1.775 2.517 1.00 88.62 684 LEU A N 1
ATOM 5535 C CA . LEU A 1 684 ? -5.007 -2.563 1.912 1.00 88.62 684 LEU A CA 1
ATOM 5536 C C . LEU A 1 684 ? -5.179 -3.885 2.673 1.00 88.62 684 LEU A C 1
ATOM 5538 O O . LEU A 1 684 ? -4.221 -4.646 2.824 1.00 88.62 684 LEU A O 1
ATOM 5542 N N . VAL A 1 685 ? -6.401 -4.167 3.123 1.00 87.75 685 VAL A N 1
ATOM 5543 C CA . VAL A 1 685 ? -6.747 -5.412 3.836 1.00 87.75 685 VAL A CA 1
ATOM 5544 C C . VAL A 1 685 ? -7.765 -6.268 3.082 1.00 87.75 685 VAL A C 1
ATOM 5546 O O . VAL A 1 685 ? -7.828 -7.475 3.306 1.00 87.75 685 VAL A O 1
ATOM 5549 N N . ARG A 1 686 ? -8.536 -5.686 2.152 1.00 87.06 686 ARG A N 1
ATOM 5550 C CA . ARG A 1 686 ? -9.468 -6.412 1.270 1.00 87.06 686 ARG A CA 1
ATOM 5551 C C . ARG A 1 686 ? -9.734 -5.615 -0.011 1.00 87.06 686 ARG A C 1
ATOM 5553 O O . ARG A 1 686 ? -9.781 -4.391 0.033 1.00 87.06 686 ARG A O 1
ATOM 5560 N N . GLY A 1 687 ? -9.957 -6.301 -1.132 1.00 83.75 687 GLY A N 1
ATOM 5561 C CA . GLY A 1 687 ? -10.377 -5.685 -2.396 1.00 83.75 687 GLY A CA 1
ATOM 5562 C C . GLY A 1 687 ? -9.249 -4.988 -3.163 1.00 83.75 687 GLY A C 1
ATOM 5563 O O . GLY A 1 687 ? -8.151 -5.529 -3.283 1.00 83.75 687 GLY A O 1
ATOM 5564 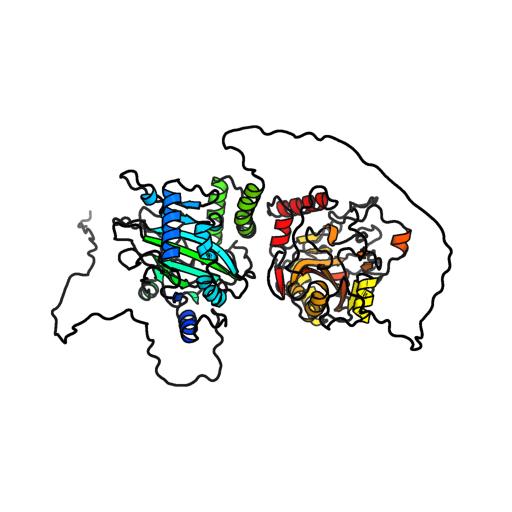N N . ILE A 1 688 ? -9.553 -3.826 -3.744 1.00 73.00 688 ILE A N 1
ATOM 5565 C CA . ILE A 1 688 ? -8.702 -3.117 -4.714 1.00 73.00 688 ILE A CA 1
ATOM 5566 C C . ILE A 1 688 ? -8.302 -1.736 -4.185 1.00 73.00 688 ILE A C 1
ATOM 5568 O O . ILE A 1 688 ? -9.156 -0.969 -3.740 1.00 73.00 688 ILE A O 1
ATOM 5572 N N . GLU A 1 689 ? -7.010 -1.420 -4.283 1.00 77.06 689 GLU A N 1
ATOM 5573 C CA . GLU A 1 689 ? -6.458 -0.087 -4.007 1.00 77.06 689 GLU A CA 1
ATOM 5574 C C . GLU A 1 689 ? -7.084 0.972 -4.933 1.00 77.06 689 GLU A C 1
ATOM 5576 O O . GLU A 1 689 ? -7.329 0.694 -6.106 1.00 77.06 689 GLU A O 1
ATOM 5581 N N . SER A 1 690 ? -7.353 2.182 -4.434 1.00 78.25 690 SER A N 1
ATOM 5582 C CA . SER A 1 690 ? -7.962 3.252 -5.235 1.00 78.25 690 SER A CA 1
ATOM 5583 C C . SER A 1 690 ? -7.379 4.626 -4.872 1.00 78.25 690 SER A C 1
ATOM 5585 O O . SER A 1 690 ? -6.201 4.852 -5.133 1.00 78.25 690 SER A O 1
ATOM 5587 N N . THR A 1 691 ? -8.174 5.560 -4.348 1.00 74.06 691 THR A N 1
ATOM 5588 C CA . THR A 1 691 ? -7.779 6.958 -4.110 1.00 74.06 691 THR A CA 1
ATOM 5589 C C . THR A 1 691 ? -7.126 7.212 -2.750 1.00 74.06 691 THR A C 1
ATOM 5591 O O . THR A 1 691 ? -6.342 8.158 -2.649 1.00 74.06 691 THR A O 1
ATOM 5594 N N . LEU A 1 692 ? -7.425 6.403 -1.724 1.00 69.62 692 LEU A N 1
ATOM 5595 C CA . LEU A 1 692 ? -6.635 6.348 -0.485 1.00 69.62 692 LEU A CA 1
ATOM 5596 C C . LEU A 1 692 ? -5.400 5.492 -0.653 1.00 69.62 692 LEU A C 1
ATOM 5598 O O . LEU A 1 692 ? -5.488 4.460 -1.361 1.00 69.62 692 LEU A O 1
#

InterPro domains:
  IPR008775 Phytanoyl-CoA dioxygenase-like [PF05721] (69-285)
  IPR008775 Phytanoyl-CoA dioxygenase-like [PF05721] (417-633)
  IPR047128 Phytanoyl-CoA dioxygenase [PTHR21308] (396-689)

Sequence (692 aa):
MADSGSNNIYRFQDPETSSPKMHAFGLQNPMKAGVYKSNYSETRKPTNPRKFKYTNDFNTLSREQRLFYEENGFIIIPKLVSLDCLERYKQRFKDICEGKVHVPGLTIMKDVTFNKDKHTERVINKIQDLIYDDELFEYCKLPQILDYVMCFCGPNIKAMHTMLINKPPDPGTLTSRHPMHQDMHYFPFRPADKIVCSWTAMETVNRANGCLVAIPGSHKGDLLEHGYPDWESGVNKMFHGILDLKEKEMSKRVYLEMEPGDTVFFHPLLIHGSGANRTDGFRKAISCHYAAANCYYIDVTGTIQENMAQEIIDVLKKNGVYVDDIKLLVIKIQAFDYCKRSCWRLGIMADSDSNHIYRYQDPETSSPKMHAFGLQNPMKAGVYKSNYSETRKPTNPRKFKYTNDFNTLSREQRLFYEENGFIIIPKLVSLDCLERYKQRFKDICEGKVHVPGLTVMKDVTFNKDKHSERVINKIQDYIFDDELFEYCKLPQILDYVMCFCGASIKAMHTMLINKPPDPGTLTSRHPLHQDLHYFPFRPADKIVCSWTAMETVNRANGCLVAIPGSHKGDLLEHGYPDWESGVNKMYHGILDLKENEMSKRVHLEMEPGDTVFFHPLLIHGSGANRTDGFRKAISCHYAATNCYYIDVTGTTQENMAQEIIDVAKKKGVYVDDIKYVWQLRGRLVRGIESTL

Mean predicted aligned error: 17.97 Å

Organism: NCBI:txid280406

Secondary structure (DSSP, 8-state):
----------------------------SPPP--------------SS----SS----SSS-HHHHHHHHHHSEEEETT-S-HHHHHHHHHHHHHHHTTSS--TT-EEE------S-S-GGGT--EEE-GGG-HHHHHHHH-HHHHHHHHHHH-SSEEEEEEEEEEEPP-SSS-TT-EEEE-GGGG--EE-GGGEEEEEEESS-B-TTTT-EEE-TTGGGSPPPPEE----SS-PPTT-PEETT--HHHHTT-EEE-B-TT-EEEE-TTS-EEE----SSSPEEEEEEEEEETT-EE---TTSTTHHHHHHHHHHHHHTT-----GGGHHHHHHHHHHHHHHHHHTT----TT---------------------------------PPPP----SS-PPPSS---SSSS-HHHHHHHHHHSEEEETT-S-HHHHHHHHHHHHHHHTTSS--TT-EEEE-TT-TT-SSSTTTEEEEE-GGG-HHHHHHHH-HHHHHHHHHHH-SSEEEEEEEEEEEPP-SSS-TTPEEEE-GGGG--EE-GGGEEEEEEESS-B-TTTT-EEE-TTGGGSPPPPEE----SS-PPTT--EETT--HHHHTT-EEE-B-TT-EEEE-TTS-EEE----SSS-EEEEEEEEEETT-EE---TTSTTHHHHHHHHHHHHHTT---SSHHHHHHHH-EEEES-----

Foldseek 3Di:
DDDDDDDDDDDDDDPDDDDDDDDDDDDDDDDDDDDDDDDDDDDDDDPDPPDQQLWDDLPPDDPVQSVQCSFFQKDKDAQLDPLVLLVQLVVVVQCVQVVVDDQPLKDWDQQDDDPDDDRSLQRTFKIKPCVSPPSLCVVVVPPSVVSVLCGQQNDAKDFQIKMKGFQAADPPQCARKQAFFFQCLLAQWDDLSNKKKKKFFSAWDDQQQWAKKWQTRQLVDDHAAWDDEPDPDGYDPPRTHHHDQDVVSVVRMDGDTGHGNMIMMGTRSIGMIIHHNNDNGTTIMIMTMMGHPQIAGHQCVVHSSQVVLVVVQVVCVVVVRHFDDSLCSSLCSVVSSVVSVVCVVVVDDDDPPDDDDDDDDDDDDDDDDDDDDDDDDDDDDDDDDDDDDDDDDDPDPDDQQLFDDPPPADPVQSVQCSFFQKDKDAQLDPLVLLVLLVVVVLCVLQVVDDFPPKDWDFDPVPPPDSRGLQTTFKIKLCCRPPSLCVVVQPPSVVSVLCRQQNQWKKFQIKMKGFQAADPPLCARWQAWFFQCLLPQKDDLSNKKKKKFFSAWDDQQQKAKKWQTRQLVDDHAAWDFDPDPGDHDPPRIHHDDDDPVSVVRIDGDTGHGNMIMMGGRRITMIIHHNNDRGTTIMIMTMMGHLPMAGHDCVPHSSVVVLVVLCVVCVVVSNHDPGSVSVRVSSIGTNGDHHDRD